Protein AF-0000000087148982 (afdb_homodimer)

Secondary structure (DSSP, 8-state):
--EEEEEEE-BSSS--SS-PBSEEEEEETTEEEEEEE-TTHHHHHHHHT--S-EEEEE-----HHHHTTHHHHHHHHHHTT--S-EEEEE-TT-HHHHHHHHTGGG---SS-EEEEE--TTSEEEE-SSEEEEEEE---SSS-EEEEEEEPPB---B-HHHHHHTTPPSSHHHHHHHTT--EE-TTS-EE-GGGTB---B---EEEE--S----HHHHHHTTT-SEEEEE--B-GGGHHHHHHHT--BHHHHHHHHHHHT-SEEEEESB-GGGTT-THHHHHHHHTT--SEEEE--TT-EEE-PPP-/--EEEEEEE-BSSS--SS-PBSEEEEEETTEEEEEEE-TTHHHHHHHHT--S-EEEEE--B--HHHHTTHHHHHHHHHHTT--S-EEEEE-TT-HHHHHHHHTGGG---SS-EEEEE--TTSEEEE-SSEEEEEEE---SSSBEEEEEEEPPB---B-HHHHHHTTPPSSHHHHHHHTT--EE-TTS-EE-GGGTB---B---EEEE--S----HHHHHHTTT-SEEEEE--B-GGGHHHHHHHT--BHHHHHHHHHHHT-SEEEEESB-GGGTT-THHHHHHHHTT--SEEEE--TT-EEE-PPP-

Solvent-accessible surface area (backbone atoms only — not comparable to full-atom values): 30198 Å² total; per-residue (Å²): 135,55,34,36,37,32,31,49,13,24,15,27,77,42,61,50,86,76,21,37,17,26,19,34,39,37,38,48,72,83,42,30,38,29,42,28,26,2,44,47,41,53,48,39,30,58,65,62,66,70,66,80,74,53,45,38,36,42,38,27,40,53,55,53,32,28,43,51,10,46,37,60,36,52,51,44,42,39,73,68,66,43,63,69,58,34,39,36,38,31,36,71,88,40,58,66,50,50,50,51,37,61,29,44,56,73,43,74,69,78,32,55,72,46,79,40,68,39,56,66,69,34,77,71,42,85,56,94,64,31,35,34,29,31,25,51,47,42,38,87,53,80,41,22,17,38,32,42,38,37,44,66,38,76,32,57,70,38,60,68,56,33,46,73,72,62,48,60,88,57,71,57,52,51,37,23,65,74,62,33,64,42,73,48,94,88,70,49,72,49,53,22,76,74,31,28,47,69,70,34,64,37,43,31,40,29,39,35,49,64,14,34,83,49,67,51,46,27,62,72,26,52,59,9,56,33,36,37,32,25,21,36,26,41,67,93,36,46,68,57,17,60,74,64,21,30,13,17,17,34,48,36,19,43,41,37,46,75,14,48,30,48,24,39,36,33,27,35,33,35,65,86,35,68,92,48,53,63,57,28,41,53,44,16,54,74,59,25,90,48,55,69,43,66,58,46,51,66,43,71,47,78,54,69,71,65,133,133,55,33,37,38,33,31,50,12,24,14,28,78,41,61,49,84,77,22,37,17,25,19,36,38,38,38,47,74,82,43,31,36,30,41,29,26,1,44,48,42,53,47,38,30,58,65,62,65,71,66,79,74,52,44,38,37,41,37,27,39,51,54,52,30,29,41,52,10,45,36,59,34,52,50,44,43,40,73,68,65,43,64,68,57,33,38,36,37,30,37,72,87,40,59,66,51,51,51,51,37,61,30,44,56,75,44,74,69,78,34,54,73,45,79,42,68,38,58,65,71,33,75,72,42,84,57,93,66,32,34,33,27,31,25,52,46,44,37,86,53,81,41,24,18,37,31,42,41,37,48,63,37,80,32,59,69,39,60,67,62,32,39,74,74,62,48,60,86,58,74,55,50,50,41,24,67,71,58,35,62,40,72,47,93,88,70,50,73,51,50,21,76,73,31,28,47,70,69,37,61,40,42,30,38,30,39,36,49,65,16,35,84,48,68,52,45,28,60,71,25,51,59,11,58,34,34,37,33,24,21,36,28,42,66,92,37,45,67,56,19,60,74,64,21,30,13,17,18,33,49,37,18,42,40,36,46,74,15,48,29,50,24,38,36,32,27,35,33,36,67,86,35,68,92,48,54,61,56,30,38,52,43,16,53,75,58,22,89,48,54,69,42,65,57,46,52,64,44,71,46,80,54,71,69,66,133

Foldseek 3Di:
DWKKKAFAFFAAQCDDPFGAFGKMWIADPNEIEIEFFAACSVVSCVVLVVDLRHAEYEFFADRRSRHVNPCVSLVVCQVVVDAHEHEYEYAPPCQVVNVCSVCPPNDDRPYHYHYHHDYAQAWRADDVQWTKHWFDFWFPDRGIKIKIAGAWAWADFAPVQCVVVVNDPDPQSVCLSVQHWDADPVGDIDTSPSGTPDIFGFAMEIGGPFHFDDVRLLQSCAQHQEYEAFAAAAPVCQVVCVVGGGYHLLRQLQSCVSNNYQEYEYGNYYCVCVVPCVNSQVSSVVRHPHHYDHDTRSDMDIRDGDD/DWKKKAFAFFAAQCDDPFGAFGKMWIADPRAIEIEFFAACSVVSCVVLVVDLRHAEYEFFADRRSRHVNPCVSQVVCQVVVDAHEHEYEYAPPCQVVNVCSVCPPNDDRPYHYHYHHDYAQAWRADDVQWTKHWFDFWFPDRGIKIKIAGAWAWADFADVQCVVVVNDPDPQSVCLSVFHWDADPVGDIHTNPRGTPDIFGFAMEIGGPFHEDDVRLLQSCQQHQEYEAFAAAAPVCQVVCVVRGGYHLLRQLQSCQSSNYQEYEYGNYYCVCVVPCVNSQVSSVVRHVHHYDYDTRSDMDIRDGDD

pLDDT: mean 96.07, std 4.16, range [74.12, 98.94]

Sequence (614 aa):
MSMRVTFLGTSGAVPTTQRAPSALLVNREGERFLFDCGEGTQRQMMRFGTGFDVSHIFVTHLHGDHILGIPGLIQSLDFNDRTDPLAIHVPPGARGEIESLVHAGGHRPGYPVRIHEVAPGSVAYDAEAFAVRTVETEHRTRSMGYALVEDDRPGRFDRERAEELGVPVGPKFGRLHEGESVELDDGRVIDPEQVVGEPRPGRRLVYTGDTRPVEAVVEAAADADLLIHDATFAADAAARARRTGHSTAREAAEVAARAGAKRLALTHISSRYAGEWERLERDAREVFDGECFVASDGQTVEVPYPEMSMRVTFLGTSGAVPTTQRAPSALLVNREGERFLFDCGEGTQRQMMRFGTGFDVSHIFVTHLHGDHILGIPGLIQSLDFNDRTDPLAIHVPPGARGEIESLVHAGGHRPGYPVRIHEVAPGSVAYDAEAFAVRTVETEHRTRSMGYALVEDDRPGRFDRERAEELGVPVGPKFGRLHEGESVELDDGRVIDPEQVVGEPRPGRRLVYTGDTRPVEAVVEAAADADLLIHDATFAADAAARARRTGHSTAREAAEVAARAGAKRLALTHISSRYAGEWERLERDAREVFDGECFVASDGQTVEVPYPE

Organism: NCBI:txid1816183

Radius of gyration: 31.46 Å; Cα contacts (8 Å, |Δi|>4): 1618; chains: 2; bounding box: 58×131×57 Å

Structure (mmCIF, N/CA/C/O backbone):
data_AF-0000000087148982-model_v1
#
loop_
_entity.id
_entity.type
_entity.pdbx_description
1 polymer 'Ribonuclease Z'
#
loop_
_atom_site.group_PDB
_atom_site.id
_atom_site.type_symbol
_atom_site.label_atom_id
_atom_site.label_alt_id
_atom_site.label_comp_id
_atom_site.label_asym_id
_atom_site.label_entity_id
_atom_site.label_seq_id
_atom_site.pdbx_PDB_ins_code
_atom_site.Cartn_x
_atom_site.Cartn_y
_atom_site.Cartn_z
_atom_site.occupancy
_atom_site.B_iso_or_equiv
_atom_site.auth_seq_id
_atom_site.auth_comp_id
_atom_site.auth_asym_id
_atom_site.auth_atom_id
_atom_site.pdbx_PDB_model_num
ATOM 1 N N . MET A 1 1 ? 9.562 32.625 0.422 1 74.56 1 MET A N 1
ATOM 2 C CA . MET A 1 1 ? 9.695 31.281 0.967 1 74.56 1 MET A CA 1
ATOM 3 C C . MET A 1 1 ? 8.523 30.391 0.543 1 74.56 1 MET A C 1
ATOM 5 O O . MET A 1 1 ? 7.387 30.859 0.484 1 74.56 1 MET A O 1
ATOM 9 N N . SER A 1 2 ? 8.812 29.25 0.042 1 90.19 2 SER A N 1
ATOM 10 C CA . SER A 1 2 ? 7.785 28.484 -0.65 1 90.19 2 SER A CA 1
ATOM 11 C C . SER A 1 2 ? 7.273 27.328 0.213 1 90.19 2 SER A C 1
ATOM 13 O O . SER A 1 2 ? 8 26.812 1.066 1 90.19 2 SER A O 1
ATOM 15 N N . MET A 1 3 ? 5.965 27.078 0.245 1 97.31 3 MET A N 1
ATOM 16 C CA . MET A 1 3 ? 5.336 25.891 0.812 1 97.31 3 MET A CA 1
ATOM 17 C C . MET A 1 3 ? 4.434 25.219 -0.214 1 97.31 3 MET A C 1
ATOM 19 O O . MET A 1 3 ? 3.586 25.875 -0.83 1 97.31 3 MET A O 1
ATOM 23 N N . ARG A 1 4 ? 4.715 23.953 -0.346 1 97.81 4 ARG A N 1
ATOM 24 C CA . ARG A 1 4 ? 3.975 23.188 -1.34 1 97.81 4 ARG A CA 1
ATOM 25 C C . ARG A 1 4 ? 3.539 21.828 -0.773 1 97.81 4 ARG A C 1
ATOM 27 O O . ARG A 1 4 ? 4.312 21.172 -0.084 1 97.81 4 ARG A O 1
ATOM 34 N N . VAL A 1 5 ? 2.291 21.484 -1.118 1 98.69 5 VAL A N 1
ATOM 35 C CA . VAL A 1 5 ? 1.728 20.203 -0.716 1 98.69 5 VAL A CA 1
ATOM 36 C C . VAL A 1 5 ? 1.621 19.281 -1.93 1 98.69 5 VAL A C 1
ATOM 38 O O . VAL A 1 5 ? 1.141 19.688 -2.988 1 98.69 5 VAL A O 1
ATOM 41 N N . THR A 1 6 ? 2.104 18.094 -1.791 1 98.81 6 THR A N 1
ATOM 42 C CA . THR A 1 6 ? 1.908 17.062 -2.799 1 98.81 6 THR A CA 1
ATOM 43 C C . THR A 1 6 ? 1.135 15.875 -2.221 1 98.81 6 THR A C 1
ATOM 45 O O . THR A 1 6 ? 1.56 15.281 -1.231 1 98.81 6 THR A O 1
ATOM 48 N N . PHE A 1 7 ? -0.049 15.586 -2.857 1 98.94 7 PHE A N 1
ATOM 49 C CA . PHE A 1 7 ? -0.834 14.43 -2.459 1 98.94 7 PHE A CA 1
ATOM 50 C C . PHE A 1 7 ? -0.268 13.156 -3.074 1 98.94 7 PHE A C 1
ATOM 52 O O . PHE A 1 7 ? -0.421 12.914 -4.277 1 98.94 7 PHE A O 1
ATOM 59 N N . LEU A 1 8 ? 0.346 12.305 -2.229 1 98.88 8 LEU A N 1
ATOM 60 C CA . LEU A 1 8 ? 0.998 11.102 -2.727 1 98.88 8 LEU A CA 1
ATOM 61 C C . LEU A 1 8 ? 0.018 9.93 -2.768 1 98.88 8 LEU A C 1
ATOM 63 O O . LEU A 1 8 ? 0.176 9.008 -3.574 1 98.88 8 LEU A O 1
ATOM 67 N N . GLY A 1 9 ? -0.913 9.906 -1.97 1 98.81 9 GLY A N 1
ATOM 68 C CA . GLY A 1 9 ? -2 8.945 -1.906 1 98.81 9 GLY A CA 1
ATOM 69 C C . GLY A 1 9 ? -3.264 9.516 -1.288 1 98.81 9 GLY A C 1
ATOM 70 O O . GLY A 1 9 ? -3.203 10.25 -0.301 1 98.81 9 GLY A O 1
ATOM 71 N N . THR A 1 10 ? -4.445 9.109 -1.861 1 98.81 10 THR A N 1
ATOM 72 C CA . THR A 1 10 ? -5.672 9.781 -1.456 1 98.81 10 THR A CA 1
ATOM 73 C C . THR A 1 10 ? -6.812 8.781 -1.296 1 98.81 10 THR A C 1
ATOM 75 O O . THR A 1 10 ? -7.969 9.164 -1.134 1 98.81 10 THR A O 1
ATOM 78 N N . SER A 1 11 ? -6.473 7.43 -1.335 1 98.5 11 SER A N 1
ATOM 79 C CA . SER A 1 11 ? -7.496 6.406 -1.154 1 98.5 11 SER A CA 1
ATOM 80 C C . SER A 1 11 ? -7.691 6.074 0.321 1 98.5 11 SER A C 1
ATOM 82 O O . SER A 1 11 ? -6.738 6.113 1.104 1 98.5 11 SER A O 1
ATOM 84 N N . GLY A 1 12 ? -8.945 5.777 0.641 1 97.88 12 GLY A N 1
ATOM 85 C CA . GLY A 1 12 ? -9.242 5.301 1.983 1 97.88 12 GLY A CA 1
ATOM 86 C C . GLY A 1 12 ? -9.273 3.789 2.088 1 97.88 12 GLY A C 1
ATOM 87 O O . GLY A 1 12 ? -9.742 3.107 1.172 1 97.88 12 GLY A O 1
ATOM 88 N N . ALA A 1 13 ? -8.734 3.285 3.088 1 96.44 13 ALA A N 1
ATOM 89 C CA . ALA A 1 13 ? -8.805 1.889 3.512 1 96.44 13 ALA A CA 1
ATOM 90 C C . ALA A 1 13 ? -7.949 0.998 2.619 1 96.44 13 ALA A C 1
ATOM 92 O O . ALA A 1 13 ? -6.992 0.379 3.086 1 96.44 13 ALA A O 1
ATOM 93 N N . VAL A 1 14 ? -8.242 0.904 1.356 1 96.44 14 VAL A N 1
ATOM 94 C CA . VAL A 1 14 ? -7.516 0.083 0.396 1 96.44 14 VAL A CA 1
ATOM 95 C C . VAL A 1 14 ? -7.195 0.906 -0.85 1 96.44 14 VAL A C 1
ATOM 97 O O . VAL A 1 14 ? -7.91 1.859 -1.172 1 96.44 14 VAL A O 1
ATOM 100 N N . PRO A 1 15 ? -6.098 0.568 -1.535 1 97.56 15 PRO A N 1
ATOM 101 C CA . PRO A 1 15 ? -5.801 1.284 -2.777 1 97.56 15 PRO A CA 1
ATOM 102 C C . PRO A 1 15 ? -6.789 0.967 -3.895 1 97.56 15 PRO A C 1
ATOM 104 O O . PRO A 1 15 ? -7.582 0.029 -3.775 1 97.56 15 PRO A O 1
ATOM 107 N N . THR A 1 16 ? -6.844 1.815 -4.871 1 96.69 16 THR A N 1
ATOM 108 C CA . THR A 1 16 ? -7.469 1.554 -6.164 1 96.69 16 THR A CA 1
ATOM 109 C C . THR A 1 16 ? -6.445 1.66 -7.289 1 96.69 16 THR A C 1
ATOM 111 O O . THR A 1 16 ? -5.262 1.912 -7.039 1 96.69 16 THR A O 1
ATOM 114 N N . THR A 1 17 ? -6.816 1.396 -8.547 1 95.5 17 THR A N 1
ATOM 115 C CA . THR A 1 17 ? -5.898 1.562 -9.672 1 95.5 17 THR A CA 1
ATOM 116 C C . THR A 1 17 ? -5.531 3.031 -9.852 1 95.5 17 THR A C 1
ATOM 118 O O . THR A 1 17 ? -4.504 3.35 -10.453 1 95.5 17 THR A O 1
ATOM 121 N N . GLN A 1 18 ? -6.328 3.99 -9.211 1 95.88 18 GLN A N 1
ATOM 122 C CA . GLN A 1 18 ? -6.117 5.418 -9.422 1 95.88 18 GLN A CA 1
ATOM 123 C C . GLN A 1 18 ? -5.527 6.078 -8.18 1 95.88 18 GLN A C 1
ATOM 125 O O . GLN A 1 18 ? -4.883 7.125 -8.273 1 95.88 18 GLN A O 1
ATOM 130 N N . ARG A 1 19 ? -5.801 5.52 -7.047 1 97.88 19 ARG A N 1
ATOM 131 C CA . ARG A 1 19 ? -5.422 6.176 -5.801 1 97.88 19 ARG A CA 1
ATOM 132 C C . ARG A 1 19 ? -4.625 5.23 -4.906 1 97.88 19 ARG A C 1
ATOM 134 O O . ARG A 1 19 ? -5.035 4.094 -4.68 1 97.88 19 ARG A O 1
ATOM 141 N N . ALA A 1 20 ? -3.506 5.672 -4.504 1 98.44 20 ALA A N 1
ATOM 142 C CA . ALA A 1 20 ? -2.699 4.977 -3.504 1 98.44 20 ALA A CA 1
ATOM 143 C C . ALA A 1 20 ? -3.199 5.27 -2.092 1 98.44 20 ALA A C 1
ATOM 145 O O . ALA A 1 20 ? -3.979 6.203 -1.885 1 98.44 20 ALA A O 1
ATOM 146 N N . PRO A 1 21 ? -2.779 4.465 -1.121 1 98.69 21 PRO A N 1
ATOM 147 C CA . PRO A 1 21 ? -3.164 4.746 0.264 1 98.69 21 PRO A CA 1
ATOM 148 C C . PRO A 1 21 ? -2.602 6.07 0.776 1 98.69 21 PRO A C 1
ATOM 150 O O . PRO A 1 21 ? -1.692 6.637 0.165 1 98.69 21 PRO A O 1
ATOM 153 N N . SER A 1 22 ? -3.039 6.484 1.869 1 98.88 22 SER A N 1
ATOM 154 C CA . SER A 1 22 ? -2.902 7.848 2.371 1 98.88 22 SER A CA 1
ATOM 155 C C . SER A 1 22 ? -1.44 8.211 2.607 1 98.88 22 SER A C 1
ATOM 157 O O . SER A 1 22 ? -0.73 7.504 3.328 1 98.88 22 SER A O 1
ATOM 159 N N . ALA A 1 23 ? -1.01 9.25 1.991 1 98.94 23 ALA A N 1
ATOM 160 C CA . ALA A 1 23 ? 0.292 9.883 2.195 1 98.94 23 ALA A CA 1
ATOM 161 C C . ALA A 1 23 ? 0.313 11.297 1.631 1 98.94 23 ALA A C 1
ATOM 163 O O . ALA A 1 23 ? -0.138 11.531 0.507 1 98.94 23 ALA A O 1
ATOM 164 N N . LEU A 1 24 ? 0.814 12.266 2.41 1 98.88 24 LEU A N 1
ATOM 165 C CA . LEU A 1 24 ? 0.877 13.688 2.064 1 98.88 24 LEU A CA 1
ATOM 166 C C . LEU A 1 24 ? 2.275 14.242 2.309 1 98.88 24 LEU A C 1
ATOM 168 O O . LEU A 1 24 ? 2.82 14.102 3.406 1 98.88 24 LEU A O 1
ATOM 172 N N . LEU A 1 25 ? 2.891 14.852 1.229 1 98.88 25 LEU A N 1
ATOM 173 C CA . LEU A 1 25 ? 4.211 15.453 1.375 1 98.88 25 LEU A CA 1
ATOM 174 C C . LEU A 1 25 ? 4.117 16.984 1.376 1 98.88 25 LEU A C 1
ATOM 176 O O . LEU A 1 25 ? 3.475 17.562 0.502 1 98.88 25 LEU A O 1
ATOM 180 N N . VAL A 1 26 ? 4.68 17.625 2.381 1 98.75 26 VAL A N 1
ATOM 181 C CA . VAL A 1 26 ? 4.766 19.078 2.461 1 98.75 26 VAL A CA 1
ATOM 182 C C . VAL A 1 26 ? 6.219 19.516 2.309 1 98.75 26 VAL A C 1
ATOM 184 O O . VAL A 1 26 ? 7.086 19.094 3.082 1 98.75 26 VAL A O 1
ATOM 187 N N . ASN A 1 27 ? 6.488 20.219 1.291 1 97.62 27 ASN A N 1
ATOM 188 C CA . ASN A 1 27 ? 7.773 20.875 1.088 1 97.62 27 ASN A CA 1
ATOM 189 C C . ASN A 1 27 ? 7.734 22.328 1.545 1 97.62 27 ASN A C 1
ATOM 191 O O . ASN A 1 27 ? 7.004 23.141 0.977 1 97.62 27 ASN A O 1
ATOM 195 N N . ARG A 1 28 ? 8.477 22.641 2.607 1 96.06 28 ARG A N 1
ATOM 196 C CA . ARG A 1 28 ? 8.578 24 3.148 1 96.06 28 ARG A CA 1
ATOM 197 C C . ARG A 1 28 ? 10.023 24.484 3.146 1 96.06 28 ARG A C 1
ATOM 199 O O . ARG A 1 28 ? 10.836 24.031 3.957 1 96.06 28 ARG A O 1
ATOM 206 N N . GLU A 1 29 ? 10.312 25.453 2.23 1 90.94 29 GLU A N 1
ATOM 207 C CA . GLU A 1 29 ? 11.625 26.094 2.135 1 90.94 29 GLU A CA 1
ATOM 208 C C . GLU A 1 29 ? 12.734 25.047 2.078 1 90.94 29 GLU A C 1
ATOM 210 O O . GLU A 1 29 ? 13.734 25.141 2.795 1 90.94 29 GLU A O 1
ATOM 215 N N . GLY A 1 30 ? 12.5 23.938 1.455 1 88.62 30 GLY A N 1
ATOM 216 C CA . GLY A 1 30 ? 13.5 22.906 1.231 1 88.62 30 GLY A CA 1
ATOM 217 C C . GLY A 1 30 ? 13.367 21.734 2.18 1 88.62 30 GLY A C 1
ATOM 218 O O . GLY A 1 30 ? 14 20.688 1.979 1 88.62 30 GLY A O 1
ATOM 219 N N . GLU A 1 31 ? 12.695 21.953 3.314 1 94.56 31 GLU A N 1
ATOM 220 C CA . GLU A 1 31 ? 12.414 20.844 4.215 1 94.56 31 GLU A CA 1
ATOM 221 C C . GLU A 1 31 ? 11.227 20.031 3.729 1 94.56 31 GLU A C 1
ATOM 223 O O . GLU A 1 31 ? 10.289 20.578 3.143 1 94.56 31 GLU A O 1
ATOM 228 N N . ARG A 1 32 ? 11.281 18.75 3.977 1 97.19 32 ARG A N 1
ATOM 229 C CA . ARG A 1 32 ? 10.211 17.844 3.551 1 97.19 32 ARG A CA 1
ATOM 230 C C . ARG A 1 32 ? 9.633 17.078 4.738 1 97.19 32 ARG A C 1
ATOM 232 O O . ARG A 1 32 ? 10.375 16.469 5.508 1 97.19 32 ARG A O 1
ATOM 239 N N . PHE A 1 33 ? 8.32 17.188 4.871 1 98.69 33 PHE A N 1
ATOM 240 C CA . PHE A 1 33 ? 7.543 16.516 5.906 1 98.69 33 PHE A CA 1
ATOM 241 C C . PHE A 1 33 ? 6.52 15.562 5.289 1 98.69 33 PHE A C 1
ATOM 243 O O . PHE A 1 33 ? 5.832 15.93 4.332 1 98.69 33 PHE A O 1
ATOM 250 N N . LEU A 1 34 ? 6.527 14.398 5.824 1 98.94 34 LEU A N 1
ATOM 251 C CA . LEU A 1 34 ? 5.523 13.438 5.383 1 98.94 34 LEU A CA 1
ATOM 252 C C . LEU A 1 34 ? 4.43 13.266 6.43 1 98.94 34 LEU A C 1
ATOM 254 O O . LEU A 1 34 ? 4.723 13.102 7.617 1 98.94 34 LEU A O 1
ATOM 258 N N . PHE A 1 35 ? 3.172 13.391 6.055 1 98.94 35 PHE A N 1
ATOM 259 C CA . PHE A 1 35 ? 2.016 13.078 6.887 1 98.94 35 PHE A CA 1
ATOM 260 C C . PHE A 1 35 ? 1.367 11.773 6.438 1 98.94 35 PHE A C 1
ATOM 262 O O . PHE A 1 35 ? 0.833 11.688 5.328 1 98.94 35 PHE A O 1
ATOM 269 N N . ASP A 1 36 ? 1.437 10.789 7.34 1 98.94 36 ASP A N 1
ATOM 270 C CA . ASP A 1 36 ? 1.093 9.398 7.059 1 98.94 36 ASP A CA 1
ATOM 271 C C . ASP A 1 36 ? 1.956 8.844 5.93 1 98.94 36 ASP A C 1
ATOM 273 O O . ASP A 1 36 ? 2.611 9.594 5.207 1 98.94 36 ASP A O 1
ATOM 277 N N . CYS A 1 37 ? 1.982 7.586 5.867 1 98.94 37 CYS A N 1
ATOM 278 C CA . CYS A 1 37 ? 2.822 6.855 4.922 1 98.94 37 CYS A CA 1
ATOM 279 C C . CYS A 1 37 ? 2.207 5.504 4.578 1 98.94 37 CYS A C 1
ATOM 281 O O . CYS A 1 37 ? 2.594 4.477 5.141 1 98.94 37 CYS A O 1
ATOM 283 N N . GLY A 1 38 ? 1.22 5.555 3.688 1 98.88 38 GLY A N 1
ATOM 284 C CA . GLY A 1 38 ? 0.596 4.32 3.24 1 98.88 38 GLY A CA 1
ATOM 285 C C . GLY A 1 38 ? 1.473 3.518 2.299 1 98.88 38 GLY A C 1
ATOM 286 O O . GLY A 1 38 ? 2.498 4.012 1.824 1 98.88 38 GLY A O 1
ATOM 287 N N . GLU A 1 39 ? 1.095 2.342 2.084 1 98.75 39 GLU A N 1
ATOM 288 C CA . GLU A 1 39 ? 1.846 1.413 1.245 1 98.75 39 GLU A CA 1
ATOM 289 C C . GLU A 1 39 ? 2.156 2.027 -0.117 1 98.75 39 GLU A C 1
ATOM 291 O O . GLU A 1 39 ? 1.282 2.619 -0.751 1 98.75 39 GLU A O 1
ATOM 296 N N . GLY A 1 40 ? 3.475 1.893 -0.58 1 98.38 40 GLY A N 1
ATOM 297 C CA . GLY A 1 40 ? 3.885 2.355 -1.896 1 98.38 40 GLY A CA 1
ATOM 298 C C . GLY A 1 40 ? 4.23 3.832 -1.931 1 98.38 40 GLY A C 1
ATOM 299 O O . GLY A 1 40 ? 4.438 4.402 -3.004 1 98.38 40 GLY A O 1
ATOM 300 N N . THR A 1 41 ? 4.324 4.512 -0.779 1 98.81 41 THR A N 1
ATOM 301 C CA . THR A 1 41 ? 4.586 5.945 -0.708 1 98.81 41 THR A CA 1
ATOM 302 C C . THR A 1 41 ? 5.898 6.293 -1.401 1 98.81 41 THR A C 1
ATOM 304 O O . THR A 1 41 ? 5.969 7.258 -2.162 1 98.81 41 THR A O 1
ATOM 307 N N . GLN A 1 42 ? 7.008 5.52 -1.184 1 98.5 42 GLN A N 1
ATOM 308 C CA . GLN A 1 42 ? 8.289 5.844 -1.792 1 98.5 42 GLN A CA 1
ATOM 309 C C . GLN A 1 42 ? 8.211 5.777 -3.314 1 98.5 42 GLN A C 1
ATOM 311 O O . GLN A 1 42 ? 8.875 6.551 -4.012 1 98.5 42 GLN A O 1
ATOM 316 N N . ARG A 1 43 ? 7.406 4.863 -3.809 1 97.94 43 ARG A N 1
ATOM 317 C CA . ARG A 1 43 ? 7.273 4.773 -5.258 1 97.94 43 ARG A CA 1
ATOM 318 C C . ARG A 1 43 ? 6.488 5.961 -5.809 1 97.94 43 ARG A C 1
ATOM 320 O O . ARG A 1 43 ? 6.777 6.445 -6.906 1 97.94 43 ARG A O 1
ATOM 327 N N . GLN A 1 44 ? 5.43 6.402 -5.086 1 98.5 44 GLN A N 1
ATOM 328 C CA . GLN A 1 44 ? 4.734 7.629 -5.461 1 98.5 44 GLN A CA 1
ATOM 329 C C . GLN A 1 44 ? 5.688 8.82 -5.473 1 98.5 44 GLN A C 1
ATOM 331 O O . GLN A 1 44 ? 5.617 9.672 -6.363 1 98.5 44 GLN A O 1
ATOM 336 N N . MET A 1 45 ? 6.609 8.867 -4.465 1 98.5 45 MET A N 1
ATOM 337 C CA . MET A 1 45 ? 7.605 9.93 -4.398 1 98.5 45 MET A CA 1
ATOM 338 C C . MET A 1 45 ? 8.508 9.914 -5.629 1 98.5 45 MET A C 1
ATOM 340 O O . MET A 1 45 ? 8.852 10.969 -6.164 1 98.5 45 MET A O 1
ATOM 344 N N . MET A 1 46 ? 8.883 8.727 -6.109 1 97.5 46 MET A N 1
ATOM 345 C CA . MET A 1 46 ? 9.672 8.594 -7.332 1 97.5 46 MET A CA 1
ATOM 346 C C . MET A 1 46 ? 8.883 9.062 -8.547 1 97.5 46 MET A C 1
ATOM 348 O O . MET A 1 46 ? 9.391 9.852 -9.352 1 97.5 46 MET A O 1
ATOM 352 N N . ARG A 1 47 ? 7.68 8.641 -8.633 1 97.25 47 ARG A N 1
ATOM 353 C CA . ARG A 1 47 ? 6.832 8.922 -9.781 1 97.25 47 ARG A CA 1
ATOM 354 C C . ARG A 1 47 ? 6.578 10.422 -9.922 1 97.25 47 ARG A C 1
ATOM 356 O O . ARG A 1 47 ? 6.555 10.953 -11.031 1 97.25 47 ARG A O 1
ATOM 363 N N . PHE A 1 48 ? 6.418 11.055 -8.805 1 98.19 48 PHE A N 1
ATOM 364 C CA . PHE A 1 48 ? 6.027 12.461 -8.867 1 98.19 48 PHE A CA 1
ATOM 365 C C . PHE A 1 48 ? 7.219 13.367 -8.594 1 98.19 48 PHE A C 1
ATOM 367 O O . PHE 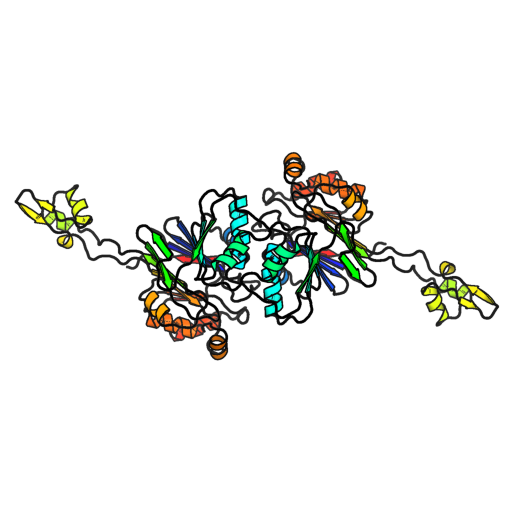A 1 48 ? 7.07 14.594 -8.523 1 98.19 48 PHE A O 1
ATOM 374 N N . GLY A 1 49 ? 8.375 12.844 -8.414 1 97.06 49 GLY A N 1
ATOM 375 C CA . GLY A 1 49 ? 9.625 13.586 -8.344 1 97.06 49 GLY A CA 1
ATOM 376 C C . GLY A 1 49 ? 9.695 14.516 -7.145 1 97.06 49 GLY A C 1
ATOM 377 O O . GLY A 1 49 ? 10.117 15.664 -7.27 1 97.06 49 GLY A O 1
ATOM 378 N N . THR A 1 50 ? 9.234 14.016 -5.945 1 96.81 50 THR A N 1
ATOM 379 C CA . THR A 1 50 ? 9.164 14.898 -4.785 1 96.81 50 THR A CA 1
ATOM 380 C C . THR A 1 50 ? 10.492 14.906 -4.035 1 96.81 50 THR A C 1
ATOM 382 O O . THR A 1 50 ? 10.719 15.758 -3.17 1 96.81 50 THR A O 1
ATOM 385 N N . GLY A 1 51 ? 11.438 13.992 -4.344 1 94.5 51 GLY A N 1
ATOM 386 C CA . GLY A 1 51 ? 12.648 13.812 -3.561 1 94.5 51 GLY A CA 1
ATOM 387 C C . GLY A 1 51 ? 12.438 12.969 -2.316 1 94.5 51 GLY A C 1
ATOM 388 O O . GLY A 1 51 ? 11.297 12.672 -1.949 1 94.5 51 GLY A O 1
ATOM 389 N N . PHE A 1 52 ? 13.586 12.633 -1.666 1 95.44 52 PHE A N 1
ATOM 390 C CA . PHE A 1 52 ? 13.516 11.648 -0.587 1 95.44 52 PHE A CA 1
ATOM 391 C C . PHE A 1 52 ? 14.055 12.242 0.711 1 95.44 52 PHE A C 1
ATOM 393 O O . PHE A 1 52 ? 14.172 11.539 1.718 1 95.44 52 PHE A O 1
ATOM 400 N N . ASP A 1 53 ? 14.406 13.484 0.718 1 95.62 53 ASP A N 1
ATOM 401 C CA . ASP A 1 53 ? 15.031 14.078 1.896 1 95.62 53 ASP A CA 1
ATOM 402 C C . ASP A 1 53 ? 13.984 14.461 2.939 1 95.62 53 ASP A C 1
ATOM 404 O O . ASP A 1 53 ? 13.867 15.633 3.309 1 95.62 53 ASP A O 1
ATOM 408 N N . VAL A 1 54 ? 13.25 13.5 3.424 1 98.25 54 VAL A N 1
ATOM 409 C CA . VAL A 1 54 ? 12.219 13.648 4.441 1 98.25 54 VAL A CA 1
ATOM 410 C C . VAL A 1 54 ? 12.852 13.602 5.832 1 98.25 54 VAL A C 1
ATOM 412 O O . VAL A 1 54 ? 13.586 12.656 6.152 1 98.25 54 VAL A O 1
ATOM 415 N N . SER A 1 55 ? 12.578 14.562 6.664 1 98.19 55 SER A N 1
ATOM 416 C CA . SER A 1 55 ? 13.172 14.602 7.996 1 98.19 55 SER A CA 1
ATOM 417 C C . SER A 1 55 ? 12.195 14.086 9.047 1 98.19 55 SER A C 1
ATOM 419 O O . SER A 1 55 ? 12.617 13.562 10.086 1 98.19 55 SER A O 1
ATOM 421 N N . HIS A 1 56 ? 10.883 14.305 8.805 1 98.81 56 HIS A N 1
ATOM 422 C CA . HIS A 1 56 ? 9.859 13.906 9.766 1 98.81 56 HIS A CA 1
ATOM 423 C C . HIS A 1 56 ? 8.695 13.203 9.07 1 98.81 56 HIS A C 1
ATOM 425 O O . HIS A 1 56 ? 8.273 13.609 7.984 1 98.81 56 HIS A O 1
ATOM 431 N N . ILE A 1 57 ? 8.289 12.133 9.664 1 98.94 57 ILE A N 1
ATOM 432 C CA . ILE A 1 57 ? 7.004 11.516 9.344 1 98.94 57 ILE A CA 1
ATOM 433 C C . ILE A 1 57 ? 6.023 11.727 10.5 1 98.94 57 ILE A C 1
ATOM 435 O O . ILE A 1 57 ? 6.336 11.406 11.648 1 98.94 57 ILE A O 1
ATOM 439 N N . PHE A 1 58 ? 4.871 12.281 10.219 1 98.94 58 PHE A N 1
ATOM 440 C CA . PHE A 1 58 ? 3.805 12.484 11.188 1 98.94 58 PHE A CA 1
ATOM 441 C C . PHE A 1 58 ? 2.658 11.516 10.945 1 98.94 58 PHE A C 1
ATOM 443 O O . PHE A 1 58 ? 1.9 11.664 9.984 1 98.94 58 PHE A O 1
ATOM 450 N N . VAL A 1 59 ? 2.51 10.539 11.828 1 98.94 59 VAL A N 1
ATOM 451 C CA . VAL A 1 59 ? 1.54 9.461 11.688 1 98.94 59 VAL A CA 1
ATOM 452 C C . VAL A 1 59 ? 0.252 9.812 12.422 1 98.94 59 VAL A C 1
ATOM 454 O O . VAL A 1 59 ? 0.277 10.117 13.617 1 98.94 59 VAL A O 1
ATOM 457 N N . THR A 1 60 ? -0.855 9.719 11.703 1 98.75 60 THR A N 1
ATOM 458 C CA . THR A 1 60 ? -2.127 10.086 12.32 1 98.75 60 THR A CA 1
ATOM 459 C C . THR A 1 60 ? -2.654 8.953 13.188 1 98.75 60 THR A C 1
ATOM 461 O O . THR A 1 60 ? -3.137 9.188 14.297 1 98.75 60 THR A O 1
ATOM 464 N N . HIS A 1 61 ? -2.623 7.773 12.703 1 98.62 61 HIS A N 1
ATOM 465 C CA . HIS A 1 61 ? -3.078 6.609 13.453 1 98.62 61 HIS A CA 1
ATOM 466 C C . HIS A 1 61 ? -2.578 5.316 12.82 1 98.62 61 HIS A C 1
ATOM 468 O O . HIS A 1 61 ? -1.896 5.344 11.797 1 98.62 61 HIS A O 1
ATOM 474 N N . LEU A 1 62 ? -2.973 4.156 13.367 1 98.56 62 LEU A N 1
ATOM 475 C CA . LEU A 1 62 ? -2.238 2.924 13.102 1 98.56 62 LEU A CA 1
ATOM 476 C C . LEU A 1 62 ? -2.955 2.082 12.047 1 98.56 62 LEU A C 1
ATOM 478 O O . LEU A 1 62 ? -2.525 0.969 11.742 1 98.56 62 LEU A O 1
ATOM 482 N N . HIS A 1 63 ? -4.105 2.568 11.453 1 98.69 63 HIS A N 1
ATOM 483 C CA . HIS A 1 63 ? -4.68 1.781 10.367 1 98.69 63 HIS A CA 1
ATOM 484 C C . HIS A 1 63 ? -3.676 1.593 9.234 1 98.69 63 HIS A C 1
ATOM 486 O O . HIS A 1 63 ? -2.855 2.475 8.969 1 98.69 63 HIS A O 1
ATOM 492 N N . GLY A 1 64 ? -3.777 0.466 8.602 1 98.69 64 GLY A N 1
ATOM 493 C CA . GLY A 1 64 ? -2.785 0.022 7.637 1 98.69 64 GLY A CA 1
ATOM 494 C C . GLY A 1 64 ? -2.592 0.997 6.492 1 98.69 64 GLY A C 1
ATOM 495 O O . GLY A 1 64 ? -1.463 1.231 6.055 1 98.69 64 GLY A O 1
ATOM 496 N N . ASP A 1 65 ? -3.688 1.549 5.945 1 98.69 65 ASP A N 1
ATOM 497 C CA . ASP A 1 65 ? -3.596 2.426 4.781 1 98.69 65 ASP A CA 1
ATOM 498 C C . ASP A 1 65 ? -2.91 3.742 5.141 1 98.69 65 ASP A C 1
ATOM 500 O O . ASP A 1 65 ? -2.686 4.586 4.27 1 98.69 65 ASP A O 1
ATOM 504 N N . HIS A 1 66 ? -2.43 3.939 6.398 1 98.94 66 HIS A N 1
ATOM 505 C CA . HIS A 1 66 ? -1.702 5.137 6.809 1 98.94 66 HIS A CA 1
ATOM 506 C C . HIS A 1 66 ? -0.267 4.801 7.199 1 98.94 66 HIS A C 1
ATOM 508 O O . HIS A 1 66 ? 0.561 5.703 7.363 1 98.94 66 HIS A O 1
ATOM 514 N N . ILE A 1 67 ? 0.094 3.508 7.336 1 98.94 67 ILE A N 1
ATOM 515 C CA . ILE A 1 67 ? 1.38 3.262 7.977 1 98.94 67 ILE A CA 1
ATOM 516 C C . ILE A 1 67 ? 2.141 2.18 7.215 1 98.94 67 ILE A C 1
ATOM 518 O O . ILE A 1 67 ? 3.344 1.998 7.414 1 98.94 67 ILE A O 1
ATOM 522 N N . LEU A 1 68 ? 1.534 1.436 6.367 1 98.94 68 LEU A N 1
ATOM 523 C CA . LEU A 1 68 ? 2.139 0.212 5.855 1 98.94 68 LEU A CA 1
ATOM 524 C C . LEU A 1 68 ? 3.201 0.53 4.805 1 98.94 68 LEU A C 1
ATOM 526 O O . LEU A 1 68 ? 3.881 -0.372 4.312 1 98.94 68 LEU A O 1
ATOM 530 N N . GLY A 1 69 ? 3.393 1.789 4.453 1 98.88 69 GLY A N 1
ATOM 531 C CA . GLY A 1 69 ? 4.484 2.197 3.582 1 98.88 69 GLY A CA 1
ATOM 532 C C . GLY A 1 69 ? 5.75 2.551 4.336 1 98.88 69 GLY A C 1
ATOM 533 O O . GLY A 1 69 ? 6.805 2.754 3.73 1 98.88 69 GLY A O 1
ATOM 534 N N . ILE A 1 70 ? 5.734 2.625 5.668 1 98.94 70 ILE A N 1
ATOM 535 C CA . ILE A 1 70 ? 6.848 3.092 6.484 1 98.94 70 ILE A CA 1
ATOM 536 C C . ILE A 1 70 ? 8.047 2.166 6.305 1 98.94 70 ILE A C 1
ATOM 538 O O . ILE A 1 70 ? 9.156 2.625 6.023 1 98.94 70 ILE A O 1
ATOM 542 N N . PRO A 1 71 ? 7.902 0.796 6.426 1 98.88 71 PRO A N 1
ATOM 543 C CA . PRO A 1 71 ? 9.086 -0.046 6.258 1 98.88 71 PRO A CA 1
ATOM 544 C C . PRO A 1 71 ? 9.734 0.114 4.887 1 98.88 71 PRO A C 1
ATOM 546 O O . PRO A 1 71 ? 10.961 0.197 4.785 1 98.88 71 PRO A O 1
ATOM 549 N N . GLY A 1 72 ? 8.867 0.137 3.818 1 98.69 72 GLY A N 1
ATOM 550 C CA . GLY A 1 72 ? 9.414 0.288 2.479 1 98.69 72 GLY A CA 1
ATOM 551 C C . GLY A 1 72 ? 10.18 1.585 2.285 1 98.69 72 GLY A C 1
ATOM 552 O O . GLY A 1 72 ? 11.25 1.596 1.682 1 98.69 72 GLY A O 1
ATOM 553 N N . LEU A 1 73 ? 9.664 2.66 2.764 1 98.81 73 LEU A N 1
ATOM 554 C CA . LEU A 1 73 ? 10.336 3.951 2.666 1 98.81 73 LEU A CA 1
ATOM 555 C C . LEU A 1 73 ? 11.664 3.93 3.42 1 98.81 73 LEU A C 1
ATOM 557 O O . LEU A 1 73 ? 12.695 4.344 2.885 1 98.81 73 LEU A O 1
ATOM 561 N N . ILE A 1 74 ? 11.656 3.473 4.668 1 98.75 74 ILE A N 1
ATOM 562 C CA . ILE A 1 74 ? 12.852 3.43 5.508 1 98.75 74 ILE A CA 1
ATOM 563 C C . ILE A 1 74 ? 13.938 2.613 4.816 1 98.75 74 ILE A C 1
ATOM 565 O O . ILE A 1 74 ? 15.102 3.02 4.785 1 98.75 74 ILE A O 1
ATOM 569 N N . GLN A 1 75 ? 13.57 1.479 4.289 1 98.44 75 GLN A N 1
ATOM 570 C CA . GLN A 1 75 ? 14.562 0.62 3.641 1 98.44 75 GLN A CA 1
ATOM 571 C C . GLN A 1 75 ? 15.07 1.25 2.348 1 98.44 75 GLN A C 1
ATOM 573 O O . GLN A 1 75 ? 16.25 1.108 2.006 1 98.44 75 GLN A O 1
ATOM 578 N N . SER A 1 76 ? 14.195 1.942 1.612 1 98.12 76 SER A N 1
ATOM 579 C CA . SER A 1 76 ? 14.633 2.662 0.421 1 98.12 76 SER A CA 1
ATOM 580 C C . SER A 1 76 ? 15.609 3.777 0.777 1 98.12 76 SER A C 1
ATOM 582 O O . SER A 1 76 ? 16.594 3.99 0.076 1 98.12 76 SER A O 1
ATOM 584 N N . LEU A 1 77 ? 15.344 4.492 1.849 1 98.25 77 LEU A N 1
ATOM 585 C CA . LEU A 1 77 ? 16.25 5.539 2.312 1 98.25 77 LEU A CA 1
ATOM 586 C C . LEU A 1 77 ? 17.594 4.949 2.717 1 98.25 77 LEU A C 1
ATOM 588 O O . LEU A 1 77 ? 18.641 5.527 2.418 1 98.25 77 LEU A O 1
ATOM 592 N N . ASP A 1 78 ? 17.516 3.873 3.395 1 97.75 78 ASP A N 1
ATOM 593 C CA . ASP A 1 78 ? 18.734 3.172 3.799 1 97.75 78 ASP A CA 1
ATOM 594 C C . ASP A 1 78 ? 19.547 2.723 2.582 1 97.75 78 ASP A C 1
ATOM 596 O O . ASP A 1 78 ? 20.766 2.895 2.543 1 97.75 78 ASP A O 1
ATOM 600 N N . PHE A 1 79 ? 18.875 2.168 1.591 1 96.25 79 PHE A N 1
ATOM 601 C CA . PHE A 1 79 ? 19.5 1.697 0.361 1 96.25 79 PHE A CA 1
ATOM 602 C C . PHE A 1 79 ? 20.203 2.84 -0.359 1 96.25 79 PHE A C 1
ATOM 604 O O . PHE A 1 79 ? 21.219 2.627 -1.021 1 96.25 79 PHE A O 1
ATOM 611 N N . ASN A 1 80 ? 19.703 4.008 -0.156 1 94.88 80 ASN A N 1
ATOM 612 C CA . ASN A 1 80 ? 20.297 5.18 -0.796 1 94.88 80 ASN A CA 1
ATOM 613 C C . ASN A 1 80 ? 21.281 5.887 0.124 1 94.88 80 ASN A C 1
ATOM 615 O O . ASN A 1 80 ? 21.531 7.086 -0.02 1 94.88 80 ASN A O 1
ATOM 619 N N . ASP A 1 81 ? 21.797 5.25 1.134 1 96.38 81 ASP A N 1
ATOM 620 C CA . ASP A 1 81 ? 22.922 5.621 1.997 1 96.38 81 ASP A CA 1
ATOM 621 C C . ASP A 1 81 ? 22.578 6.832 2.859 1 96.38 81 ASP A C 1
ATOM 623 O O . ASP A 1 81 ? 23.422 7.684 3.113 1 96.38 81 ASP A O 1
ATOM 627 N N . ARG A 1 82 ? 21.312 6.922 3.238 1 97.62 82 ARG A N 1
ATOM 628 C CA . ARG A 1 82 ? 20.938 7.98 4.168 1 97.62 82 ARG A CA 1
ATOM 629 C C . ARG A 1 82 ? 21.75 7.902 5.449 1 97.62 82 ARG A C 1
ATOM 631 O O . ARG A 1 82 ? 21.984 6.812 5.977 1 97.62 82 ARG A O 1
ATOM 638 N N . THR A 1 83 ? 22.188 9.047 5.926 1 98.06 83 THR A N 1
ATOM 639 C CA . THR A 1 83 ? 22.875 9.117 7.211 1 98.06 83 THR A CA 1
ATOM 640 C C . THR A 1 83 ? 22.094 9.992 8.188 1 98.06 83 THR A C 1
ATOM 642 O O . THR A 1 83 ? 22.172 9.797 9.398 1 98.06 83 THR A O 1
ATOM 645 N N . ASP A 1 84 ? 21.328 10.961 7.672 1 98 84 ASP A N 1
ATOM 646 C CA . ASP A 1 84 ? 20.578 11.883 8.516 1 98 84 ASP A CA 1
ATOM 647 C C . ASP A 1 84 ? 19.453 11.164 9.258 1 98 84 ASP A C 1
ATOM 649 O O . ASP A 1 84 ? 18.875 10.219 8.734 1 98 84 ASP A O 1
ATOM 653 N N . PRO A 1 85 ? 19.203 11.625 10.398 1 98.5 85 PRO A N 1
ATOM 654 C CA . PRO A 1 85 ? 18.141 11 11.188 1 98.5 85 PRO A CA 1
ATOM 655 C C . PRO A 1 85 ? 16.75 11.211 10.586 1 98.5 85 PRO A C 1
ATOM 657 O O . PRO A 1 85 ? 16.547 12.164 9.836 1 98.5 85 PRO A O 1
ATOM 660 N N . LEU A 1 86 ? 15.922 10.266 10.836 1 98.81 86 LEU A N 1
ATOM 661 C CA . LEU A 1 86 ? 14.492 10.344 10.547 1 98.81 86 LEU A CA 1
ATOM 662 C C . LEU A 1 86 ? 13.672 10.281 11.828 1 98.81 86 LEU A C 1
ATOM 664 O O . LEU A 1 86 ? 13.859 9.375 12.641 1 98.81 86 LEU A O 1
ATOM 668 N N . ALA A 1 87 ? 12.852 11.305 12.055 1 98.88 87 ALA A N 1
ATOM 669 C CA . ALA A 1 87 ? 11.938 11.297 13.195 1 98.88 87 ALA A CA 1
ATOM 670 C C . ALA A 1 87 ? 10.531 10.891 12.773 1 98.88 87 ALA A C 1
ATOM 672 O O . ALA A 1 87 ? 10.023 11.367 11.75 1 98.88 87 ALA A O 1
ATOM 673 N N . ILE A 1 88 ? 9.953 9.977 13.5 1 98.94 88 ILE A N 1
ATOM 674 C CA . ILE A 1 88 ? 8.57 9.555 13.297 1 98.94 88 ILE A CA 1
ATOM 675 C C . ILE A 1 88 ? 7.734 9.914 14.516 1 98.94 88 ILE A C 1
ATOM 677 O O . ILE A 1 88 ? 8.039 9.484 15.633 1 98.94 88 ILE A O 1
ATOM 681 N N . HIS A 1 89 ? 6.746 10.742 14.32 1 98.94 89 HIS A N 1
ATOM 682 C CA . HIS A 1 89 ? 5.824 11.156 15.375 1 98.94 89 HIS A CA 1
ATOM 683 C C . HIS A 1 89 ? 4.527 10.359 15.32 1 98.94 89 HIS A C 1
ATOM 685 O O . HIS A 1 89 ? 3.889 10.273 14.266 1 98.94 89 HIS A O 1
ATOM 691 N N . VAL A 1 90 ? 4.145 9.758 16.469 1 98.81 90 VAL A N 1
ATOM 692 C CA . VAL A 1 90 ? 3.02 8.828 16.484 1 98.81 90 VAL A CA 1
ATOM 693 C C . VAL A 1 90 ? 2.131 9.117 17.688 1 98.81 90 VAL A C 1
ATOM 695 O O . VAL A 1 90 ? 2.572 9.742 18.656 1 98.81 90 VAL A O 1
ATOM 698 N N . PRO A 1 91 ? 0.775 8.656 17.594 1 98.31 91 PRO A N 1
ATOM 699 C CA . PRO A 1 91 ? -0.083 8.789 18.766 1 98.31 91 PRO A CA 1
ATOM 700 C C . PRO A 1 91 ? 0.41 7.973 19.953 1 98.31 91 PRO A C 1
ATOM 702 O O . PRO A 1 91 ? 1.203 7.043 19.781 1 98.31 91 PRO A O 1
ATOM 705 N N . PRO A 1 92 ? -0.071 8.414 21.156 1 97.94 92 PRO A N 1
ATOM 706 C CA . PRO A 1 92 ? 0.303 7.645 22.344 1 97.94 92 PRO A CA 1
ATOM 707 C C . PRO A 1 92 ? -0.041 6.16 22.219 1 97.94 92 PRO A C 1
ATOM 709 O O . PRO A 1 92 ? -1.115 5.812 21.719 1 97.94 92 PRO A O 1
ATOM 712 N N . GLY A 1 93 ? 0.924 5.371 22.609 1 97.5 93 GLY A N 1
ATOM 713 C CA . GLY A 1 93 ? 0.684 3.938 22.625 1 97.5 93 GLY A CA 1
ATOM 714 C C . GLY A 1 93 ? 1.017 3.264 21.312 1 97.5 93 GLY A C 1
ATOM 715 O O . GLY A 1 93 ? 0.932 2.039 21.188 1 97.5 93 GLY A O 1
ATOM 716 N N . ALA A 1 94 ? 1.41 4.031 20.359 1 98.19 94 ALA A N 1
ATOM 717 C CA . ALA A 1 94 ? 1.601 3.48 19.016 1 98.19 94 ALA A CA 1
ATOM 718 C C . ALA A 1 94 ? 3.068 3.141 18.766 1 98.19 94 ALA A C 1
ATOM 720 O O . ALA A 1 94 ? 3.412 2.568 17.734 1 98.19 94 ALA A O 1
ATOM 721 N N . ARG A 1 95 ? 3.965 3.459 19.672 1 98.44 95 ARG A N 1
ATOM 722 C CA . ARG A 1 95 ? 5.402 3.328 19.469 1 98.44 95 ARG A CA 1
ATOM 723 C C . ARG A 1 95 ? 5.777 1.891 19.125 1 98.44 95 ARG A C 1
ATOM 725 O O . ARG A 1 95 ? 6.559 1.653 18.188 1 98.44 95 ARG A O 1
ATOM 732 N N . GLY A 1 96 ? 5.277 0.955 19.875 1 98.31 96 GLY A N 1
ATOM 733 C CA . GLY A 1 96 ? 5.629 -0.442 19.688 1 98.31 96 GLY A CA 1
ATOM 734 C C . GLY A 1 96 ? 5.309 -0.945 18.281 1 98.31 96 GLY A C 1
ATOM 735 O O . GLY A 1 96 ? 6.129 -1.615 17.656 1 98.31 96 GLY A O 1
ATOM 736 N N . GLU A 1 97 ? 4.062 -0.641 17.812 1 98.31 97 GLU A N 1
ATOM 737 C CA . GLU A 1 97 ? 3.652 -1.071 16.484 1 98.31 97 GLU A CA 1
ATOM 738 C C . GLU A 1 97 ? 4.531 -0.442 15.406 1 98.31 97 GLU A C 1
ATOM 740 O O . GLU A 1 97 ? 4.914 -1.108 14.438 1 98.31 97 GLU A O 1
ATOM 745 N N . ILE A 1 98 ? 4.867 0.803 15.57 1 98.81 98 ILE A N 1
ATOM 746 C CA . ILE A 1 98 ? 5.688 1.498 14.578 1 98.81 98 ILE A CA 1
ATOM 747 C C . ILE A 1 98 ? 7.117 0.968 14.633 1 98.81 98 ILE A C 1
ATOM 749 O O . ILE A 1 98 ? 7.762 0.807 13.594 1 98.81 98 ILE A O 1
ATOM 753 N N . GLU A 1 99 ? 7.625 0.735 15.797 1 98.62 99 GLU A N 1
ATOM 754 C CA . GLU A 1 99 ? 8.945 0.118 15.93 1 98.62 99 GLU A CA 1
ATOM 755 C C . GLU A 1 99 ? 9 -1.217 15.195 1 98.62 99 GLU A C 1
ATOM 757 O O . GLU A 1 99 ? 9.984 -1.514 14.516 1 98.62 99 GLU A O 1
ATOM 762 N N . SER A 1 100 ? 7.969 -2.008 15.367 1 98.44 100 SER A N 1
ATOM 763 C CA . SER A 1 100 ? 7.891 -3.279 14.656 1 98.44 100 SER A CA 1
ATOM 764 C C . SER A 1 100 ? 7.957 -3.072 13.148 1 98.44 100 SER A C 1
ATOM 766 O O . SER A 1 100 ? 8.602 -3.846 12.438 1 98.44 100 SER A O 1
ATOM 768 N N . LEU A 1 101 ? 7.316 -2.041 12.656 1 98.75 101 LEU A N 1
ATOM 769 C CA . LEU A 1 101 ? 7.348 -1.748 11.227 1 98.75 101 LEU A CA 1
ATOM 770 C C . LEU A 1 101 ? 8.734 -1.281 10.797 1 98.75 101 LEU A C 1
ATOM 772 O O . LEU A 1 101 ? 9.219 -1.661 9.727 1 98.75 101 LEU A O 1
ATOM 776 N N . VAL A 1 102 ? 9.375 -0.432 11.633 1 98.75 102 VAL A N 1
ATOM 777 C CA . VAL A 1 102 ? 10.711 0.069 11.344 1 98.75 102 VAL A CA 1
ATOM 778 C C . VAL A 1 102 ? 11.672 -1.103 11.156 1 98.75 102 VAL A C 1
ATOM 780 O O . VAL A 1 102 ? 12.562 -1.054 10.305 1 98.75 102 VAL A O 1
ATOM 783 N N . HIS A 1 103 ? 11.445 -2.16 11.844 1 98.44 103 HIS A N 1
ATOM 784 C CA . HIS A 1 103 ? 12.359 -3.295 11.836 1 98.44 103 HIS A CA 1
ATOM 785 C C . HIS A 1 103 ? 11.734 -4.508 11.156 1 98.44 103 HIS A C 1
ATOM 787 O O . HIS A 1 103 ? 12.125 -5.645 11.414 1 98.44 103 HIS A O 1
ATOM 793 N N . ALA A 1 104 ? 10.742 -4.27 10.344 1 98.12 104 ALA A N 1
ATOM 794 C CA . ALA A 1 104 ? 10.047 -5.344 9.641 1 98.12 104 ALA A CA 1
ATOM 795 C C . ALA A 1 104 ? 11.039 -6.254 8.914 1 98.12 104 ALA A C 1
ATOM 797 O O . ALA A 1 104 ? 11.984 -5.773 8.289 1 98.12 104 ALA A O 1
ATOM 798 N N . GLY A 1 105 ? 10.789 -7.613 8.977 1 96.44 105 GLY A N 1
ATOM 799 C CA . GLY A 1 105 ? 11.641 -8.602 8.344 1 96.44 105 GLY A CA 1
ATOM 800 C C . GLY A 1 105 ? 13.023 -8.695 8.977 1 96.44 105 GLY A C 1
ATOM 801 O O . GLY A 1 105 ? 13.945 -9.258 8.383 1 96.44 105 GLY A O 1
ATOM 802 N N . GLY A 1 106 ? 13.227 -8.023 10.164 1 96.94 106 GLY A N 1
ATOM 803 C CA . GLY A 1 106 ? 14.516 -8.039 10.828 1 96.94 106 GLY A CA 1
ATOM 804 C C . GLY A 1 106 ? 15.438 -6.922 10.375 1 96.94 106 GLY A C 1
ATOM 805 O O . GLY A 1 106 ? 16.609 -6.902 10.719 1 96.94 106 GLY A O 1
ATOM 806 N N . HIS A 1 107 ? 14.891 -5.988 9.641 1 97.38 107 HIS A N 1
ATOM 807 C CA . HIS A 1 107 ? 15.695 -4.891 9.117 1 97.38 107 HIS A CA 1
ATOM 808 C C . HIS A 1 107 ? 16.172 -3.973 10.242 1 97.38 107 HIS A C 1
ATOM 810 O O . HIS A 1 107 ? 15.422 -3.693 11.18 1 97.38 107 HIS A O 1
ATOM 816 N N . ARG A 1 108 ? 17.438 -3.568 10.133 1 97.75 108 ARG A N 1
ATOM 817 C CA . ARG A 1 108 ? 18.031 -2.557 11.008 1 97.75 108 ARG A CA 1
ATOM 818 C C . ARG A 1 108 ? 18.562 -1.382 10.195 1 97.75 108 ARG A C 1
ATOM 820 O O . ARG A 1 108 ? 19.609 -1.495 9.547 1 97.75 108 ARG A O 1
ATOM 827 N N . PRO A 1 109 ? 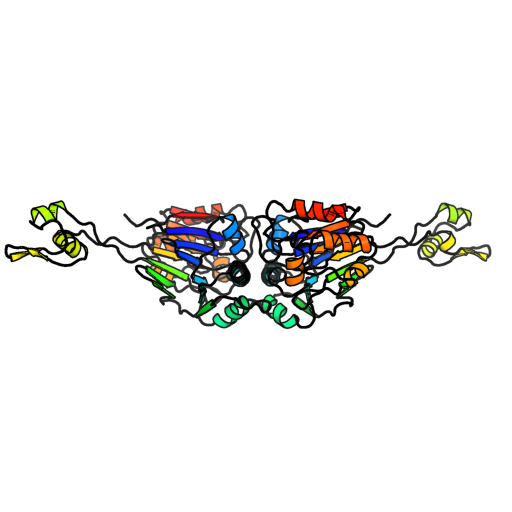17.812 -0.254 10.25 1 98.06 109 PRO A N 1
ATOM 828 C CA . PRO A 1 109 ? 18.25 0.889 9.445 1 98.06 109 PRO A CA 1
ATOM 829 C C . PRO A 1 109 ? 19.672 1.344 9.789 1 98.06 109 PRO A C 1
ATOM 831 O O . PRO A 1 109 ? 20.047 1.336 10.961 1 98.06 109 PRO A O 1
ATOM 834 N N . GLY A 1 110 ? 20.453 1.728 8.766 1 98.19 110 GLY A N 1
ATOM 835 C CA . GLY A 1 110 ? 21.812 2.213 8.945 1 98.19 110 GLY A CA 1
ATOM 836 C C . GLY A 1 110 ? 21.875 3.67 9.367 1 98.19 110 GLY A C 1
ATOM 837 O O . GLY A 1 110 ? 22.953 4.266 9.398 1 98.19 110 GLY A O 1
ATOM 838 N N . TYR A 1 111 ? 20.828 4.336 9.602 1 98.56 111 TYR A N 1
ATOM 839 C CA . TYR A 1 111 ? 20.703 5.707 10.086 1 98.56 111 TYR A CA 1
ATOM 840 C C . TYR A 1 111 ? 19.719 5.789 11.25 1 98.56 111 TYR A C 1
ATOM 842 O O . TYR A 1 111 ? 18.891 4.895 11.43 1 98.56 111 TYR A O 1
ATOM 850 N N . PRO A 1 112 ? 19.844 6.766 12.07 1 98.69 112 PRO A N 1
ATOM 851 C CA . PRO A 1 112 ? 18.984 6.832 13.25 1 98.69 112 PRO A CA 1
ATOM 852 C C . PRO A 1 112 ? 17.516 7.074 12.898 1 98.69 112 PRO A C 1
ATOM 854 O O . PRO A 1 112 ? 17.203 7.973 12.117 1 98.69 112 PRO A O 1
ATOM 857 N N . VAL A 1 113 ? 16.672 6.23 13.359 1 98.81 113 VAL A N 1
ATOM 858 C CA . VAL A 1 113 ? 15.219 6.414 13.305 1 98.81 113 VAL A CA 1
ATOM 859 C C . VAL A 1 113 ? 14.672 6.582 14.727 1 98.81 113 VAL A C 1
ATOM 861 O O . VAL A 1 113 ? 14.812 5.688 15.562 1 98.81 113 VAL A O 1
ATOM 864 N N . ARG A 1 114 ? 14.117 7.762 15 1 98.81 114 ARG A N 1
ATOM 865 C CA . ARG A 1 114 ? 13.594 8.078 16.328 1 98.81 114 ARG A CA 1
ATOM 866 C C . ARG A 1 114 ? 12.07 8.156 16.312 1 98.81 114 ARG A C 1
ATOM 868 O O . ARG A 1 114 ? 11.492 8.859 15.484 1 98.81 114 ARG A O 1
ATOM 875 N N . ILE A 1 115 ? 11.438 7.418 17.172 1 98.88 115 ILE A N 1
ATOM 876 C CA . ILE A 1 115 ? 9.977 7.395 17.266 1 98.88 115 ILE A CA 1
ATOM 877 C C . ILE A 1 115 ? 9.531 8.18 18.5 1 98.88 115 ILE A C 1
ATOM 879 O O . ILE A 1 115 ? 9.945 7.875 19.609 1 98.88 115 ILE A O 1
ATOM 883 N N . HIS A 1 116 ? 8.68 9.164 18.281 1 98.69 116 HIS A N 1
ATOM 884 C CA . HIS A 1 116 ? 8.18 10.039 19.328 1 98.69 116 HIS A CA 1
ATOM 885 C C . HIS A 1 116 ? 6.668 9.906 19.484 1 98.69 116 HIS A C 1
ATOM 887 O O . HIS A 1 116 ? 5.918 10.172 18.531 1 98.69 116 HIS A O 1
ATOM 893 N N . GLU A 1 117 ? 6.273 9.492 20.625 1 98.62 117 GLU A N 1
ATOM 894 C CA . GLU A 1 117 ? 4.848 9.586 20.922 1 98.62 117 GLU A CA 1
ATOM 895 C C . GLU A 1 117 ? 4.457 11.008 21.312 1 98.62 117 GLU A C 1
ATOM 897 O O . GLU A 1 117 ? 5.129 11.641 22.125 1 98.62 117 GLU A O 1
ATOM 902 N N . VAL A 1 118 ? 3.447 11.477 20.688 1 97.94 118 VAL A N 1
ATOM 903 C CA . VAL A 1 118 ? 3.006 12.844 20.922 1 97.94 118 VAL A CA 1
ATOM 904 C C . VAL A 1 118 ? 1.521 12.859 21.281 1 97.94 118 VAL A C 1
ATOM 906 O O . VAL A 1 118 ? 0.705 12.25 20.578 1 97.94 118 VAL A O 1
ATOM 909 N N . ALA A 1 119 ? 1.15 13.531 22.312 1 95 119 ALA A N 1
ATOM 910 C CA . ALA A 1 119 ? -0.246 13.609 22.734 1 95 119 ALA A CA 1
ATOM 911 C C . ALA A 1 119 ? -1.023 14.602 21.875 1 95 119 ALA A C 1
ATOM 913 O O . ALA A 1 119 ? -0.477 15.617 21.438 1 95 119 ALA A O 1
ATOM 914 N N . PRO A 1 120 ? -2.268 14.258 21.578 1 89.31 120 PRO A N 1
ATOM 915 C CA . PRO A 1 120 ? -3.082 15.266 20.891 1 89.31 120 PRO A CA 1
ATOM 916 C C . PRO A 1 120 ? -3.113 16.609 21.625 1 89.31 120 PRO A C 1
ATOM 918 O O . PRO A 1 120 ? -3.174 16.641 22.859 1 89.31 120 PRO A O 1
ATOM 921 N N . GLY A 1 121 ? -3.098 17.703 20.906 1 88.88 121 GLY A N 1
ATOM 922 C CA . GLY A 1 121 ? -3.109 19.031 21.469 1 88.88 121 GLY A CA 1
ATOM 923 C C . GLY A 1 121 ? -1.729 19.531 21.859 1 88.88 121 GLY A C 1
ATOM 924 O O . GLY A 1 121 ? -1.592 20.594 22.469 1 88.88 121 GLY A O 1
ATOM 925 N N . SER A 1 122 ? -0.742 18.781 21.469 1 95.12 122 SER A N 1
ATOM 926 C CA . SER A 1 122 ? 0.629 19.156 21.797 1 95.12 122 SER A CA 1
ATOM 927 C C . SER A 1 122 ? 1.419 19.516 20.547 1 95.12 122 SER A C 1
ATOM 929 O O . SER A 1 122 ? 0.89 19.453 19.438 1 95.12 122 SER A O 1
ATOM 931 N N . VAL A 1 123 ? 2.629 20 20.828 1 98.12 123 VAL A N 1
ATOM 932 C CA . VAL A 1 123 ? 3.529 20.328 19.719 1 98.12 123 VAL A CA 1
ATOM 933 C C . VAL A 1 123 ? 4.383 19.109 19.375 1 98.12 123 VAL A C 1
ATOM 935 O O . VAL A 1 123 ? 5.125 18.594 20.219 1 98.12 123 VAL A O 1
ATOM 938 N N . ALA A 1 124 ? 4.258 18.641 18.188 1 98.44 124 ALA A N 1
ATOM 939 C CA . ALA A 1 124 ? 5.012 17.484 17.75 1 98.44 124 ALA A CA 1
ATOM 940 C C . ALA A 1 124 ? 6.418 17.875 17.312 1 98.44 124 ALA A C 1
ATOM 942 O O . ALA A 1 124 ? 7.371 17.109 17.516 1 98.44 124 ALA A O 1
ATOM 943 N N . TYR A 1 125 ? 6.566 18.953 16.641 1 98.44 125 TYR A N 1
ATOM 944 C CA . TYR A 1 125 ? 7.832 19.453 16.109 1 98.44 125 TYR A CA 1
ATOM 945 C C . TYR A 1 125 ? 7.879 20.969 16.172 1 98.44 125 TYR A C 1
ATOM 947 O O . TYR A 1 125 ? 7.008 21.656 15.617 1 98.44 125 TYR A O 1
ATOM 955 N N . ASP A 1 126 ? 8.812 21.5 16.922 1 97.69 126 ASP A N 1
ATOM 956 C CA . ASP A 1 126 ? 9.031 22.938 17.078 1 97.69 126 ASP A CA 1
ATOM 957 C C . ASP A 1 126 ? 10.297 23.375 16.344 1 97.69 126 ASP A C 1
ATOM 959 O O . ASP A 1 126 ? 11.406 23.016 16.734 1 97.69 126 ASP A O 1
ATOM 963 N N . ALA A 1 127 ? 10.133 24.094 15.18 1 96 127 ALA A N 1
ATOM 964 C CA . ALA A 1 127 ? 11.234 24.594 14.375 1 96 127 ALA A CA 1
ATOM 965 C C . ALA A 1 127 ? 11.32 26.109 14.445 1 96 127 ALA A C 1
ATOM 967 O O . ALA A 1 127 ? 10.562 26.75 15.18 1 96 127 ALA A O 1
ATOM 968 N N . GLU A 1 128 ? 12.469 26.594 13.633 1 89.12 128 GLU A N 1
ATOM 969 C CA . GLU A 1 128 ? 12.57 28.047 13.547 1 89.12 128 GLU A CA 1
ATOM 970 C C . GLU A 1 128 ? 11.477 28.625 12.656 1 89.12 128 GLU A C 1
ATOM 972 O O . GLU A 1 128 ? 11.383 28.297 11.477 1 89.12 128 GLU A O 1
ATOM 977 N N . ALA A 1 129 ? 10.547 29.391 13.195 1 93.31 129 ALA A N 1
ATOM 978 C CA . ALA A 1 129 ? 9.562 30.203 12.477 1 93.31 129 ALA A CA 1
ATOM 979 C C . ALA A 1 129 ? 8.289 29.406 12.219 1 93.31 129 ALA A C 1
ATOM 981 O O . ALA A 1 129 ? 7.348 29.922 11.602 1 93.31 129 ALA A O 1
ATOM 982 N N . PHE A 1 130 ? 8.273 28.062 12.625 1 96.69 130 PHE A N 1
ATOM 983 C CA . PHE A 1 130 ? 7.027 27.312 12.5 1 96.69 130 PHE A CA 1
ATOM 984 C C . PHE A 1 130 ? 7.012 26.125 13.453 1 96.69 130 PHE A C 1
ATOM 986 O O . PHE A 1 130 ? 8.039 25.781 14.039 1 96.69 130 PHE A O 1
ATOM 993 N N . ALA A 1 131 ? 5.812 25.547 13.633 1 98.25 131 ALA A N 1
ATOM 994 C CA . ALA A 1 131 ? 5.633 24.328 14.422 1 98.25 131 ALA A CA 1
ATOM 995 C C . ALA A 1 131 ? 4.609 23.391 13.773 1 98.25 131 ALA A C 1
ATOM 997 O O . ALA A 1 131 ? 3.756 23.844 13.008 1 98.25 131 ALA A O 1
ATOM 998 N N . VAL A 1 132 ? 4.844 22.047 14.031 1 98.69 132 VAL A N 1
ATOM 999 C CA . VAL A 1 132 ? 3.805 21.078 13.734 1 98.69 132 VAL A CA 1
ATOM 1000 C C . VAL A 1 132 ? 3.115 20.641 15.031 1 98.69 132 VAL A C 1
ATOM 1002 O O . VAL A 1 132 ? 3.75 20.078 15.93 1 98.69 132 VAL A O 1
ATOM 1005 N N . ARG A 1 133 ? 1.756 20.984 15.102 1 98.75 133 ARG A N 1
ATOM 1006 C CA . ARG A 1 133 ? 0.952 20.703 16.281 1 98.75 133 ARG A CA 1
ATOM 1007 C C . ARG A 1 133 ? -0.026 19.562 16.016 1 98.75 133 ARG A C 1
ATOM 1009 O O . ARG A 1 133 ? -0.503 19.391 14.898 1 98.75 133 ARG A O 1
ATOM 1016 N N . THR A 1 134 ? -0.22 18.797 17.062 1 98.62 134 THR A N 1
ATOM 1017 C CA . THR A 1 134 ? -1.234 17.75 16.969 1 98.62 134 THR A CA 1
ATOM 1018 C C . THR A 1 134 ? -2.627 18.328 17.219 1 98.62 134 THR A C 1
ATOM 1020 O O . THR A 1 134 ? -2.779 19.297 17.953 1 98.62 134 THR A O 1
ATOM 1023 N N . VAL A 1 135 ? -3.586 17.703 16.562 1 98.25 135 VAL A N 1
ATOM 1024 C CA . VAL A 1 135 ? -4.988 18.078 16.672 1 98.25 135 VAL A CA 1
ATOM 1025 C C . VAL A 1 135 ? -5.828 16.875 17.062 1 98.25 135 VAL A C 1
ATOM 1027 O O . VAL A 1 135 ? -5.676 15.789 16.5 1 98.25 135 VAL A O 1
ATOM 1030 N N . GLU A 1 136 ? -6.648 17.094 18 1 97.69 136 GLU A N 1
ATOM 1031 C CA . GLU A 1 136 ? -7.555 16.016 18.406 1 97.69 136 GLU A CA 1
ATOM 1032 C C . GLU A 1 136 ? -8.516 15.664 17.281 1 97.69 136 GLU A C 1
ATOM 1034 O O . GLU A 1 136 ? -9.086 16.547 16.641 1 97.69 136 GLU A O 1
ATOM 1039 N N . THR A 1 137 ? -8.617 14.328 17.047 1 98.19 137 THR A N 1
ATOM 1040 C CA . THR A 1 137 ? -9.57 13.805 16.078 1 98.19 137 THR A CA 1
ATOM 1041 C C . THR A 1 137 ? -10.422 12.695 16.688 1 98.19 137 THR A C 1
ATOM 1043 O O . THR A 1 137 ? -10.258 12.352 17.859 1 98.19 137 THR A O 1
ATOM 1046 N N . GLU A 1 138 ? -11.484 12.305 15.93 1 98.19 138 GLU A N 1
ATOM 1047 C CA . GLU A 1 138 ? -12.391 11.25 16.359 1 98.19 138 GLU A CA 1
ATOM 1048 C C . GLU A 1 138 ? -12.484 10.133 15.32 1 98.19 138 GLU A C 1
ATOM 1050 O O . GLU A 1 138 ? -13.023 10.344 14.227 1 98.19 138 GLU A O 1
ATOM 1055 N N . HIS A 1 139 ? -11.922 9.016 15.625 1 97.81 139 HIS A N 1
ATOM 1056 C CA . HIS A 1 139 ? -11.906 7.832 14.781 1 97.81 139 HIS A CA 1
ATOM 1057 C C . HIS A 1 139 ? -12.039 6.559 15.617 1 97.81 139 HIS A C 1
ATOM 1059 O O . HIS A 1 139 ? -12.18 6.625 16.844 1 97.81 139 HIS A O 1
ATOM 1065 N N . ARG A 1 140 ? -12.195 5.398 14.969 1 94.06 140 ARG A N 1
ATOM 1066 C CA . ARG A 1 140 ? -12.484 4.141 15.648 1 94.06 140 ARG A CA 1
ATOM 1067 C C . ARG A 1 140 ? -11.281 3.676 16.469 1 94.06 140 ARG A C 1
ATOM 1069 O O . ARG A 1 140 ? -11.406 2.793 17.312 1 94.06 140 ARG A O 1
ATOM 1076 N N . THR A 1 141 ? -10.133 4.191 16.219 1 95.44 141 THR A N 1
ATOM 1077 C CA . THR A 1 141 ? -8.914 3.959 16.984 1 95.44 141 THR A CA 1
ATOM 1078 C C . THR A 1 141 ? -8.297 5.281 17.438 1 95.44 141 THR A C 1
ATOM 1080 O O . THR A 1 141 ? -8.758 6.352 17.047 1 95.44 141 THR A O 1
ATOM 1083 N N . ARG A 1 142 ? -7.328 5.188 18.406 1 96.12 142 ARG A N 1
ATOM 1084 C CA . ARG A 1 142 ? -6.598 6.398 18.781 1 96.12 142 ARG A CA 1
ATOM 1085 C C . ARG A 1 142 ? -6.02 7.086 17.547 1 96.12 142 ARG A C 1
ATOM 1087 O O . ARG A 1 142 ? -5.348 6.453 16.734 1 96.12 142 ARG A O 1
ATOM 1094 N N . SER A 1 143 ? -6.344 8.32 17.406 1 97.75 143 SER A N 1
ATOM 1095 C CA . SER A 1 143 ? -5.973 9.07 16.219 1 97.75 143 SER A CA 1
ATOM 1096 C C . SER A 1 143 ? -5.715 10.539 16.547 1 97.75 143 SER A C 1
ATOM 1098 O O . SER A 1 143 ? -6.129 11.023 17.594 1 97.75 143 SER A O 1
ATOM 1100 N N . MET A 1 144 ? -5.004 11.203 15.703 1 98.56 144 MET A N 1
ATOM 1101 C CA . MET A 1 144 ? -4.762 12.641 15.773 1 98.56 144 MET A CA 1
ATOM 1102 C C . MET A 1 144 ? -4.473 13.211 14.391 1 98.56 144 MET A C 1
ATOM 1104 O O . MET A 1 144 ? -4.09 12.477 13.477 1 98.56 144 MET A O 1
ATOM 1108 N N . GLY A 1 145 ? -4.789 14.469 14.211 1 98.75 145 GLY A N 1
ATOM 1109 C CA . GLY A 1 145 ? -4.375 15.234 13.047 1 98.75 145 GLY A CA 1
ATOM 1110 C C . GLY A 1 145 ? -3.178 16.125 13.312 1 98.75 145 GLY A C 1
ATOM 1111 O O . GLY A 1 145 ? -2.605 16.094 14.406 1 98.75 145 GLY A O 1
ATOM 1112 N N . TYR A 1 146 ? -2.816 16.938 12.289 1 98.94 146 TYR A N 1
ATOM 1113 C CA . TYR A 1 146 ? -1.649 17.797 12.414 1 98.94 146 TYR A CA 1
ATOM 1114 C C . TYR A 1 146 ? -1.916 19.172 11.797 1 98.94 146 TYR A C 1
ATOM 1116 O O . TYR A 1 146 ? -2.586 19.266 10.766 1 98.94 146 TYR A O 1
ATOM 1124 N N . ALA A 1 147 ? -1.384 20.172 12.422 1 98.88 147 ALA A N 1
ATOM 1125 C CA . ALA A 1 147 ? -1.387 21.547 11.914 1 98.88 147 ALA A CA 1
ATOM 1126 C C . ALA A 1 147 ? 0.033 22.094 11.805 1 98.88 147 ALA A C 1
ATOM 1128 O O . ALA A 1 147 ? 0.759 22.156 12.797 1 98.88 147 ALA A O 1
ATOM 1129 N N . LEU A 1 148 ? 0.469 22.328 10.602 1 98.75 148 LEU A N 1
ATOM 1130 C CA . LEU A 1 148 ? 1.685 23.109 10.391 1 98.75 148 LEU A CA 1
ATOM 1131 C C . LEU A 1 148 ? 1.385 24.594 10.422 1 98.75 148 LEU A C 1
ATOM 1133 O O . LEU A 1 148 ? 0.673 25.109 9.562 1 98.75 148 LEU A O 1
ATOM 1137 N N . VAL A 1 149 ? 1.923 25.266 11.445 1 98 149 VAL A N 1
ATOM 1138 C CA . VAL A 1 149 ? 1.609 26.672 11.703 1 98 149 VAL A CA 1
ATOM 1139 C C . VAL A 1 149 ? 2.891 27.5 11.664 1 98 149 VAL A C 1
ATOM 1141 O O . VAL A 1 149 ? 3.807 27.281 12.461 1 98 149 VAL A O 1
ATOM 1144 N N . GLU A 1 150 ? 2.91 28.484 10.781 1 97.75 150 GLU A N 1
ATOM 1145 C CA . GLU A 1 150 ? 4.039 29.406 10.703 1 97.75 150 GLU A CA 1
ATOM 1146 C C . GLU A 1 150 ? 3.816 30.625 11.594 1 97.75 150 GLU A C 1
ATOM 1148 O O . GLU A 1 150 ? 2.68 31.078 11.781 1 97.75 150 GLU A O 1
ATOM 1153 N N . ASP A 1 151 ? 4.938 31.188 12 1 95.19 151 ASP A N 1
ATOM 1154 C CA . ASP A 1 151 ? 4.887 32.438 12.75 1 95.19 151 ASP A CA 1
ATOM 1155 C C . ASP A 1 151 ? 4.469 33.594 11.859 1 95.19 151 ASP A C 1
ATOM 1157 O O . ASP A 1 151 ? 4.676 33.562 10.641 1 95.19 151 ASP A O 1
ATOM 1161 N N . ASP A 1 152 ? 3.961 34.531 12.586 1 93.62 152 ASP A N 1
ATOM 1162 C CA . ASP A 1 152 ? 3.756 35.812 11.867 1 93.62 152 ASP A CA 1
ATOM 1163 C C . ASP A 1 152 ? 5.082 36.375 11.383 1 93.62 152 ASP A C 1
ATOM 1165 O O . ASP A 1 152 ? 6.125 36.156 12 1 93.62 152 ASP A O 1
ATOM 1169 N N . ARG A 1 153 ? 4.934 37.125 10.344 1 90.62 153 ARG A N 1
ATOM 1170 C CA . ARG A 1 153 ? 6.09 37.812 9.797 1 90.62 153 ARG A CA 1
ATOM 1171 C C . ARG A 1 153 ? 6.027 39.312 10.117 1 90.62 153 ARG A C 1
ATOM 1173 O O . ARG A 1 153 ? 4.941 39.875 10.305 1 90.62 153 ARG A O 1
ATOM 1180 N N . PRO A 1 154 ? 7.238 39.969 10.133 1 86.88 154 PRO A N 1
ATOM 1181 C CA . PRO A 1 154 ? 7.219 41.406 10.375 1 86.88 154 PRO A CA 1
ATOM 1182 C C . PRO A 1 154 ? 6.465 42.156 9.297 1 86.88 154 PRO A C 1
ATOM 1184 O O . PRO A 1 154 ? 6.43 41.75 8.141 1 86.88 154 PRO A O 1
ATOM 1187 N N . GLY A 1 155 ? 6.059 43.25 9.742 1 89.12 155 GLY A N 1
ATOM 1188 C CA . GLY A 1 155 ? 5.383 44.156 8.805 1 89.12 155 GLY A CA 1
ATOM 1189 C C . GLY A 1 155 ? 6.32 44.781 7.801 1 89.12 155 GLY A C 1
ATOM 1190 O O . GLY A 1 155 ? 7.543 44.656 7.906 1 89.12 155 GLY A O 1
ATOM 1191 N N . ARG A 1 156 ? 5.707 45.531 6.93 1 89.31 156 ARG A N 1
ATOM 1192 C CA . ARG A 1 156 ? 6.496 46.219 5.918 1 89.31 156 ARG A CA 1
ATOM 1193 C C . ARG A 1 156 ? 7.18 47.438 6.508 1 89.31 156 ARG A C 1
ATOM 1195 O O . ARG A 1 156 ? 6.57 48.188 7.277 1 89.31 156 ARG A O 1
ATOM 1202 N N . PHE A 1 157 ? 8.422 47.688 6.055 1 89.06 157 PHE A N 1
ATOM 1203 C CA . PHE A 1 157 ? 9.188 48.844 6.496 1 89.06 157 PHE A CA 1
ATOM 1204 C C . PHE A 1 157 ? 8.938 50.062 5.582 1 89.06 157 PHE A C 1
ATOM 1206 O O . PHE A 1 157 ? 9.07 49.938 4.363 1 89.06 157 PHE A O 1
ATOM 1213 N N . ASP A 1 158 ? 8.609 51.156 6.18 1 90.75 158 ASP A N 1
ATOM 1214 C CA . ASP A 1 158 ? 8.383 52.406 5.445 1 90.75 158 ASP A CA 1
ATOM 1215 C C . ASP A 1 158 ? 9.656 53.25 5.398 1 90.75 158 ASP A C 1
ATOM 1217 O O . ASP A 1 158 ? 9.898 54.062 6.285 1 90.75 158 ASP A O 1
ATOM 1221 N N . ARG A 1 159 ? 10.281 53.094 4.379 1 90.25 159 ARG A N 1
ATOM 1222 C CA . ARG A 1 159 ? 11.547 53.812 4.238 1 90.25 159 ARG A CA 1
ATOM 1223 C C . ARG A 1 159 ? 11.328 55.312 4.16 1 90.25 159 ARG A C 1
ATOM 1225 O O . ARG A 1 159 ? 12.055 56.094 4.793 1 90.25 159 ARG A O 1
ATOM 1232 N N . GLU A 1 160 ? 10.531 55.781 3.322 1 88.31 160 GLU A N 1
ATOM 1233 C CA . GLU A 1 160 ? 10.258 57.219 3.148 1 88.31 160 GLU A CA 1
ATOM 1234 C C . GLU A 1 160 ? 9.93 57.875 4.48 1 88.31 160 GLU A C 1
ATOM 1236 O O . GLU A 1 160 ? 10.445 58.969 4.789 1 88.31 160 GLU A O 1
ATOM 1241 N N . ARG A 1 161 ? 9.062 57.156 5.113 1 87.81 161 ARG A N 1
ATOM 1242 C CA . ARG A 1 161 ? 8.688 57.688 6.414 1 87.81 161 ARG A CA 1
ATOM 1243 C C . ARG A 1 161 ? 9.891 57.781 7.344 1 87.81 161 ARG A C 1
ATOM 1245 O O . ARG A 1 161 ? 10.047 58.75 8.086 1 87.81 161 ARG A O 1
ATOM 1252 N N . ALA A 1 162 ? 10.695 56.906 7.316 1 91.25 162 ALA A N 1
ATOM 1253 C CA . ALA A 1 162 ? 11.906 56.938 8.141 1 91.25 162 ALA A CA 1
ATOM 1254 C C . ALA A 1 162 ? 12.812 58.094 7.781 1 91.25 162 ALA A C 1
ATOM 1256 O O . ALA A 1 162 ? 13.336 58.781 8.664 1 91.25 162 ALA A O 1
ATOM 1257 N N . GLU A 1 163 ? 12.938 58.25 6.562 1 90.88 163 GLU A N 1
ATOM 1258 C CA . GLU A 1 163 ? 13.766 59.344 6.117 1 90.88 163 GLU A CA 1
ATOM 1259 C C . GLU A 1 163 ? 13.148 60.688 6.52 1 90.88 163 GLU A C 1
ATOM 1261 O O . GLU A 1 163 ? 13.859 61.594 6.934 1 90.88 163 GLU A O 1
ATOM 1266 N N . GLU A 1 164 ? 11.906 60.75 6.344 1 89.38 164 GLU A N 1
ATOM 1267 C CA . GLU A 1 164 ? 11.203 61.969 6.727 1 89.38 164 GLU A CA 1
ATOM 1268 C C . GLU A 1 164 ? 11.406 62.281 8.211 1 89.38 164 GLU A C 1
ATOM 1270 O O . GLU A 1 164 ? 11.492 63.438 8.594 1 89.38 164 GLU A O 1
ATOM 1275 N N . LEU A 1 165 ? 11.531 61.219 8.914 1 87.81 165 LEU A N 1
ATOM 1276 C CA . LEU A 1 165 ? 11.688 61.375 10.352 1 87.81 165 LEU A CA 1
ATOM 1277 C C . LEU A 1 165 ? 13.141 61.625 10.719 1 87.81 165 LEU A C 1
ATOM 1279 O O . LEU A 1 165 ? 13.461 61.875 11.883 1 87.81 165 LEU A O 1
ATOM 1283 N N . GLY A 1 166 ? 13.852 61.594 9.688 1 88.69 166 GLY A N 1
ATOM 1284 C CA . GLY A 1 166 ? 15.242 61.969 9.906 1 88.69 166 GLY A CA 1
ATOM 1285 C C . GLY A 1 166 ? 16.125 60.781 10.281 1 88.69 166 GLY A C 1
ATOM 1286 O O . GLY A 1 166 ? 17.25 60.969 10.75 1 88.69 166 GLY A O 1
ATOM 1287 N N . VAL A 1 167 ? 15.617 59.688 10.109 1 89.5 167 VAL A N 1
ATOM 1288 C CA . VAL A 1 167 ? 16.438 58.531 10.422 1 89.5 167 VAL A CA 1
ATOM 1289 C C . VAL A 1 167 ? 17.484 58.344 9.328 1 89.5 167 VAL A C 1
ATOM 1291 O O . VAL A 1 167 ? 17.156 58.219 8.148 1 89.5 167 VAL A O 1
ATOM 1294 N N . PRO A 1 168 ? 18.719 58.281 9.812 1 89.06 168 PRO A N 1
ATOM 1295 C CA . PRO A 1 168 ? 19.75 58.062 8.805 1 89.06 168 PRO A CA 1
ATOM 1296 C C . PRO A 1 168 ? 19.719 56.656 8.211 1 89.06 168 PRO A C 1
ATOM 1298 O O . PRO A 1 168 ? 19.469 55.688 8.938 1 89.06 168 PRO A O 1
ATOM 1301 N N . VAL A 1 169 ? 19.938 56.75 6.973 1 89.25 169 VAL A N 1
ATOM 1302 C CA . VAL A 1 169 ? 20.031 55.438 6.293 1 89.25 169 VAL A CA 1
ATOM 1303 C C . VAL A 1 169 ? 21.203 54.656 6.863 1 89.25 169 VAL A C 1
ATOM 1305 O O . VAL A 1 169 ? 22.297 55.188 7.047 1 89.25 169 VAL A O 1
ATOM 1308 N N . GLY A 1 170 ? 20.969 53.25 7.117 1 88 170 GLY A N 1
ATOM 1309 C CA . GLY A 1 170 ? 21.984 52.406 7.719 1 88 170 GLY A CA 1
ATOM 1310 C C . GLY A 1 170 ? 21.453 51.531 8.844 1 88 170 GLY A C 1
ATOM 1311 O O . GLY A 1 170 ? 20.328 51.062 8.773 1 88 170 GLY A O 1
ATOM 1312 N N . PRO A 1 171 ? 22.25 51.188 9.812 1 88.44 171 PRO A N 1
ATOM 1313 C CA . PRO A 1 171 ? 21.953 50.25 10.891 1 88.44 171 PRO A CA 1
ATOM 1314 C C . PRO A 1 171 ? 20.672 50.594 11.648 1 88.44 171 PRO A C 1
ATOM 1316 O O . PRO A 1 171 ? 20 49.719 12.195 1 88.44 171 PRO A O 1
ATOM 1319 N N . LYS A 1 172 ? 20.422 51.781 11.648 1 89.19 172 LYS A N 1
ATOM 1320 C CA . LYS A 1 172 ? 19.25 52.219 12.406 1 89.19 172 LYS A CA 1
ATOM 1321 C C . LYS A 1 172 ? 17.969 51.781 11.711 1 89.19 172 LYS A C 1
ATOM 1323 O O . LYS A 1 172 ? 16.969 51.5 12.375 1 89.19 172 LYS A O 1
ATOM 1328 N N . PHE A 1 173 ? 18.016 51.812 10.43 1 86.06 173 PHE A N 1
ATOM 1329 C CA . PHE A 1 173 ? 16.891 51.281 9.672 1 86.06 173 PHE A CA 1
ATOM 1330 C C . PHE A 1 173 ? 16.625 49.812 10.047 1 86.06 173 PHE A C 1
ATOM 1332 O O . PHE A 1 173 ? 15.484 49.406 10.258 1 86.06 173 PHE A O 1
ATOM 1339 N N . GLY A 1 174 ? 17.656 49 10.164 1 88.44 174 GLY A N 1
ATOM 1340 C CA . GLY A 1 174 ? 17.562 47.594 10.531 1 88.44 174 GLY A CA 1
ATOM 1341 C C . GLY A 1 174 ? 16.984 47.375 11.914 1 88.44 174 GLY A C 1
ATOM 1342 O O . GLY A 1 174 ? 16.141 46.5 12.109 1 88.44 174 GLY A O 1
ATOM 1343 N N . ARG A 1 175 ? 17.516 48.062 12.742 1 87.88 175 ARG A N 1
ATOM 1344 C CA . ARG A 1 175 ? 17.047 47.969 14.125 1 87.88 175 ARG A CA 1
ATOM 1345 C C . ARG A 1 175 ? 15.547 48.219 14.219 1 87.88 175 ARG A C 1
ATOM 1347 O O . ARG A 1 175 ? 14.82 47.531 14.914 1 87.88 175 ARG A O 1
ATOM 1354 N N . LEU A 1 176 ? 15.203 49.219 13.477 1 89.31 176 LEU A N 1
ATOM 1355 C CA . LEU A 1 176 ? 13.781 49.562 13.469 1 89.31 176 LEU A CA 1
ATOM 1356 C C . LEU A 1 176 ? 12.961 48.438 12.844 1 89.31 176 LEU A C 1
ATOM 1358 O O . LEU A 1 176 ? 11.891 48.094 13.344 1 89.31 176 LEU A O 1
ATOM 1362 N N . HIS A 1 177 ? 13.508 48 11.938 1 87.81 177 HIS A N 1
ATOM 1363 C CA . HIS A 1 177 ? 12.828 46.906 11.25 1 87.81 177 HIS A CA 1
ATOM 1364 C C . HIS A 1 177 ? 12.688 45.688 12.148 1 87.81 177 HIS A C 1
ATOM 1366 O O . HIS A 1 177 ? 11.695 44.969 12.07 1 87.81 177 HIS A O 1
ATOM 1372 N N . GLU A 1 178 ? 13.609 45.5 12.977 1 84.56 178 GLU A N 1
ATOM 1373 C CA . GLU A 1 178 ? 13.633 44.375 13.898 1 84.56 178 GLU A CA 1
ATOM 1374 C C . GLU A 1 178 ? 12.812 44.688 15.148 1 84.56 178 GLU A C 1
ATOM 1376 O O . GLU A 1 178 ? 12.742 43.844 16.062 1 84.56 178 GLU A O 1
ATOM 1381 N N . GLY A 1 179 ? 12.289 45.875 15.164 1 85.62 179 GLY A N 1
ATOM 1382 C CA . GLY A 1 179 ? 11.383 46.188 16.266 1 85.62 179 GLY A CA 1
ATOM 1383 C C . GLY A 1 179 ? 12.047 46.938 17.391 1 85.62 179 GLY A C 1
ATOM 1384 O O . GLY A 1 179 ? 11.508 47.031 18.5 1 85.62 179 GLY A O 1
ATOM 1385 N N . GLU A 1 180 ? 13.234 47.406 16.953 1 89.19 180 GLU A N 1
ATOM 1386 C CA . GLU A 1 180 ? 13.945 48.156 17.984 1 89.19 180 GLU A CA 1
ATOM 1387 C C . GLU A 1 180 ? 13.82 49.656 17.766 1 89.19 180 GLU A C 1
ATOM 1389 O O . GLU A 1 180 ? 14.023 50.156 16.641 1 89.19 180 GLU A O 1
ATOM 1394 N N . SER A 1 181 ? 13.602 50.406 18.812 1 89.81 181 SER A N 1
ATOM 1395 C CA . SER A 1 181 ? 13.586 51.844 18.719 1 89.81 181 SER A CA 1
ATOM 1396 C C . SER A 1 181 ? 14.992 52.406 18.547 1 89.81 181 SER A C 1
ATOM 1398 O O . SER A 1 181 ? 15.969 51.812 18.984 1 89.81 181 SER A O 1
ATOM 1400 N N . VAL A 1 182 ? 15.031 53.531 17.969 1 89.44 182 VAL A N 1
ATOM 1401 C CA . VAL A 1 182 ? 16.344 54.125 17.75 1 89.44 182 VAL A CA 1
ATOM 1402 C C . VAL A 1 182 ? 16.312 55.625 18.141 1 89.44 182 VAL A C 1
ATOM 1404 O O . VAL A 1 182 ? 15.297 56.281 17.969 1 89.44 182 VAL A O 1
ATOM 1407 N N . GLU A 1 183 ? 17.422 56.031 18.625 1 87.75 183 GLU A N 1
ATOM 1408 C CA . GLU A 1 183 ? 17.594 57.406 18.984 1 87.75 183 GLU A CA 1
ATOM 1409 C C . GLU A 1 183 ? 18.391 58.156 17.922 1 87.75 183 GLU A C 1
ATOM 1411 O O . GLU A 1 183 ? 19.438 57.688 17.453 1 87.75 183 GLU A O 1
ATOM 1416 N N . LEU A 1 184 ? 17.953 59.406 17.641 1 93.12 184 LEU A N 1
ATOM 1417 C CA . LEU A 1 184 ? 18.625 60.25 16.641 1 93.12 184 LEU A CA 1
ATOM 1418 C C . LEU A 1 184 ? 19.641 61.156 17.312 1 93.12 184 LEU A C 1
ATOM 1420 O O . LEU A 1 184 ? 19.703 61.25 18.547 1 93.12 184 LEU A O 1
ATOM 1424 N N . ASP A 1 185 ? 20.359 61.906 16.375 1 90 185 ASP A N 1
ATOM 1425 C CA . ASP A 1 185 ? 21.422 62.812 16.875 1 90 185 ASP A CA 1
ATOM 1426 C C . ASP A 1 185 ? 20.812 64 17.594 1 90 185 ASP A C 1
ATOM 1428 O O . ASP A 1 185 ? 21.453 64.562 18.484 1 90 185 ASP A O 1
ATOM 1432 N N . ASP A 1 186 ? 19.672 64.312 17.297 1 86.12 186 ASP A N 1
ATOM 1433 C CA . ASP A 1 186 ? 19.031 65.5 17.875 1 86.12 186 ASP A CA 1
ATOM 1434 C C . ASP A 1 186 ? 18.281 65.125 19.156 1 86.12 186 ASP A C 1
ATOM 1436 O O . ASP A 1 186 ? 17.562 66 19.719 1 86.12 186 ASP A O 1
ATOM 1440 N N . GLY A 1 187 ? 18.328 63.812 19.547 1 88.81 187 GLY A N 1
ATOM 1441 C CA . GLY A 1 187 ? 17.75 63.406 20.812 1 88.81 187 GLY A CA 1
ATOM 1442 C C . GLY A 1 187 ? 16.359 62.812 20.656 1 88.81 187 GLY A C 1
ATOM 1443 O O . GLY A 1 187 ? 15.82 62.219 21.609 1 88.81 187 GLY A O 1
ATOM 1444 N N . ARG A 1 188 ? 15.82 62.781 19.5 1 92.31 188 ARG A N 1
ATOM 1445 C CA . ARG A 1 188 ? 14.508 62.219 19.266 1 92.31 188 ARG A CA 1
ATOM 1446 C C . ARG A 1 188 ? 14.586 60.688 19.203 1 92.31 188 ARG A C 1
ATOM 1448 O O . ARG A 1 188 ? 15.547 60.125 18.672 1 92.31 188 ARG A O 1
ATOM 1455 N N . VAL A 1 189 ? 13.594 59.969 19.734 1 90.31 189 VAL A N 1
ATOM 1456 C CA . VAL A 1 189 ? 13.492 58.531 19.656 1 90.31 189 VAL A CA 1
ATOM 1457 C C . VAL A 1 189 ? 12.391 58.125 18.672 1 90.31 189 VAL A C 1
ATOM 1459 O O . VAL A 1 189 ? 11.266 58.625 18.766 1 90.31 189 VAL A O 1
ATOM 1462 N N . ILE A 1 190 ? 12.836 57.344 17.672 1 90.19 190 ILE A N 1
ATOM 1463 C CA . ILE A 1 190 ? 11.906 56.844 16.672 1 90.19 190 ILE A CA 1
ATOM 1464 C C . ILE A 1 190 ? 11.523 55.406 16.984 1 90.19 190 ILE A C 1
ATOM 1466 O O . ILE A 1 190 ? 12.398 54.562 17.172 1 90.19 190 ILE A O 1
ATOM 1470 N N . ASP A 1 191 ? 10.242 55 17.047 1 91.88 191 ASP A N 1
ATOM 1471 C CA . ASP A 1 191 ? 9.742 53.656 17.328 1 91.88 191 ASP A CA 1
ATOM 1472 C C . ASP A 1 191 ? 9.422 52.906 16.047 1 91.88 191 ASP A C 1
ATOM 1474 O O . ASP A 1 191 ? 9.016 53.5 15.047 1 91.88 191 ASP A O 1
ATOM 1478 N N . PRO A 1 192 ? 9.578 51.562 16.203 1 90.56 192 PRO A N 1
ATOM 1479 C CA . PRO A 1 192 ? 9.305 50.75 15.016 1 90.56 192 PRO A CA 1
ATOM 1480 C C . PRO A 1 192 ? 7.891 50.969 14.469 1 90.56 192 PRO A C 1
ATOM 1482 O O . PRO A 1 192 ? 7.684 50.969 13.258 1 90.56 192 PRO A O 1
ATOM 1485 N N . GLU A 1 193 ? 6.973 51.188 15.289 1 89.56 193 GLU A N 1
ATOM 1486 C CA . GLU A 1 193 ? 5.578 51.312 14.875 1 89.56 193 GLU A CA 1
ATOM 1487 C C . GLU A 1 193 ? 5.383 52.531 13.953 1 89.56 193 GLU A C 1
ATOM 1489 O O . GLU A 1 193 ? 4.379 52.594 13.242 1 89.56 193 GLU A O 1
ATOM 1494 N N . GLN A 1 194 ? 6.309 53.25 14.078 1 90.12 194 GLN A N 1
ATOM 1495 C CA . GLN A 1 194 ? 6.207 54.469 13.273 1 90.12 194 GLN A CA 1
ATOM 1496 C C . GLN A 1 194 ? 6.621 54.219 11.828 1 90.12 194 GLN A C 1
ATOM 1498 O O . GLN A 1 194 ? 6.285 55 10.93 1 90.12 194 GLN A O 1
ATOM 1503 N N . VAL A 1 195 ? 7.328 53.094 11.75 1 87.38 195 VAL A N 1
ATOM 1504 C CA . VAL A 1 195 ? 7.898 52.938 10.414 1 87.38 195 VAL A CA 1
ATOM 1505 C C . VAL A 1 195 ? 7.703 51.5 9.938 1 87.38 195 VAL A C 1
ATOM 1507 O O . VAL A 1 195 ? 8.008 51.156 8.789 1 87.38 195 VAL A O 1
ATOM 1510 N N . VAL A 1 196 ? 7.285 50.656 10.75 1 89.5 196 VAL A N 1
ATOM 1511 C CA . VAL A 1 196 ? 7.008 49.281 10.383 1 89.5 196 VAL A CA 1
ATOM 1512 C C . VAL A 1 196 ? 5.504 49 10.438 1 89.5 196 VAL A C 1
ATOM 1514 O O . VAL A 1 196 ? 4.852 49.312 11.438 1 89.5 196 VAL A O 1
ATOM 1517 N N . GLY A 1 197 ? 5.043 48.469 9.438 1 89 197 GLY A N 1
ATOM 1518 C CA . GLY A 1 197 ? 3.615 48.188 9.359 1 89 197 GLY A CA 1
ATOM 1519 C C . GLY A 1 197 ? 3.178 47.031 10.25 1 89 197 GLY A C 1
ATOM 1520 O O . GLY A 1 197 ? 3.986 46.469 11 1 89 197 GLY A O 1
ATOM 1521 N N . GLU A 1 198 ? 1.931 46.688 10.258 1 88.5 198 GLU A N 1
ATOM 1522 C CA . GLU A 1 198 ? 1.367 45.594 11.055 1 88.5 198 GLU A CA 1
ATOM 1523 C C . GLU A 1 198 ? 1.996 44.281 10.68 1 88.5 198 GLU A C 1
ATOM 1525 O O . GLU A 1 198 ? 2.334 44.031 9.516 1 88.5 198 GLU A O 1
ATOM 1530 N N . PRO A 1 199 ? 2.076 43.406 11.695 1 89.75 199 PRO A N 1
ATOM 1531 C CA . PRO A 1 199 ? 2.586 42.062 11.383 1 89.75 199 PRO A CA 1
ATOM 1532 C C . PRO A 1 199 ? 1.764 41.344 10.305 1 89.75 199 PRO A C 1
ATOM 1534 O O . PRO A 1 199 ? 0.547 41.562 10.227 1 89.75 199 PRO A O 1
ATOM 1537 N N . ARG A 1 200 ? 2.51 40.469 9.555 1 91.69 200 ARG A N 1
ATOM 1538 C CA . ARG A 1 200 ? 1.882 39.688 8.5 1 91.69 200 ARG A CA 1
ATOM 1539 C C . ARG A 1 200 ? 1.731 38.219 8.914 1 91.69 200 ARG A C 1
ATOM 1541 O O . ARG A 1 200 ? 2.699 37.594 9.336 1 91.69 200 ARG A O 1
ATOM 1548 N N . PRO A 1 201 ? 0.541 37.75 8.766 1 92.75 201 PRO A N 1
ATOM 1549 C CA . PRO A 1 201 ? 0.298 36.406 9.258 1 92.75 201 PRO A CA 1
ATOM 1550 C C . PRO A 1 201 ? 1.124 35.344 8.523 1 92.75 201 PRO A C 1
ATOM 1552 O O . PRO A 1 201 ? 1.356 35.469 7.316 1 92.75 201 PRO A O 1
ATOM 1555 N N . GLY A 1 202 ? 1.562 34.281 9.375 1 96 202 GLY A N 1
ATOM 1556 C CA . GLY A 1 202 ? 2.158 33.094 8.758 1 96 202 GLY A CA 1
ATOM 1557 C C . GLY A 1 202 ? 1.137 32.188 8.125 1 96 202 GLY A C 1
ATOM 1558 O O . GLY A 1 202 ? -0.068 32.438 8.211 1 96 202 GLY A O 1
ATOM 1559 N N . ARG A 1 203 ? 1.645 31.125 7.492 1 97.56 203 ARG A N 1
ATOM 1560 C CA . ARG A 1 203 ? 0.758 30.172 6.84 1 97.56 203 ARG A CA 1
ATOM 1561 C C . ARG A 1 203 ? 0.304 29.094 7.816 1 97.56 203 ARG A C 1
ATOM 1563 O O . ARG A 1 203 ? 1.017 28.766 8.766 1 97.56 203 ARG A O 1
ATOM 1570 N N . ARG A 1 204 ? -0.907 28.594 7.562 1 98.44 204 ARG A N 1
ATOM 1571 C CA . ARG A 1 204 ? -1.511 27.531 8.367 1 98.44 204 ARG A CA 1
ATOM 1572 C C . ARG A 1 204 ? -2.055 26.422 7.484 1 98.44 204 ARG A C 1
ATOM 1574 O O . ARG A 1 204 ? -2.908 26.656 6.625 1 98.44 204 ARG A O 1
ATOM 1581 N N . LEU A 1 205 ? -1.483 25.219 7.645 1 98.75 205 LEU A N 1
ATOM 1582 C CA . LEU A 1 205 ? -1.867 23.984 6.949 1 98.75 205 LEU A CA 1
ATOM 1583 C C . LEU A 1 205 ? -2.32 22.922 7.938 1 98.75 205 LEU A C 1
ATOM 1585 O O . LEU A 1 205 ? -1.599 22.594 8.883 1 98.75 205 LEU A O 1
ATOM 1589 N N . VAL A 1 206 ? -3.568 22.375 7.75 1 98.94 206 VAL A N 1
ATOM 1590 C CA . VAL A 1 206 ? -4.102 21.375 8.68 1 98.94 206 VAL A CA 1
ATOM 1591 C C . VAL A 1 206 ? -4.438 20.094 7.93 1 98.94 206 VAL A C 1
ATOM 1593 O O . VAL A 1 206 ? -5.078 20.125 6.875 1 98.94 206 VAL A O 1
ATOM 1596 N N . TYR A 1 207 ? -3.965 19.016 8.406 1 98.94 207 TYR A N 1
ATOM 1597 C CA . TYR A 1 207 ? -4.23 17.672 7.922 1 98.94 207 TYR A CA 1
ATOM 1598 C C . TYR A 1 207 ? -4.898 16.828 9 1 98.94 207 TYR A C 1
ATOM 1600 O O . TYR A 1 207 ? -4.301 16.547 10.039 1 98.94 207 TYR A O 1
ATOM 1608 N N . THR A 1 208 ? -6.121 16.328 8.688 1 98.88 208 THR A N 1
ATOM 1609 C CA . THR A 1 208 ? -6.898 15.75 9.773 1 98.88 208 THR A CA 1
ATOM 1610 C C . THR A 1 208 ? -6.555 14.273 9.945 1 98.88 208 THR A C 1
ATOM 1612 O O . THR A 1 208 ? -6.73 13.711 11.031 1 98.88 208 THR A O 1
ATOM 1615 N N . GLY A 1 209 ? -6.027 13.594 8.922 1 98.62 209 GLY A N 1
ATOM 1616 C CA . GLY A 1 209 ? -6.176 12.148 8.93 1 98.62 209 GLY A CA 1
ATOM 1617 C C . GLY A 1 209 ? -7.625 11.695 8.906 1 98.62 209 GLY A C 1
ATOM 1618 O O . GLY A 1 209 ? -8.477 12.359 8.312 1 98.62 209 GLY A O 1
ATOM 1619 N N . ASP A 1 210 ? -7.91 10.5 9.453 1 98.88 210 ASP A N 1
ATOM 1620 C CA . ASP A 1 210 ? -9.273 10 9.523 1 98.88 210 ASP A CA 1
ATOM 1621 C C . ASP A 1 210 ? -10.016 10.578 10.727 1 98.88 210 ASP A C 1
ATOM 1623 O O . ASP A 1 210 ? -9.516 10.516 11.852 1 98.88 210 ASP A O 1
ATOM 1627 N N . THR A 1 211 ? -11.195 11.094 10.484 1 98.81 211 THR A N 1
ATOM 1628 C CA . THR A 1 211 ? -11.898 11.68 11.625 1 98.81 211 THR A CA 1
ATOM 1629 C C . THR A 1 211 ? -13.359 11.945 11.273 1 98.81 211 THR A C 1
ATOM 1631 O O . THR A 1 211 ? -13.703 12.141 10.109 1 98.81 211 THR A O 1
ATOM 1634 N N . ARG A 1 212 ? -14.125 11.961 12.25 1 98.81 212 ARG A N 1
ATOM 1635 C CA . ARG A 1 212 ? -15.398 12.68 12.242 1 98.81 212 ARG A CA 1
ATOM 1636 C C . ARG A 1 212 ? -15.18 14.188 12.32 1 98.81 212 ARG A C 1
ATOM 1638 O O . ARG A 1 212 ? -14.078 14.648 12.633 1 98.81 212 ARG A O 1
ATOM 1645 N N . PRO A 1 213 ? -16.281 14.922 11.906 1 98.5 213 PRO A N 1
ATOM 1646 C CA . PRO A 1 213 ? -16.156 16.344 12.219 1 98.5 213 PRO A CA 1
ATOM 1647 C C . PRO A 1 213 ? -16.062 16.625 13.719 1 98.5 213 PRO A C 1
ATOM 1649 O O . PRO A 1 213 ? -16.906 16.141 14.492 1 98.5 213 PRO A O 1
ATOM 1652 N N . VAL A 1 214 ? -15.055 17.328 14.125 1 98.25 214 VAL A N 1
ATOM 1653 C CA . VAL A 1 214 ? -14.906 17.656 15.539 1 98.25 214 VAL A CA 1
ATOM 1654 C C . VAL A 1 214 ? -14.5 19.125 15.688 1 98.25 214 VAL A C 1
ATOM 1656 O O . VAL A 1 214 ? -13.898 19.703 14.789 1 98.25 214 VAL A O 1
ATOM 1659 N N . GLU A 1 215 ? -14.852 19.609 16.828 1 98.44 215 GLU A N 1
ATOM 1660 C CA . GLU A 1 215 ? -14.609 21.016 17.109 1 98.44 215 GLU A CA 1
ATOM 1661 C C . GLU A 1 215 ? -13.117 21.312 17.172 1 98.44 215 GLU A C 1
ATOM 1663 O O . GLU A 1 215 ? -12.68 22.406 16.766 1 98.44 215 GLU A O 1
ATOM 1668 N N . ALA A 1 216 ? -12.383 20.453 17.641 1 98.31 216 ALA A N 1
ATOM 1669 C CA . ALA A 1 216 ? -10.938 20.656 17.75 1 98.31 216 ALA A CA 1
ATOM 1670 C C . ALA A 1 216 ? -10.328 20.938 16.375 1 98.31 216 ALA A C 1
ATOM 1672 O O . ALA A 1 216 ? -9.383 21.719 16.266 1 98.31 216 ALA A O 1
ATOM 1673 N N . VAL A 1 217 ? -10.805 20.297 15.391 1 98.75 217 VAL A N 1
ATOM 1674 C CA . VAL A 1 217 ? -10.312 20.547 14.039 1 98.75 217 VAL A CA 1
ATOM 1675 C C . VAL A 1 217 ? -10.734 21.938 13.586 1 98.75 217 VAL A C 1
ATOM 1677 O O . VAL A 1 217 ? -9.953 22.656 12.953 1 98.75 217 VAL A O 1
ATOM 1680 N N . VAL A 1 218 ? -11.969 22.344 13.891 1 98.81 218 VAL A N 1
ATOM 1681 C CA . VAL A 1 218 ? -12.414 23.703 13.562 1 98.81 218 VAL A CA 1
ATOM 1682 C C . VAL A 1 218 ? -11.461 24.719 14.18 1 98.81 218 VAL A C 1
ATOM 1684 O O . VAL A 1 218 ? -11.023 25.656 13.508 1 98.81 218 VAL A O 1
ATOM 1687 N N . GLU A 1 219 ? -11.195 24.484 15.375 1 98.56 219 GLU A N 1
ATOM 1688 C CA . GLU A 1 219 ? -10.32 25.406 16.094 1 98.56 219 GLU A CA 1
ATOM 1689 C C . GLU A 1 219 ? -8.914 25.406 15.492 1 98.56 219 GLU A C 1
ATOM 1691 O O . GLU A 1 219 ? -8.336 26.469 15.266 1 98.56 219 GLU A O 1
ATOM 1696 N N . ALA A 1 220 ? -8.383 24.328 15.273 1 98.44 220 ALA A N 1
ATOM 1697 C CA . ALA A 1 220 ? -7.035 24.203 14.719 1 98.44 220 ALA A CA 1
ATOM 1698 C C . ALA A 1 220 ? -6.965 24.812 13.32 1 98.44 220 ALA A C 1
ATOM 1700 O O . ALA A 1 220 ? -5.918 25.312 12.906 1 98.44 220 ALA A O 1
ATOM 1701 N N . ALA A 1 221 ? -8.047 24.766 12.617 1 98.75 221 ALA A N 1
ATOM 1702 C CA . ALA A 1 221 ? -8.07 25.188 11.219 1 98.75 221 ALA A CA 1
ATOM 1703 C C . ALA A 1 221 ? -8.578 26.625 11.086 1 98.75 221 ALA A C 1
ATOM 1705 O O . ALA A 1 221 ? -8.914 27.062 9.992 1 98.75 221 ALA A O 1
ATOM 1706 N N . ALA A 1 222 ? -8.656 27.328 12.164 1 98.38 222 ALA A N 1
ATOM 1707 C CA . ALA A 1 222 ? -9.125 28.719 12.094 1 98.38 222 ALA A CA 1
ATOM 1708 C C . ALA A 1 222 ? -8.289 29.516 11.102 1 98.38 222 ALA A C 1
ATOM 1710 O O . ALA A 1 222 ? -7.07 29.641 11.242 1 98.38 222 ALA A O 1
ATOM 1711 N N . ASP A 1 223 ? -8.992 30.016 10.086 1 97.62 223 ASP A N 1
ATOM 1712 C CA . ASP A 1 223 ? -8.438 30.844 9.023 1 97.62 223 ASP A CA 1
ATOM 1713 C C . ASP A 1 223 ? -7.293 30.125 8.312 1 97.62 223 ASP A C 1
ATOM 1715 O O . ASP A 1 223 ? -6.352 30.766 7.832 1 97.62 223 ASP A O 1
ATOM 1719 N N . ALA A 1 224 ? -7.336 28.875 8.328 1 98.44 224 ALA A N 1
ATOM 1720 C CA . ALA A 1 224 ? -6.285 28.078 7.699 1 98.44 224 ALA A CA 1
ATOM 1721 C C . ALA A 1 224 ? -6.184 28.391 6.207 1 98.44 224 ALA A C 1
ATOM 1723 O O . ALA A 1 224 ? -7.203 28.609 5.543 1 98.44 224 ALA A O 1
ATOM 1724 N N . ASP A 1 225 ? -4.902 28.453 5.719 1 98.44 225 ASP A N 1
ATOM 1725 C CA . ASP A 1 225 ? -4.668 28.625 4.289 1 98.44 225 ASP A CA 1
ATOM 1726 C C . ASP A 1 225 ? -5.094 27.391 3.502 1 98.44 225 ASP A C 1
ATOM 1728 O O . ASP A 1 225 ? -5.574 27.5 2.373 1 98.44 225 ASP A O 1
ATOM 1732 N N . LEU A 1 226 ? -4.895 26.219 4.062 1 98.81 226 LEU A N 1
ATOM 1733 C CA . LEU A 1 226 ? -5.324 24.953 3.473 1 98.81 226 LEU A CA 1
ATOM 1734 C C . LEU A 1 226 ? -5.715 23.953 4.555 1 98.81 226 LEU A C 1
ATOM 1736 O O . LEU A 1 226 ? -4.914 23.656 5.445 1 98.81 226 LEU A O 1
ATOM 1740 N N . LEU A 1 227 ? -6.973 23.547 4.531 1 98.94 227 LEU A N 1
ATOM 1741 C CA . LEU A 1 227 ? -7.461 22.422 5.328 1 98.94 227 LEU A CA 1
ATOM 1742 C C . LEU A 1 227 ? -7.594 21.172 4.48 1 98.94 227 LEU A C 1
ATOM 1744 O O . LEU A 1 227 ? -8.297 21.172 3.467 1 98.94 227 LEU A O 1
ATOM 1748 N N . ILE A 1 228 ? -6.863 20.141 4.793 1 98.94 228 ILE A N 1
ATOM 1749 C CA . ILE A 1 228 ? -6.965 18.812 4.176 1 98.94 228 ILE A CA 1
ATOM 1750 C C . ILE A 1 228 ? -7.734 17.875 5.098 1 98.94 228 ILE A C 1
ATOM 1752 O O . ILE A 1 228 ? -7.25 17.516 6.172 1 98.94 228 ILE A O 1
ATOM 1756 N N . HIS A 1 229 ? -8.938 17.469 4.723 1 98.94 229 HIS A N 1
ATOM 1757 C CA . HIS A 1 229 ? -9.875 16.844 5.641 1 98.94 229 HIS A CA 1
ATOM 1758 C C . HIS A 1 229 ? -10.352 15.492 5.105 1 98.94 229 HIS A C 1
ATOM 1760 O O . HIS A 1 229 ? -10.562 15.344 3.9 1 98.94 229 HIS A O 1
ATOM 1766 N N . ASP A 1 230 ? -10.484 14.539 5.945 1 98.81 230 ASP A N 1
ATOM 1767 C CA . ASP A 1 230 ? -11.188 13.281 5.691 1 98.81 230 ASP A CA 1
ATOM 1768 C C . ASP A 1 230 ? -12.539 13.539 5.023 1 98.81 230 ASP A C 1
ATOM 1770 O O . ASP A 1 230 ? -13.352 14.312 5.531 1 98.81 230 ASP A O 1
ATOM 1774 N N . ALA A 1 231 ? -12.695 12.93 3.914 1 98.81 231 ALA A N 1
ATOM 1775 C CA . ALA A 1 231 ? -13.953 12.977 3.172 1 98.81 231 ALA A CA 1
ATOM 1776 C C . ALA A 1 231 ? -14.258 11.633 2.514 1 98.81 231 ALA A C 1
ATOM 1778 O O . ALA A 1 231 ? -14.547 11.578 1.317 1 98.81 231 ALA A O 1
ATOM 1779 N N . THR A 1 232 ? -14.289 10.672 3.322 1 98.56 232 THR A N 1
ATOM 1780 C CA . THR A 1 232 ? -14.398 9.289 2.887 1 98.56 232 THR A CA 1
ATOM 1781 C C . THR A 1 232 ? -15.703 9.047 2.141 1 98.56 232 THR A C 1
ATOM 1783 O O . THR A 1 232 ? -15.75 8.281 1.176 1 98.56 232 THR A O 1
ATOM 1786 N N . PHE A 1 233 ? -16.797 9.758 2.568 1 98.44 233 PHE A N 1
ATOM 1787 C CA . PHE A 1 233 ? -18.109 9.375 2.061 1 98.44 233 PHE A CA 1
ATOM 1788 C C . PHE A 1 233 ? -18.844 10.594 1.497 1 98.44 233 PHE A C 1
ATOM 1790 O O . PHE A 1 233 ? -18.516 11.734 1.836 1 98.44 233 PHE A O 1
ATOM 1797 N N . ALA A 1 234 ? -19.812 10.273 0.66 1 97.81 234 ALA A N 1
ATOM 1798 C CA . ALA A 1 234 ? -20.766 11.273 0.204 1 97.81 234 ALA A CA 1
ATOM 1799 C C . ALA A 1 234 ? -21.859 11.5 1.248 1 97.81 234 ALA A C 1
ATOM 1801 O O . ALA A 1 234 ? -21.953 10.758 2.227 1 97.81 234 ALA A O 1
ATOM 1802 N N . ALA A 1 235 ? -22.609 12.492 0.941 1 97.12 235 ALA A N 1
ATOM 1803 C CA . ALA A 1 235 ? -23.609 12.93 1.913 1 97.12 235 ALA A CA 1
ATOM 1804 C C . ALA A 1 235 ? -24.625 11.836 2.193 1 97.12 235 ALA A C 1
ATOM 1806 O O . ALA A 1 235 ? -25.141 11.711 3.314 1 97.12 235 ALA A O 1
ATOM 1807 N N . ASP A 1 236 ? -24.906 10.984 1.244 1 95.69 236 ASP A N 1
ATOM 1808 C CA . ASP A 1 236 ? -25.938 9.969 1.392 1 95.69 236 ASP A CA 1
ATOM 1809 C C . ASP A 1 236 ? -25.422 8.773 2.195 1 95.69 236 ASP A C 1
ATOM 1811 O O . ASP A 1 236 ? -26.188 7.852 2.508 1 95.69 236 ASP A O 1
ATOM 1815 N N . ALA A 1 237 ? -24.203 8.844 2.584 1 97.69 237 ALA A N 1
ATOM 1816 C CA . ALA A 1 237 ? -23.625 7.781 3.408 1 97.69 237 ALA A CA 1
ATOM 1817 C C . ALA A 1 237 ? -23.234 8.312 4.781 1 97.69 237 ALA A C 1
ATOM 1819 O O . ALA A 1 237 ? -22.25 7.844 5.371 1 97.69 237 ALA A O 1
ATOM 1820 N N . ALA A 1 238 ? -23.953 9.227 5.246 1 97.81 238 ALA A N 1
ATOM 1821 C CA . ALA A 1 238 ? -23.672 9.867 6.527 1 97.81 238 ALA A CA 1
ATOM 1822 C C . ALA A 1 238 ? -23.719 8.852 7.672 1 97.81 238 ALA A C 1
ATOM 1824 O O . ALA A 1 238 ? -22.906 8.922 8.602 1 97.81 238 ALA A O 1
ATOM 1825 N N . ALA A 1 239 ? -24.656 7.996 7.637 1 97.81 239 ALA A N 1
ATOM 1826 C CA . ALA A 1 239 ? -24.766 6.992 8.688 1 97.81 239 ALA A CA 1
ATOM 1827 C C . ALA A 1 239 ? -23.531 6.082 8.719 1 97.81 239 ALA A C 1
ATOM 1829 O O . ALA A 1 239 ? -23.016 5.754 9.789 1 97.81 239 ALA A O 1
ATOM 1830 N N . ARG A 1 240 ? -23.125 5.641 7.594 1 97.75 240 ARG A N 1
ATOM 1831 C CA . ARG A 1 240 ? -21.922 4.824 7.496 1 97.75 240 ARG A CA 1
ATOM 1832 C C . ARG A 1 240 ? -20.703 5.602 7.969 1 97.75 240 ARG A C 1
ATOM 1834 O O . ARG A 1 240 ? -19.828 5.047 8.641 1 97.75 240 ARG A O 1
ATOM 1841 N N . ALA A 1 241 ? -20.609 6.871 7.531 1 98.38 241 ALA A N 1
ATOM 1842 C CA . ALA A 1 241 ? -19.516 7.727 7.992 1 98.38 241 ALA A CA 1
ATOM 1843 C C . ALA A 1 241 ? -19.438 7.746 9.516 1 98.38 241 ALA A C 1
ATOM 1845 O O . ALA A 1 241 ? -18.359 7.582 10.094 1 98.38 241 ALA A O 1
ATOM 1846 N N . ARG A 1 242 ? -20.531 7.883 10.133 1 98.12 242 ARG A N 1
ATOM 1847 C CA . ARG A 1 242 ? -20.594 7.902 11.586 1 98.12 242 ARG A CA 1
ATOM 1848 C C . ARG A 1 242 ? -20.172 6.555 12.172 1 98.12 242 ARG A C 1
ATOM 1850 O O . ARG A 1 242 ? -19.359 6.5 13.094 1 98.12 242 ARG A O 1
ATOM 1857 N N . ARG A 1 243 ? -20.688 5.531 11.625 1 97.56 243 ARG A N 1
ATOM 1858 C CA . ARG A 1 243 ? -20.422 4.188 12.133 1 97.56 243 ARG A CA 1
ATOM 1859 C C . ARG A 1 243 ? -18.953 3.83 11.992 1 97.56 243 ARG A C 1
ATOM 1861 O O . ARG A 1 243 ? -18.391 3.145 12.852 1 97.56 243 ARG A O 1
ATOM 1868 N N . THR A 1 244 ? -18.328 4.32 10.977 1 97.69 244 THR A N 1
ATOM 1869 C CA . THR A 1 244 ? -16.953 3.902 10.688 1 97.69 244 THR A CA 1
ATOM 1870 C C . THR A 1 244 ? -15.961 4.953 11.164 1 97.69 244 THR A C 1
ATOM 1872 O O . THR A 1 244 ? -14.75 4.781 11.016 1 97.69 244 THR A O 1
ATOM 1875 N N . GLY A 1 245 ? -16.391 6.066 11.742 1 98.56 245 GLY A N 1
ATOM 1876 C CA . GLY A 1 245 ? -15.508 7.082 12.297 1 98.56 245 GLY A CA 1
ATOM 1877 C C . GLY A 1 245 ? -14.867 7.953 11.234 1 98.56 245 GLY A C 1
ATOM 1878 O O . GLY A 1 245 ? -13.719 8.359 11.375 1 98.56 245 GLY A O 1
ATOM 1879 N N . HIS A 1 246 ? -15.617 8.18 10.141 1 98.75 246 HIS A N 1
ATOM 1880 C CA . HIS A 1 246 ? -15.148 9.023 9.047 1 98.75 246 HIS A CA 1
ATOM 1881 C C . HIS A 1 246 ? -16.094 10.188 8.797 1 98.75 246 HIS A C 1
ATOM 1883 O O . HIS A 1 246 ? -17.125 10.312 9.469 1 98.75 246 HIS A O 1
ATOM 1889 N N . SER A 1 247 ? -15.758 11.094 7.844 1 98.88 247 SER A N 1
ATOM 1890 C CA . SER A 1 247 ? -16.594 12.242 7.48 1 98.88 247 SER A CA 1
ATOM 1891 C C . SER A 1 247 ? -17.125 12.102 6.059 1 98.88 247 SER A C 1
ATOM 1893 O O . SER A 1 247 ? -16.531 11.414 5.227 1 98.88 247 SER A O 1
ATOM 1895 N N . THR A 1 248 ? -18.297 12.719 5.895 1 98.81 248 THR A N 1
ATOM 1896 C CA . THR A 1 248 ? -18.719 12.992 4.527 1 98.81 248 THR A CA 1
ATOM 1897 C C . THR A 1 248 ? -18.047 14.258 3.996 1 98.81 248 THR A C 1
ATOM 1899 O O . THR A 1 248 ? -17.562 15.086 4.773 1 98.81 248 THR A O 1
ATOM 1902 N N . ALA A 1 249 ? -18.047 14.344 2.672 1 98.81 249 ALA A N 1
ATOM 1903 C CA . ALA A 1 249 ? -17.531 15.555 2.055 1 98.81 249 ALA A CA 1
ATOM 1904 C C . ALA A 1 249 ? -18.266 16.797 2.553 1 98.81 249 ALA A C 1
ATOM 1906 O O . ALA A 1 249 ? -17.656 17.828 2.801 1 98.81 249 ALA A O 1
ATOM 1907 N N . ARG A 1 250 ? -19.531 16.703 2.684 1 98.69 250 ARG A N 1
ATOM 1908 C CA . ARG A 1 250 ? -20.328 17.812 3.191 1 98.69 250 ARG A CA 1
ATOM 1909 C C . ARG A 1 250 ? -19.906 18.188 4.605 1 98.69 250 ARG A C 1
ATOM 1911 O O . ARG A 1 250 ? -19.766 19.375 4.922 1 98.69 250 ARG A O 1
ATOM 1918 N N . GLU A 1 251 ? -19.734 17.234 5.406 1 98.88 251 GLU A N 1
ATOM 1919 C CA . GLU A 1 251 ? -19.312 17.484 6.777 1 98.88 251 GLU A CA 1
ATOM 1920 C C . GLU A 1 251 ? -17.938 18.141 6.82 1 98.88 251 GLU A C 1
ATOM 1922 O O . GLU A 1 251 ? -17.688 19.062 7.605 1 98.88 251 GLU A O 1
ATOM 1927 N N . ALA A 1 252 ? -17.047 17.641 6.039 1 98.94 252 ALA A N 1
ATOM 1928 C CA . ALA A 1 252 ? -15.734 18.281 5.93 1 98.94 252 ALA A CA 1
ATOM 1929 C C . ALA A 1 252 ? -15.859 19.734 5.52 1 98.94 252 ALA A C 1
ATOM 1931 O O . ALA A 1 252 ? -15.172 20.609 6.066 1 98.94 252 ALA A O 1
ATOM 1932 N N . ALA A 1 253 ? -16.703 20 4.609 1 98.88 253 ALA A N 1
ATOM 1933 C CA . ALA A 1 253 ? -16.938 21.359 4.129 1 98.88 253 ALA A CA 1
ATOM 1934 C C . ALA A 1 253 ? -17.516 22.234 5.23 1 98.88 253 ALA A C 1
ATOM 1936 O O . ALA A 1 253 ? -17.203 23.422 5.332 1 98.88 253 ALA A O 1
ATOM 1937 N N . GLU A 1 254 ? -18.391 21.672 5.945 1 98.81 254 GLU A N 1
ATOM 1938 C CA . GLU A 1 254 ? -18.938 22.422 7.074 1 98.81 254 GLU A CA 1
ATOM 1939 C C . GLU A 1 254 ? -17.844 22.797 8.062 1 98.81 254 GLU A C 1
ATOM 1941 O O . GLU A 1 254 ? -17.844 23.922 8.578 1 98.81 254 GLU A O 1
ATOM 1946 N N . VAL A 1 255 ? -16.984 21.891 8.367 1 98.88 255 VAL A N 1
ATOM 1947 C CA . VAL A 1 255 ? -15.852 22.188 9.242 1 98.88 255 VAL A CA 1
ATOM 1948 C C . VAL A 1 255 ? -15.016 23.328 8.641 1 98.88 255 VAL A C 1
ATOM 1950 O O . VAL A 1 255 ? -14.656 24.266 9.344 1 98.88 255 VAL A O 1
ATOM 1953 N N . ALA A 1 256 ? -14.758 23.234 7.391 1 98.94 256 ALA A N 1
ATOM 1954 C CA . ALA A 1 256 ? -13.969 24.266 6.715 1 98.94 256 ALA A CA 1
ATOM 1955 C C . ALA A 1 256 ? -14.656 25.625 6.801 1 98.94 256 ALA A C 1
ATOM 1957 O O . ALA A 1 256 ? -14.008 26.641 7.082 1 98.94 256 ALA A O 1
ATOM 1958 N N . ALA A 1 257 ? -15.891 25.609 6.566 1 98.75 257 ALA A N 1
ATOM 1959 C CA . ALA A 1 257 ? -16.656 26.859 6.621 1 98.75 257 ALA A CA 1
ATOM 1960 C C . ALA A 1 257 ? -16.625 27.453 8.023 1 98.75 257 ALA A C 1
ATOM 1962 O O . ALA A 1 257 ? -16.375 28.656 8.18 1 98.75 257 ALA A O 1
ATOM 1963 N N . ARG A 1 258 ? -16.906 26.672 8.961 1 98.75 258 ARG A N 1
ATOM 1964 C CA . ARG A 1 258 ? -16.906 27.141 10.344 1 98.75 258 ARG A CA 1
ATOM 1965 C C . ARG A 1 258 ? -15.531 27.656 10.742 1 98.75 258 ARG A C 1
ATOM 1967 O O . ARG A 1 258 ? -15.414 28.609 11.523 1 98.75 258 ARG A O 1
ATOM 1974 N N . ALA A 1 259 ? -14.516 27.078 10.25 1 98.81 259 ALA A N 1
ATOM 1975 C CA . ALA A 1 259 ? -13.148 27.453 10.602 1 98.81 259 ALA A CA 1
ATOM 1976 C C . ALA A 1 259 ? -12.703 28.703 9.844 1 98.81 259 ALA A C 1
ATOM 1978 O O . ALA A 1 259 ? -11.711 29.328 10.203 1 98.81 259 ALA A O 1
ATOM 1979 N N . GLY A 1 260 ? -13.414 29.062 8.828 1 98.31 260 GLY A N 1
ATOM 1980 C CA . GLY A 1 260 ? -12.977 30.141 7.957 1 98.31 260 GLY A CA 1
ATOM 1981 C C . GLY A 1 260 ? -11.75 29.781 7.133 1 98.31 260 GLY A C 1
ATOM 1982 O O . GLY A 1 260 ? -10.922 30.641 6.844 1 98.31 260 GLY A O 1
ATOM 1983 N N . ALA A 1 261 ? -11.594 28.578 6.848 1 98.5 261 ALA A N 1
ATOM 1984 C CA . ALA A 1 261 ? -10.477 28.141 6.012 1 98.5 261 ALA A CA 1
ATOM 1985 C C . ALA A 1 261 ? -10.57 28.75 4.613 1 98.5 261 ALA A C 1
ATOM 1987 O O . ALA A 1 261 ? -11.664 28.922 4.082 1 98.5 261 ALA A O 1
ATOM 1988 N N . LYS A 1 262 ? -9.398 29.016 3.992 1 98.06 262 LYS A N 1
ATOM 1989 C CA . LYS A 1 262 ? -9.375 29.609 2.656 1 98.06 262 LYS A CA 1
ATOM 1990 C C . LYS A 1 262 ? -9.578 28.547 1.582 1 98.06 262 LYS A C 1
ATOM 1992 O O . LYS A 1 262 ? -10.289 28.766 0.6 1 98.06 262 LYS A O 1
ATOM 1997 N N . ARG A 1 263 ? -8.961 27.422 1.752 1 98.69 263 ARG A N 1
ATOM 1998 C CA . ARG A 1 263 ? -9.055 26.297 0.817 1 98.69 263 ARG A CA 1
ATOM 1999 C C . ARG A 1 263 ? -9.289 24.984 1.556 1 98.69 263 ARG A C 1
ATOM 2001 O O . ARG A 1 263 ? -8.789 24.797 2.666 1 98.69 263 ARG A O 1
ATOM 2008 N N . LEU A 1 264 ? -10.07 24.078 0.865 1 98.88 264 LEU A N 1
ATOM 2009 C CA . LEU A 1 264 ? -10.391 22.766 1.402 1 98.88 264 LEU A CA 1
ATOM 2010 C C . LEU A 1 264 ? -10.031 21.672 0.406 1 98.88 264 LEU A C 1
ATOM 2012 O O . LEU A 1 264 ? -10.5 21.688 -0.733 1 98.88 264 LEU A O 1
ATOM 2016 N N . ALA A 1 265 ? -9.141 20.844 0.805 1 98.94 265 ALA A N 1
ATOM 2017 C CA . ALA A 1 265 ? -8.852 19.625 0.049 1 98.94 265 ALA A CA 1
ATOM 2018 C C . ALA A 1 265 ? -9.5 18.406 0.694 1 98.94 265 ALA A C 1
ATOM 2020 O O . ALA A 1 265 ? -9.328 18.156 1.891 1 98.94 265 ALA A O 1
ATOM 2021 N N . LEU A 1 266 ? -10.297 17.688 -0.121 1 98.88 266 LEU A N 1
ATOM 2022 C CA . LEU A 1 266 ? -10.953 16.453 0.307 1 98.88 266 LEU A CA 1
ATOM 2023 C C . LEU A 1 266 ? -10.102 15.234 -0.04 1 98.88 266 LEU A C 1
ATOM 2025 O O . LEU A 1 266 ? -9.664 15.086 -1.183 1 98.88 266 LEU A O 1
ATOM 2029 N N . THR A 1 267 ? -9.859 14.367 0.998 1 98.75 267 THR A N 1
ATOM 2030 C CA . THR A 1 267 ? -9 13.219 0.768 1 98.75 267 THR A CA 1
ATOM 2031 C C . THR A 1 267 ? -9.555 11.977 1.457 1 98.75 267 THR A C 1
ATOM 2033 O O . THR A 1 267 ? -10.656 12.008 2.014 1 98.75 267 THR A O 1
ATOM 2036 N N . HIS A 1 268 ? -8.758 10.781 1.375 1 98.75 268 HIS A N 1
ATOM 2037 C CA . HIS A 1 268 ? -9.164 9.508 1.952 1 98.75 268 HIS A CA 1
ATOM 2038 C C . HIS A 1 268 ? -10.484 9.023 1.354 1 98.75 268 HIS A C 1
ATOM 2040 O O . HIS A 1 268 ? -11.422 8.711 2.086 1 98.75 268 HIS A O 1
ATOM 2046 N N . ILE A 1 269 ? -10.562 8.984 0.055 1 98.62 269 ILE A N 1
ATOM 2047 C CA . ILE A 1 269 ? -11.781 8.758 -0.708 1 98.62 269 ILE A CA 1
ATOM 2048 C C . ILE A 1 269 ? -12.062 7.258 -0.791 1 98.62 269 ILE A C 1
ATOM 2050 O O . ILE A 1 269 ? -11.195 6.477 -1.196 1 98.62 269 ILE A O 1
ATOM 2054 N N . SER A 1 270 ? -13.305 6.938 -0.431 1 97.88 270 SER A N 1
ATOM 2055 C CA . SER A 1 270 ? -13.711 5.539 -0.512 1 97.88 270 SER A CA 1
ATOM 2056 C C . SER A 1 270 ? -13.633 5.02 -1.944 1 97.88 270 SER A C 1
ATOM 2058 O O . SER A 1 270 ? -14.008 5.727 -2.885 1 97.88 270 SER A O 1
ATOM 2060 N N . SER A 1 271 ? -13.195 3.781 -2.049 1 95.25 271 SER A N 1
ATOM 2061 C CA . SER A 1 271 ? -13.094 3.15 -3.359 1 95.25 271 SER A CA 1
ATOM 2062 C C . SER A 1 271 ? -14.453 3.061 -4.043 1 95.25 271 SER A C 1
ATOM 2064 O O . SER A 1 271 ? -14.531 2.902 -5.266 1 95.25 271 SER A O 1
ATOM 2066 N N . ARG A 1 272 ? -15.508 3.217 -3.309 1 94.56 272 ARG A N 1
ATOM 2067 C CA . ARG A 1 272 ? -16.859 3.148 -3.857 1 94.56 272 ARG A CA 1
ATOM 2068 C C . ARG A 1 272 ? -17.125 4.309 -4.809 1 94.56 272 ARG A C 1
ATOM 2070 O O . ARG A 1 272 ? -18.031 4.25 -5.633 1 94.56 272 ARG A O 1
ATOM 2077 N N . TYR A 1 273 ? -16.328 5.297 -4.66 1 95.5 273 TYR A N 1
ATOM 2078 C CA . TYR A 1 273 ? -16.562 6.48 -5.48 1 95.5 273 TYR A CA 1
ATOM 2079 C C . TYR A 1 273 ? -15.555 6.559 -6.617 1 95.5 273 TYR A C 1
ATOM 2081 O O . TYR A 1 273 ? -15.305 7.637 -7.168 1 95.5 273 TYR A O 1
ATOM 2089 N N . ALA A 1 274 ? -14.984 5.273 -6.824 1 85.69 274 ALA A N 1
ATOM 2090 C CA . ALA A 1 274 ? -14.062 5.199 -7.957 1 85.69 274 ALA A CA 1
ATOM 2091 C C . ALA A 1 274 ? -14.734 5.68 -9.242 1 85.69 274 ALA A C 1
ATOM 2093 O O . ALA A 1 274 ? -15.805 5.199 -9.609 1 85.69 274 ALA A O 1
ATOM 2094 N N . GLY A 1 275 ? -14.578 6.793 -9.852 1 85.31 275 GLY A N 1
ATOM 2095 C CA . GLY A 1 275 ? -15.133 7.367 -11.07 1 85.31 275 GLY A CA 1
ATOM 2096 C C . GLY A 1 275 ? -16.234 8.383 -10.805 1 85.31 275 GLY A C 1
ATOM 2097 O O . GLY A 1 275 ? -16.828 8.922 -11.742 1 85.31 275 GLY A O 1
ATOM 2098 N N . GLU A 1 276 ? -16.609 8.445 -9.555 1 92.81 276 GLU A N 1
ATOM 2099 C CA . GLU A 1 276 ? -17.672 9.398 -9.25 1 92.81 276 GLU A CA 1
ATOM 2100 C C . GLU A 1 276 ? -17.281 10.305 -8.086 1 92.81 276 GLU A C 1
ATOM 2102 O O . GLU A 1 276 ? -18.125 10.648 -7.25 1 92.81 276 GLU A O 1
ATOM 2107 N N . TRP A 1 277 ? -15.977 10.484 -8.055 1 93.75 277 TRP A N 1
ATOM 2108 C CA . TRP A 1 277 ? -15.508 11.266 -6.914 1 93.75 277 TRP A CA 1
ATOM 2109 C C . TRP A 1 277 ? -16 12.703 -6.996 1 93.75 277 TRP A C 1
ATOM 2111 O O . TRP A 1 277 ? -16.016 13.422 -5.992 1 93.75 277 TRP A O 1
ATOM 2121 N N . GLU A 1 278 ? -16.5 13.203 -8.117 1 95.19 278 GLU A N 1
ATOM 2122 C CA . GLU A 1 278 ? -16.984 14.57 -8.305 1 95.19 278 GLU A CA 1
ATOM 2123 C C . GLU A 1 278 ? -18.203 14.852 -7.422 1 95.19 278 GLU A C 1
ATOM 2125 O O . GLU A 1 278 ? -18.453 16 -7.066 1 95.19 278 GLU A O 1
ATOM 2130 N N . ARG A 1 279 ? -18.938 13.773 -7.172 1 96.25 279 ARG A N 1
ATOM 2131 C CA . ARG A 1 279 ? -20.109 13.953 -6.309 1 96.25 279 ARG A CA 1
ATOM 2132 C C . ARG A 1 279 ? -19.703 14.461 -4.934 1 96.25 279 ARG A C 1
ATOM 2134 O O . ARG A 1 279 ? -20.422 15.227 -4.305 1 96.25 279 ARG A O 1
ATOM 2141 N N . LEU A 1 280 ? -18.516 14.062 -4.457 1 98.38 280 LEU A N 1
ATOM 2142 C CA . LEU A 1 280 ? -18.016 14.547 -3.176 1 98.38 280 LEU A CA 1
ATOM 2143 C C . LEU A 1 280 ? -17.734 16.047 -3.232 1 98.38 280 LEU A C 1
ATOM 2145 O O . LEU A 1 280 ? -18.078 16.781 -2.297 1 98.38 280 LEU A O 1
ATOM 2149 N N . GLU A 1 281 ? -17.141 16.453 -4.281 1 97.44 281 GLU A N 1
ATOM 2150 C CA . GLU A 1 281 ? -16.875 17.875 -4.465 1 97.44 281 GLU A CA 1
ATOM 2151 C C . GLU A 1 281 ? -18.172 18.672 -4.508 1 97.44 281 GLU A C 1
ATOM 2153 O O . GLU A 1 281 ? -18.25 19.75 -3.92 1 97.44 281 GLU A O 1
ATOM 2158 N N . ARG A 1 282 ? -19.109 18.172 -5.203 1 96.81 282 ARG A N 1
ATOM 2159 C CA . ARG A 1 282 ? -20.391 18.844 -5.285 1 96.81 282 ARG A CA 1
ATOM 2160 C C . ARG A 1 282 ? -21.031 18.969 -3.906 1 96.81 282 ARG A C 1
ATOM 2162 O O . ARG A 1 282 ? -21.531 20.047 -3.545 1 96.81 282 ARG A O 1
ATOM 2169 N N . ASP A 1 283 ? -21 17.875 -3.174 1 98.06 283 ASP A N 1
ATOM 2170 C CA . ASP A 1 283 ? -21.531 17.906 -1.812 1 98.06 283 ASP A CA 1
ATOM 2171 C C . ASP A 1 283 ? -20.844 19 -0.986 1 98.06 283 ASP A C 1
ATOM 2173 O O . ASP A 1 283 ? -21.5 19.734 -0.248 1 98.06 283 ASP A O 1
ATOM 2177 N N . ALA A 1 284 ? -19.562 19.109 -1.101 1 98.56 284 ALA A N 1
ATOM 2178 C CA . ALA A 1 284 ? -18.781 20.047 -0.317 1 98.56 284 ALA A CA 1
ATOM 2179 C C . ALA A 1 284 ? -19.062 21.484 -0.746 1 98.56 284 ALA A C 1
ATOM 2181 O O . ALA A 1 284 ? -19.172 22.391 0.095 1 98.56 284 ALA A O 1
ATOM 2182 N N . ARG A 1 285 ? -19.234 21.719 -1.986 1 97.31 285 ARG A N 1
ATOM 2183 C CA . ARG A 1 285 ? -19.422 23.062 -2.529 1 97.31 285 ARG A CA 1
ATOM 2184 C C . ARG A 1 285 ? -20.781 23.641 -2.129 1 97.31 285 ARG A C 1
ATOM 2186 O O . ARG A 1 285 ? -20.984 24.844 -2.186 1 97.31 285 ARG A O 1
ATOM 2193 N N . GLU A 1 286 ? -21.625 22.828 -1.747 1 97.25 286 GLU A N 1
ATOM 2194 C CA . GLU A 1 286 ? -22.938 23.297 -1.276 1 97.25 286 GLU A CA 1
ATOM 2195 C C . GLU A 1 286 ? -22.797 24.078 0.027 1 97.25 286 GLU A C 1
ATOM 2197 O O . GLU A 1 286 ? -23.656 24.906 0.35 1 97.25 286 GLU A O 1
ATOM 2202 N N . VAL A 1 287 ? -21.766 23.812 0.695 1 97.38 287 VAL A N 1
ATOM 2203 C CA . VAL A 1 287 ? -21.734 24.375 2.039 1 97.38 287 VAL A CA 1
ATOM 2204 C C . VAL A 1 287 ? -20.453 25.188 2.24 1 97.38 287 VAL A C 1
ATOM 2206 O O . VAL A 1 287 ? -20.328 25.906 3.227 1 97.38 287 VAL A O 1
ATOM 2209 N N . PHE A 1 288 ? -19.562 25.09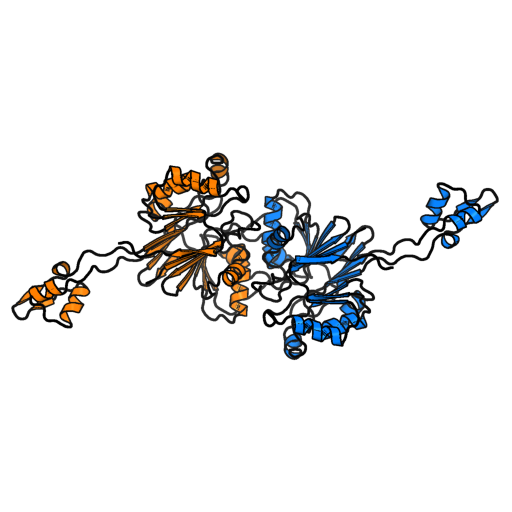4 1.426 1 98.12 288 PHE A N 1
ATOM 2210 C CA . PHE A 1 288 ? -18.297 25.812 1.527 1 98.12 288 PHE A CA 1
ATOM 2211 C C . PHE A 1 288 ? -18.062 26.672 0.299 1 98.12 288 PHE A C 1
ATOM 2213 O O . PHE A 1 288 ? -18.078 26.188 -0.831 1 98.12 288 PHE A O 1
ATOM 2220 N N . ASP A 1 289 ? -17.734 28 0.567 1 96.5 289 ASP A N 1
ATOM 2221 C CA . ASP A 1 289 ? -17.641 28.969 -0.519 1 96.5 289 ASP A CA 1
ATOM 2222 C C . ASP A 1 289 ? -16.203 29.141 -0.99 1 96.5 289 ASP A C 1
ATOM 2224 O O . ASP A 1 289 ? -15.953 29.703 -2.055 1 96.5 289 ASP A O 1
ATOM 2228 N N . GLY A 1 290 ? -15.234 28.703 -0.238 1 96.81 290 GLY A N 1
ATOM 2229 C CA . GLY A 1 290 ? -13.836 28.797 -0.636 1 96.81 290 GLY A CA 1
ATOM 2230 C C . GLY A 1 290 ? -13.445 27.781 -1.679 1 96.81 290 GLY A C 1
ATOM 2231 O O . GLY A 1 290 ? -14.289 27.031 -2.17 1 96.81 290 GLY A O 1
ATOM 2232 N N . GLU A 1 291 ? -12.242 27.812 -2.107 1 97.38 291 GLU A N 1
ATOM 2233 C CA . GLU A 1 291 ? -11.727 26.812 -3.039 1 97.38 291 GLU A CA 1
ATOM 2234 C C . GLU A 1 291 ? -11.781 25.406 -2.428 1 97.38 291 GLU A C 1
ATOM 2236 O O . GLU A 1 291 ? -11.273 25.188 -1.327 1 97.38 291 GLU A O 1
ATOM 2241 N N . CYS A 1 292 ? -12.445 24.5 -3.094 1 98 292 CYS A N 1
ATOM 2242 C CA . CYS A 1 292 ? -12.656 23.141 -2.615 1 98 292 CYS A CA 1
ATOM 2243 C C . CYS A 1 292 ? -12.406 22.125 -3.727 1 98 292 CYS A C 1
ATOM 2245 O O . CYS A 1 292 ? -12.891 22.297 -4.848 1 98 292 CYS A O 1
ATOM 2247 N N . PHE A 1 293 ? -11.656 21.094 -3.432 1 98.38 293 PHE A N 1
ATOM 2248 C CA . PHE A 1 293 ? -11.398 20.094 -4.457 1 98.38 293 PHE A CA 1
ATOM 2249 C C . PHE A 1 293 ? -11.141 18.719 -3.824 1 98.38 293 PHE A C 1
ATOM 2251 O O . PHE A 1 293 ? -10.695 18.641 -2.676 1 98.38 293 PHE A O 1
ATOM 2258 N N . VAL A 1 294 ? -11.492 17.641 -4.547 1 98.56 294 VAL A N 1
ATOM 2259 C CA . VAL A 1 294 ? -11.062 16.297 -4.199 1 98.56 294 VAL A CA 1
ATOM 2260 C C . VAL A 1 294 ? -9.625 16.078 -4.66 1 98.56 294 VAL A C 1
ATOM 2262 O O . VAL A 1 294 ? -9.32 16.203 -5.848 1 98.56 294 VAL A O 1
ATOM 2265 N N . ALA A 1 295 ? -8.758 15.82 -3.666 1 98.5 295 ALA A N 1
ATOM 2266 C CA . ALA A 1 295 ? -7.34 15.633 -3.967 1 98.5 295 ALA A CA 1
ATOM 2267 C C . ALA A 1 295 ? -7.117 14.398 -4.832 1 98.5 295 ALA A C 1
ATOM 2269 O O . ALA A 1 295 ? -7.816 13.391 -4.68 1 98.5 295 ALA A O 1
ATOM 2270 N N . SER A 1 296 ? -6.203 14.477 -5.75 1 98.12 296 SER A N 1
ATOM 2271 C CA . SER A 1 296 ? -5.793 13.359 -6.594 1 98.12 296 SER A CA 1
ATOM 2272 C C . SER A 1 296 ? -4.316 13.031 -6.395 1 98.12 296 SER A C 1
ATOM 2274 O O . SER A 1 296 ? -3.518 13.914 -6.066 1 98.12 296 SER A O 1
ATOM 2276 N N . ASP A 1 297 ? -3.986 11.758 -6.613 1 98.5 297 ASP A N 1
ATOM 2277 C CA . ASP A 1 297 ? -2.584 11.375 -6.5 1 98.5 297 ASP A CA 1
ATOM 2278 C C . ASP A 1 297 ? -1.713 12.203 -7.449 1 98.5 297 ASP A C 1
ATOM 2280 O O . ASP A 1 297 ? -2.029 12.328 -8.633 1 98.5 297 ASP A O 1
ATOM 2284 N N . GLY A 1 298 ? -0.613 12.781 -6.902 1 98.69 298 GLY A N 1
ATOM 2285 C CA . GLY A 1 298 ? 0.338 13.555 -7.691 1 98.69 298 GLY A CA 1
ATOM 2286 C C . GLY A 1 298 ? 0.001 15.031 -7.758 1 98.69 298 GLY A C 1
ATOM 2287 O O . GLY A 1 298 ? 0.82 15.844 -8.195 1 98.69 298 GLY A O 1
ATOM 2288 N N . GLN A 1 299 ? -1.22 15.391 -7.371 1 98.69 299 GLN A N 1
ATOM 2289 C CA . GLN A 1 299 ? -1.625 16.797 -7.379 1 98.69 299 GLN A CA 1
ATOM 2290 C C . GLN A 1 299 ? -0.768 17.625 -6.426 1 98.69 299 GLN A C 1
ATOM 2292 O O . GLN A 1 299 ? -0.502 17.203 -5.297 1 98.69 299 GLN A O 1
ATOM 2297 N N . THR A 1 300 ? -0.29 18.734 -6.898 1 98.56 300 THR A N 1
ATOM 2298 C CA . THR A 1 300 ? 0.487 19.672 -6.098 1 98.56 300 THR A CA 1
ATOM 2299 C C . THR A 1 300 ? -0.302 20.953 -5.852 1 98.56 300 THR A C 1
ATOM 2301 O O . THR A 1 300 ? -0.983 21.453 -6.754 1 98.56 300 THR A O 1
ATOM 2304 N N . VAL A 1 301 ? -0.234 21.469 -4.652 1 98.44 301 VAL A N 1
ATOM 2305 C CA . VAL A 1 301 ? -0.919 22.703 -4.25 1 98.44 301 VAL A CA 1
ATOM 2306 C C . VAL A 1 301 ? 0.071 23.641 -3.574 1 98.44 301 VAL A C 1
ATOM 2308 O O . VAL A 1 301 ? 0.675 23.297 -2.557 1 98.44 301 VAL A O 1
ATOM 2311 N N . GLU A 1 302 ? 0.225 24.812 -4.133 1 98 302 GLU A N 1
ATOM 2312 C CA . GLU A 1 302 ? 1.019 25.844 -3.486 1 98 302 GLU A CA 1
ATOM 2313 C C . GLU A 1 302 ? 0.244 26.516 -2.348 1 98 302 GLU A C 1
ATOM 2315 O O . GLU A 1 302 ? -0.956 26.766 -2.473 1 98 302 GLU A O 1
ATOM 2320 N N . VAL A 1 303 ? 0.938 26.75 -1.28 1 98 303 VAL A N 1
ATOM 2321 C CA . VAL A 1 303 ? 0.368 27.469 -0.147 1 98 303 VAL A CA 1
ATOM 2322 C C . VAL A 1 303 ? 1.107 28.797 0.049 1 98 303 VAL A C 1
ATOM 2324 O O . VAL A 1 303 ? 2.078 28.859 0.806 1 98 303 VAL A O 1
ATOM 2327 N N . PRO A 1 304 ? 0.678 29.844 -0.596 1 95.62 304 PRO A N 1
ATOM 2328 C CA . PRO A 1 304 ? 1.335 31.141 -0.469 1 95.62 304 PRO A CA 1
ATOM 2329 C C . PRO A 1 304 ? 1.059 31.812 0.874 1 95.62 304 PRO A C 1
ATOM 2331 O O . PRO A 1 304 ? 0.132 31.422 1.586 1 95.62 304 PRO A O 1
ATOM 2334 N N . TYR A 1 305 ? 1.871 32.812 1.16 1 94.06 305 TYR A N 1
ATOM 2335 C CA . TYR A 1 305 ? 1.57 33.625 2.32 1 94.06 305 TYR A CA 1
ATOM 2336 C C . TYR A 1 305 ? 0.251 34.375 2.133 1 94.06 305 TYR A C 1
ATOM 2338 O O . TYR A 1 305 ? -0.082 34.781 1.022 1 94.06 305 TYR A O 1
ATOM 2346 N N . PRO A 1 306 ? -0.372 34.5 3.223 1 88.75 306 PRO A N 1
ATOM 2347 C CA . PRO A 1 306 ? -1.598 35.312 3.133 1 88.75 306 PRO A CA 1
ATOM 2348 C C . PRO A 1 306 ? -1.33 36.75 2.76 1 88.75 306 PRO A C 1
ATOM 2350 O O . PRO A 1 306 ? -0.257 37.281 3.059 1 88.75 306 PRO A O 1
ATOM 2353 N N . GLU A 1 307 ? -2.162 37.469 1.951 1 75.88 307 GLU A N 1
ATOM 2354 C CA . GLU A 1 307 ? -2.057 38.875 1.572 1 75.88 307 GLU A CA 1
ATOM 2355 C C . GLU A 1 307 ? -2.254 39.781 2.779 1 75.88 307 GLU A C 1
ATOM 2357 O O . GLU A 1 307 ? -2.938 39.406 3.736 1 75.88 307 GLU A O 1
ATOM 2362 N N . MET B 1 1 ? -5.773 -27.969 -19.75 1 74.12 1 MET B N 1
ATOM 2363 C CA . MET B 1 1 ? -5.594 -27.328 -18.453 1 74.12 1 MET B CA 1
ATOM 2364 C C . MET B 1 1 ? -4.527 -26.234 -18.531 1 74.12 1 MET B C 1
ATOM 2366 O O . MET B 1 1 ? -3.502 -26.406 -19.188 1 74.12 1 MET B O 1
ATOM 2370 N N . SER B 1 2 ? -4.906 -25.031 -18.047 1 88.56 2 SER B N 1
ATOM 2371 C CA . SER B 1 2 ? -4.07 -23.875 -18.359 1 88.56 2 SER B CA 1
ATOM 2372 C C . SER B 1 2 ? -3.193 -23.5 -17.172 1 88.56 2 SER B C 1
ATOM 2374 O O . SER B 1 2 ? -3.553 -23.75 -16.016 1 88.56 2 SER B O 1
ATOM 2376 N N . MET B 1 3 ? -1.962 -23.109 -17.391 1 96.94 3 MET B N 1
ATOM 2377 C CA . MET B 1 3 ? -1.054 -22.5 -16.438 1 96.94 3 MET B CA 1
ATOM 2378 C C . MET B 1 3 ? -0.455 -21.203 -16.984 1 96.94 3 MET B C 1
ATOM 2380 O O . MET B 1 3 ? 0.067 -21.203 -18.109 1 96.94 3 MET B O 1
ATOM 2384 N N . ARG B 1 4 ? -0.61 -20.219 -16.172 1 97.69 4 ARG B N 1
ATOM 2385 C CA . ARG B 1 4 ? -0.134 -18.906 -16.609 1 97.69 4 ARG B CA 1
ATOM 2386 C C . ARG B 1 4 ? 0.598 -18.188 -15.477 1 97.69 4 ARG B C 1
ATOM 2388 O O . ARG B 1 4 ? 0.154 -18.219 -14.328 1 97.69 4 ARG B O 1
ATOM 2395 N N . VAL B 1 5 ? 1.714 -17.531 -15.859 1 98.69 5 VAL B N 1
ATOM 2396 C CA . VAL B 1 5 ? 2.514 -16.75 -14.922 1 98.69 5 VAL B CA 1
ATOM 2397 C C . VAL B 1 5 ? 2.34 -15.258 -15.203 1 98.69 5 VAL B C 1
ATOM 2399 O O . VAL B 1 5 ? 2.418 -14.828 -16.359 1 98.69 5 VAL B O 1
ATOM 2402 N N . THR B 1 6 ? 2.064 -14.508 -14.188 1 98.88 6 THR B N 1
ATOM 2403 C CA . THR B 1 6 ? 2.047 -13.055 -14.281 1 98.88 6 THR B CA 1
ATOM 2404 C C . THR B 1 6 ? 3.084 -12.438 -13.352 1 98.88 6 THR B C 1
ATOM 2406 O O . THR B 1 6 ? 3.055 -12.672 -12.141 1 98.88 6 THR B O 1
ATOM 2409 N N . PHE B 1 7 ? 4.02 -11.656 -13.984 1 98.94 7 PHE B N 1
ATOM 2410 C CA . PHE B 1 7 ? 5.016 -10.953 -13.188 1 98.94 7 PHE B CA 1
ATOM 2411 C C . PHE B 1 7 ? 4.438 -9.656 -12.625 1 98.94 7 PHE B C 1
ATOM 2413 O O . PHE B 1 7 ? 4.242 -8.688 -13.359 1 98.94 7 PHE B O 1
ATOM 2420 N N . LEU B 1 8 ? 4.219 -9.625 -11.289 1 98.88 8 LEU B N 1
ATOM 2421 C CA . LEU B 1 8 ? 3.588 -8.477 -10.648 1 98.88 8 LEU B CA 1
ATOM 2422 C C . LEU B 1 8 ? 4.633 -7.445 -10.227 1 98.88 8 LEU B C 1
ATOM 2424 O O . LEU B 1 8 ? 4.332 -6.254 -10.125 1 98.88 8 LEU B O 1
ATOM 2428 N N . GLY B 1 9 ? 5.781 -7.848 -9.938 1 98.88 9 GLY B N 1
ATOM 2429 C CA . GLY B 1 9 ? 6.934 -7.027 -9.609 1 98.88 9 GLY B CA 1
ATOM 2430 C C . GLY B 1 9 ? 8.258 -7.695 -9.93 1 98.88 9 GLY B C 1
ATOM 2431 O O . GLY B 1 9 ? 8.422 -8.898 -9.703 1 98.88 9 GLY B O 1
ATOM 2432 N N . THR B 1 10 ? 9.227 -6.875 -10.484 1 98.81 10 THR B N 1
ATOM 2433 C CA . THR B 1 10 ? 10.43 -7.492 -11.016 1 98.81 10 THR B CA 1
ATOM 2434 C C . THR B 1 10 ? 11.672 -6.695 -10.609 1 98.81 10 THR B C 1
ATOM 2436 O O . THR B 1 10 ? 12.766 -6.945 -11.109 1 98.81 10 THR B O 1
ATOM 2439 N N . SER B 1 11 ? 11.484 -5.699 -9.633 1 98.56 11 SER B N 1
ATOM 2440 C CA . SER B 1 11 ? 12.617 -4.914 -9.164 1 98.56 11 SER B CA 1
ATOM 2441 C C . SER B 1 11 ? 13.305 -5.582 -7.977 1 98.56 11 SER B C 1
ATOM 2443 O O . SER B 1 11 ? 12.648 -6.227 -7.156 1 98.56 11 SER B O 1
ATOM 2445 N N . GLY B 1 12 ? 14.648 -5.465 -7.977 1 97.81 12 GLY B N 1
ATOM 2446 C CA . GLY B 1 12 ? 15.406 -5.934 -6.828 1 97.81 12 GLY B CA 1
ATOM 2447 C C . GLY B 1 12 ? 15.648 -4.855 -5.793 1 97.81 12 GLY B C 1
ATOM 2448 O O . GLY B 1 12 ? 15.883 -3.695 -6.137 1 97.81 12 GLY B O 1
ATOM 2449 N N . ALA B 1 13 ? 15.492 -5.141 -4.562 1 96.62 13 ALA B N 1
ATOM 2450 C CA . ALA B 1 13 ? 15.859 -4.359 -3.387 1 96.62 13 ALA B CA 1
ATOM 2451 C C . ALA B 1 13 ? 14.875 -3.215 -3.16 1 96.62 13 ALA B C 1
ATOM 2453 O O . ALA B 1 13 ? 14.195 -3.166 -2.133 1 96.62 13 ALA B O 1
ATOM 2454 N N . VAL B 1 14 ? 14.789 -2.311 -4.105 1 96.5 14 VAL B N 1
ATOM 2455 C CA . VAL B 1 14 ? 13.898 -1.157 -4.016 1 96.5 14 VAL B CA 1
ATOM 2456 C C . VAL B 1 14 ? 13.102 -1.013 -5.312 1 96.5 14 VAL B C 1
ATOM 2458 O O . VAL B 1 14 ? 13.555 -1.445 -6.375 1 96.5 14 VAL B O 1
ATOM 2461 N N . PRO B 1 15 ? 11.883 -0.44 -5.207 1 97.62 15 PRO B N 1
ATOM 2462 C CA . PRO B 1 15 ? 11.133 -0.219 -6.441 1 97.62 15 PRO B CA 1
ATOM 2463 C C . PRO B 1 15 ? 11.742 0.874 -7.316 1 97.62 15 PRO B C 1
ATOM 2465 O O . PRO B 1 15 ? 12.625 1.611 -6.867 1 97.62 15 PRO B O 1
ATOM 2468 N N . THR B 1 16 ? 11.391 0.857 -8.594 1 96.81 16 THR B N 1
ATOM 2469 C CA . THR B 1 16 ? 11.602 1.966 -9.516 1 96.81 16 THR B CA 1
ATOM 2470 C C . THR B 1 16 ? 10.273 2.494 -10.047 1 96.81 16 THR B C 1
ATOM 2472 O O . THR B 1 16 ? 9.211 2.004 -9.664 1 96.81 16 THR B O 1
ATOM 2475 N N . THR B 1 17 ? 10.281 3.527 -10.859 1 95.12 17 THR B N 1
ATOM 2476 C CA . THR B 1 17 ? 9.047 4.016 -11.461 1 95.12 17 THR B CA 1
ATOM 2477 C C . THR B 1 17 ? 8.469 2.975 -12.422 1 95.12 17 THR B C 1
ATOM 2479 O O . THR B 1 17 ? 7.273 2.994 -12.719 1 95.12 17 THR B O 1
ATOM 2482 N N . GLN B 1 18 ? 9.258 1.969 -12.828 1 95.88 18 GLN B N 1
ATOM 2483 C CA . GLN B 1 18 ? 8.82 1.008 -13.836 1 95.88 18 GLN B CA 1
ATOM 2484 C C . GLN B 1 18 ? 8.578 -0.366 -13.211 1 95.88 18 GLN B C 1
ATOM 2486 O O . GLN B 1 18 ? 7.82 -1.173 -13.75 1 95.88 18 GLN B O 1
ATOM 2491 N N . ARG B 1 19 ? 9.336 -0.656 -12.164 1 97.62 19 ARG B N 1
ATOM 2492 C CA . ARG B 1 19 ? 9.289 -2.002 -11.602 1 97.62 19 ARG B CA 1
ATOM 2493 C C . ARG B 1 19 ? 8.93 -1.961 -10.125 1 97.62 19 ARG B C 1
ATOM 2495 O O . ARG B 1 19 ? 9.523 -1.197 -9.359 1 97.62 19 ARG B O 1
ATOM 2502 N N . ALA B 1 20 ? 7.898 -2.693 -9.773 1 98.44 20 ALA B N 1
ATOM 2503 C CA . ALA B 1 20 ? 7.535 -2.906 -8.375 1 98.44 20 ALA B CA 1
ATOM 2504 C C . ALA B 1 20 ? 8.406 -3.982 -7.734 1 98.44 20 ALA B C 1
ATOM 2506 O O . ALA B 1 20 ? 9.094 -4.727 -8.438 1 98.44 20 ALA B O 1
ATOM 2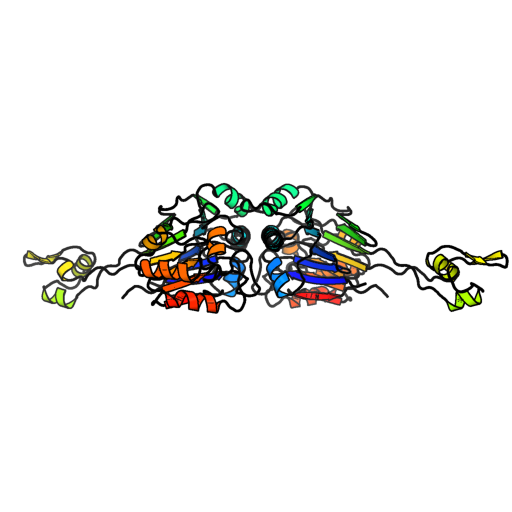507 N N . PRO B 1 21 ? 8.43 -4.062 -6.387 1 98.69 21 PRO B N 1
ATOM 2508 C CA . PRO B 1 21 ? 9.188 -5.125 -5.723 1 98.69 21 PRO B CA 1
ATOM 2509 C C . PRO B 1 21 ? 8.656 -6.52 -6.051 1 98.69 21 PRO B C 1
ATOM 2511 O O . PRO B 1 21 ? 7.547 -6.656 -6.566 1 98.69 21 PRO B O 1
ATOM 2514 N N . SER B 1 22 ? 9.383 -7.504 -5.73 1 98.88 22 SER B N 1
ATOM 2515 C CA . SER B 1 22 ? 9.25 -8.875 -6.215 1 98.88 22 SER B CA 1
ATOM 2516 C C . SER B 1 22 ? 7.902 -9.469 -5.828 1 98.88 22 SER B C 1
ATOM 2518 O O . SER B 1 22 ? 7.535 -9.484 -4.652 1 98.88 22 SER B O 1
ATOM 2520 N N . ALA B 1 23 ? 7.16 -9.875 -6.812 1 98.94 23 ALA B N 1
ATOM 2521 C CA . ALA B 1 23 ? 5.922 -10.633 -6.668 1 98.94 23 ALA B CA 1
ATOM 2522 C C . ALA B 1 23 ? 5.559 -11.336 -7.973 1 98.94 23 ALA B C 1
ATOM 2524 O O . ALA B 1 23 ? 5.598 -10.734 -9.047 1 98.94 23 ALA B O 1
ATOM 2525 N N . LEU B 1 24 ? 5.254 -12.68 -7.922 1 98.88 24 LEU B N 1
ATOM 2526 C CA . LEU B 1 24 ? 4.918 -13.523 -9.062 1 98.88 24 LEU B CA 1
ATOM 2527 C C . LEU B 1 24 ? 3.615 -14.281 -8.812 1 98.88 24 LEU B C 1
ATOM 2529 O O . LEU B 1 24 ? 3.467 -14.953 -7.793 1 98.88 24 LEU B O 1
ATOM 2533 N N . LEU B 1 25 ? 2.605 -14.094 -9.758 1 98.88 25 LEU B N 1
ATOM 2534 C CA . LEU B 1 25 ? 1.339 -14.812 -9.641 1 98.88 25 LEU B CA 1
ATOM 2535 C C . LEU B 1 25 ? 1.257 -15.945 -10.656 1 98.88 25 LEU B C 1
ATOM 2537 O O . LEU B 1 25 ? 1.519 -15.734 -11.844 1 98.88 25 LEU B O 1
ATOM 2541 N N . VAL B 1 26 ? 0.978 -17.188 -10.195 1 98.75 26 VAL B N 1
ATOM 2542 C CA . VAL B 1 26 ? 0.753 -18.344 -11.055 1 98.75 26 VAL B CA 1
ATOM 2543 C C . VAL B 1 26 ? -0.716 -18.766 -10.984 1 98.75 26 VAL B C 1
ATOM 2545 O O . VAL B 1 26 ? -1.239 -19.047 -9.906 1 98.75 26 VAL B O 1
ATOM 2548 N N . ASN B 1 27 ? -1.354 -18.641 -12.055 1 97.56 27 ASN B N 1
ATOM 2549 C CA . ASN B 1 27 ? -2.701 -19.188 -12.227 1 97.56 27 ASN B CA 1
ATOM 2550 C C . ASN B 1 27 ? -2.676 -20.562 -12.859 1 97.56 27 ASN B C 1
ATOM 2552 O O . ASN B 1 27 ? -2.254 -20.719 -14.008 1 97.56 27 ASN B O 1
ATOM 2556 N N . ARG B 1 28 ? -3.055 -21.641 -12.141 1 96.06 28 ARG B N 1
ATOM 2557 C CA . ARG B 1 28 ? -3.135 -23.016 -12.602 1 96.06 28 ARG B CA 1
ATOM 2558 C C . ARG B 1 28 ? -4.555 -23.562 -12.469 1 96.06 28 ARG B C 1
ATOM 2560 O O . ARG B 1 28 ? -5.012 -23.844 -11.352 1 96.06 28 ARG B O 1
ATOM 2567 N N . GLU B 1 29 ? -5.285 -23.703 -13.641 1 88.81 29 GLU B N 1
ATOM 2568 C CA . GLU B 1 29 ? -6.625 -24.281 -13.703 1 88.81 29 GLU B CA 1
ATOM 2569 C C . GLU B 1 29 ? -7.57 -23.594 -12.719 1 88.81 29 GLU B C 1
ATOM 2571 O O . GLU B 1 29 ? -8.297 -24.266 -11.984 1 88.81 29 GLU B O 1
ATOM 2576 N N . GLY B 1 30 ? -7.363 -22.375 -12.516 1 88.44 30 GLY B N 1
ATOM 2577 C CA . GLY B 1 30 ? -8.266 -21.578 -11.695 1 88.44 30 GLY B CA 1
ATOM 2578 C C . GLY B 1 30 ? -7.719 -21.297 -10.312 1 88.44 30 GLY B C 1
ATOM 2579 O O . GLY B 1 30 ? -8.266 -20.453 -9.586 1 88.44 30 GLY B O 1
ATOM 2580 N N . GLU B 1 31 ? -6.77 -22.031 -9.844 1 94.06 31 GLU B N 1
ATOM 2581 C CA . GLU B 1 31 ? -6.094 -21.734 -8.578 1 94.06 31 GLU B CA 1
ATOM 2582 C C . GLU B 1 31 ? -5.027 -20.656 -8.766 1 94.06 31 GLU B C 1
ATOM 2584 O O . GLU B 1 31 ? -4.406 -20.578 -9.828 1 94.06 31 GLU B O 1
ATOM 2589 N N . ARG B 1 32 ? -4.867 -19.859 -7.773 1 97.19 32 ARG B N 1
ATOM 2590 C CA . ARG B 1 32 ? -3.893 -18.781 -7.824 1 97.19 32 ARG B CA 1
ATOM 2591 C C . ARG B 1 32 ? -2.893 -18.891 -6.676 1 97.19 32 ARG B C 1
ATOM 2593 O O . ARG B 1 32 ? -3.285 -19.016 -5.516 1 97.19 32 ARG B O 1
ATOM 2600 N N . PHE B 1 33 ? -1.604 -18.875 -7.02 1 98.69 33 PHE B N 1
ATOM 2601 C CA . PHE B 1 33 ? -0.473 -18.938 -6.098 1 98.69 33 PHE B CA 1
ATOM 2602 C C . PHE B 1 33 ? 0.409 -17.703 -6.246 1 98.69 33 PHE B C 1
ATOM 2604 O O . PHE B 1 33 ? 0.717 -17.281 -7.359 1 98.69 33 PHE B O 1
ATOM 2611 N N . LEU B 1 34 ? 0.67 -17.156 -5.148 1 98.94 34 LEU B N 1
ATOM 2612 C CA . LEU B 1 34 ? 1.586 -16.031 -5.145 1 98.94 34 LEU B CA 1
ATOM 2613 C C . LEU B 1 34 ? 2.961 -16.438 -4.633 1 98.94 34 LEU B C 1
ATOM 2615 O O . LEU B 1 34 ? 3.068 -17.109 -3.605 1 98.94 34 LEU B O 1
ATOM 2619 N N . PHE B 1 35 ? 4.062 -16.141 -5.348 1 98.94 35 PHE B N 1
ATOM 2620 C CA . PHE B 1 35 ? 5.449 -16.297 -4.926 1 98.94 35 PHE B CA 1
ATOM 2621 C C . PHE B 1 35 ? 6.066 -14.953 -4.594 1 98.94 35 PHE B C 1
ATOM 2623 O O . PHE B 1 35 ? 6.242 -14.109 -5.48 1 98.94 35 PHE B O 1
ATOM 2630 N N . ASP B 1 36 ? 6.344 -14.789 -3.334 1 98.94 36 ASP B N 1
ATOM 2631 C CA . ASP B 1 36 ? 6.742 -13.516 -2.734 1 98.94 36 ASP B CA 1
ATOM 2632 C C . ASP B 1 36 ? 5.641 -12.469 -2.885 1 98.94 36 ASP B C 1
ATOM 2634 O O . ASP B 1 36 ? 4.707 -12.648 -3.67 1 98.94 36 ASP B O 1
ATOM 2638 N N . CYS B 1 37 ? 5.785 -11.477 -2.102 1 98.94 37 CYS B N 1
ATOM 2639 C CA . CYS B 1 37 ? 4.781 -10.422 -2.025 1 98.94 37 CYS B CA 1
ATOM 2640 C C . CYS B 1 37 ? 5.41 -9.102 -1.576 1 98.94 37 CYS B C 1
ATOM 2642 O O . CYS B 1 37 ? 5.332 -8.75 -0.399 1 98.94 37 CYS B O 1
ATOM 2644 N N . GLY B 1 38 ? 6.035 -8.461 -2.533 1 98.88 38 GLY B N 1
ATOM 2645 C CA . GLY B 1 38 ? 6.629 -7.168 -2.238 1 98.88 38 GLY B CA 1
ATOM 2646 C C . GLY B 1 38 ? 5.605 -6.059 -2.098 1 98.88 38 GLY B C 1
ATOM 2647 O O . GLY B 1 38 ? 4.434 -6.246 -2.426 1 98.88 38 GLY B O 1
ATOM 2648 N N . GLU B 1 39 ? 6.047 -4.98 -1.596 1 98.75 39 GLU B N 1
ATOM 2649 C CA . GLU B 1 39 ? 5.188 -3.826 -1.343 1 98.75 39 GLU B CA 1
ATOM 2650 C C . GLU B 1 39 ? 4.395 -3.443 -2.59 1 98.75 39 GLU B C 1
ATOM 2652 O O . GLU B 1 39 ? 4.953 -3.379 -3.689 1 98.75 39 GLU B O 1
ATOM 2657 N N . GLY B 1 40 ? 2.998 -3.201 -2.424 1 98.38 40 GLY B N 1
ATOM 2658 C CA . GLY B 1 40 ? 2.15 -2.748 -3.514 1 98.38 40 GLY B CA 1
ATOM 2659 C C . GLY B 1 40 ? 1.636 -3.883 -4.379 1 98.38 40 GLY B C 1
ATOM 2660 O O . GLY B 1 40 ? 1.031 -3.645 -5.43 1 98.38 40 GLY B O 1
ATOM 2661 N N . THR B 1 41 ? 1.838 -5.152 -3.996 1 98.81 41 THR B N 1
ATOM 2662 C CA . THR B 1 41 ? 1.444 -6.309 -4.797 1 98.81 41 THR B CA 1
ATOM 2663 C C . THR B 1 41 ? -0.054 -6.281 -5.082 1 98.81 41 THR B C 1
ATOM 2665 O O . THR B 1 41 ? -0.478 -6.523 -6.215 1 98.81 41 THR B O 1
ATOM 2668 N N . GLN B 1 42 ? -0.904 -5.973 -4.078 1 98.56 42 GLN B N 1
ATOM 2669 C CA . GLN B 1 42 ? -2.346 -5.973 -4.301 1 98.56 42 GLN B CA 1
ATOM 2670 C C . GLN B 1 42 ? -2.74 -4.938 -5.352 1 98.56 42 GLN B C 1
ATOM 2672 O O . GLN B 1 42 ? -3.682 -5.152 -6.117 1 98.56 42 GLN B O 1
ATOM 2677 N N . ARG B 1 43 ? -2.072 -3.84 -5.336 1 97.94 43 ARG B N 1
ATOM 2678 C CA . ARG B 1 43 ? -2.389 -2.82 -6.328 1 97.94 43 ARG B CA 1
ATOM 2679 C C . ARG B 1 43 ? -1.97 -3.27 -7.727 1 97.94 43 ARG B C 1
ATOM 2681 O O . ARG B 1 43 ? -2.645 -2.963 -8.711 1 97.94 43 ARG B O 1
ATOM 2688 N N . GLN B 1 44 ? -0.774 -3.953 -7.875 1 98.56 44 GLN B N 1
ATOM 2689 C CA . GLN B 1 44 ? -0.386 -4.547 -9.148 1 98.56 44 GLN B CA 1
ATOM 2690 C C . GLN B 1 44 ? -1.432 -5.551 -9.633 1 98.56 44 GLN B C 1
ATOM 2692 O O . GLN B 1 44 ? -1.749 -5.605 -10.82 1 98.56 44 GLN B O 1
ATOM 2697 N N . MET B 1 45 ? -1.993 -6.328 -8.633 1 98.5 45 MET B N 1
ATOM 2698 C CA . MET B 1 45 ? -3.033 -7.293 -8.969 1 98.5 45 MET B CA 1
ATOM 2699 C C . MET B 1 45 ? -4.266 -6.594 -9.531 1 98.5 45 MET B C 1
ATOM 2701 O O . MET B 1 45 ? -4.891 -7.086 -10.477 1 98.5 45 MET B O 1
ATOM 2705 N N . MET B 1 46 ? -4.617 -5.48 -8.992 1 97.56 46 MET B N 1
ATOM 2706 C CA . MET B 1 46 ? -5.734 -4.688 -9.5 1 97.56 46 MET B CA 1
ATOM 2707 C C . MET B 1 46 ? -5.43 -4.156 -10.898 1 97.56 46 MET B C 1
ATOM 2709 O O . MET B 1 46 ? -6.25 -4.285 -11.805 1 97.56 46 MET B O 1
ATOM 2713 N N . ARG B 1 47 ? -4.293 -3.611 -11.047 1 97.25 47 ARG B N 1
ATOM 2714 C CA . ARG B 1 47 ? -3.885 -2.982 -12.297 1 97.25 47 ARG B CA 1
ATOM 2715 C C . ARG B 1 47 ? -3.873 -3.994 -13.445 1 97.25 47 ARG B C 1
ATOM 2717 O O . ARG B 1 47 ? -4.262 -3.672 -14.57 1 97.25 47 ARG B O 1
ATOM 2724 N N . PHE B 1 48 ? -3.408 -5.203 -13.164 1 98.25 48 PHE B N 1
ATOM 2725 C CA . PHE B 1 48 ? -3.223 -6.172 -14.242 1 98.25 48 PHE B CA 1
ATOM 2726 C C . PHE B 1 48 ? -4.367 -7.18 -14.266 1 98.25 48 PHE B C 1
ATOM 2728 O O . PHE B 1 48 ? -4.348 -8.125 -15.047 1 98.25 48 PHE B O 1
ATOM 2735 N N . GLY B 1 49 ? -5.344 -6.996 -13.398 1 97.12 49 GLY B N 1
ATOM 2736 C CA . GLY B 1 49 ? -6.582 -7.754 -13.438 1 97.12 49 GLY B CA 1
ATOM 2737 C C . GLY B 1 49 ? -6.379 -9.234 -13.188 1 97.12 49 GLY B C 1
ATOM 2738 O O . GLY B 1 49 ? -6.957 -10.078 -13.883 1 97.12 49 GLY B O 1
ATOM 2739 N N . THR B 1 50 ? -5.539 -9.617 -12.188 1 96.81 50 THR B N 1
ATOM 2740 C CA . THR B 1 50 ? -5.215 -11.023 -11.969 1 96.81 50 THR B CA 1
ATOM 2741 C C . THR B 1 50 ? -6.23 -11.672 -11.039 1 96.81 50 THR B C 1
ATOM 2743 O O . THR B 1 50 ? -6.273 -12.898 -10.906 1 96.81 50 THR B O 1
ATOM 2746 N N . GLY B 1 51 ? -7.098 -10.883 -10.375 1 94.62 51 GLY B N 1
ATOM 2747 C CA . GLY B 1 51 ? -7.973 -11.398 -9.336 1 94.62 51 GLY B CA 1
ATOM 2748 C C . GLY B 1 51 ? -7.285 -11.547 -7.996 1 94.62 51 GLY B C 1
ATOM 2749 O O . GLY B 1 51 ? -6.062 -11.43 -7.906 1 94.62 51 GLY B O 1
ATOM 2750 N N . PHE B 1 52 ? -8.125 -11.844 -6.969 1 95.25 52 PHE B N 1
ATOM 2751 C CA . PHE B 1 52 ? -7.609 -11.797 -5.605 1 95.25 52 PHE B CA 1
ATOM 2752 C C . PHE B 1 52 ? -7.781 -13.148 -4.918 1 95.25 52 PHE B C 1
ATOM 2754 O O . PHE B 1 52 ? -7.492 -13.281 -3.727 1 95.25 52 PHE B O 1
ATOM 2761 N N . ASP B 1 53 ? -8.242 -14.133 -5.625 1 95.56 53 ASP B N 1
ATOM 2762 C CA . ASP B 1 53 ? -8.531 -15.422 -4.996 1 95.56 53 ASP B CA 1
ATOM 2763 C C . ASP B 1 53 ? -7.262 -16.25 -4.84 1 95.56 53 ASP B C 1
ATOM 2765 O O . ASP B 1 53 ? -7.168 -17.359 -5.379 1 95.56 53 ASP B O 1
ATOM 2769 N N . VAL B 1 54 ? -6.301 -15.773 -4.117 1 98.19 54 VAL B N 1
ATOM 2770 C CA . VAL B 1 54 ? -5.023 -16.422 -3.826 1 98.19 54 VAL B CA 1
ATOM 2771 C C . VAL B 1 54 ? -5.18 -17.359 -2.625 1 98.19 54 VAL B C 1
ATOM 2773 O O . VAL B 1 54 ? -5.668 -16.938 -1.57 1 98.19 54 VAL B O 1
ATOM 2776 N N . SER B 1 55 ? -4.801 -18.562 -2.781 1 98.25 55 SER B N 1
ATOM 2777 C CA . SER B 1 55 ? -4.945 -19.516 -1.694 1 98.25 55 SER B CA 1
ATOM 2778 C C . SER B 1 55 ? -3.639 -19.688 -0.929 1 98.25 55 SER B C 1
ATOM 2780 O O . SER B 1 55 ? -3.646 -20.016 0.26 1 98.25 55 SER B O 1
ATOM 2782 N N . HIS B 1 56 ? -2.451 -19.547 -1.638 1 98.81 56 HIS B N 1
ATOM 2783 C CA . HIS B 1 56 ? -1.139 -19.734 -1.029 1 98.81 56 HIS B CA 1
ATOM 2784 C C . HIS B 1 56 ? -0.182 -18.625 -1.423 1 98.81 56 HIS B C 1
ATOM 2786 O O . HIS B 1 56 ? -0.172 -18.188 -2.576 1 98.81 56 HIS B O 1
ATOM 2792 N N . ILE B 1 57 ? 0.477 -18.156 -0.477 1 98.94 57 ILE B N 1
ATOM 2793 C CA . ILE B 1 57 ? 1.653 -17.328 -0.697 1 98.94 57 ILE B CA 1
ATOM 2794 C C . ILE B 1 57 ? 2.914 -18.094 -0.326 1 98.94 57 ILE B C 1
ATOM 2796 O O . ILE B 1 57 ? 3.018 -18.641 0.779 1 98.94 57 ILE B O 1
ATOM 2800 N N . PHE B 1 58 ? 3.881 -18.188 -1.194 1 98.94 58 PHE B N 1
ATOM 2801 C CA . PHE B 1 58 ? 5.172 -18.844 -0.981 1 98.94 58 PHE B CA 1
ATOM 2802 C C . PHE B 1 58 ? 6.285 -17.797 -0.88 1 98.94 58 PHE B C 1
ATOM 2804 O O . PHE B 1 58 ? 6.68 -17.203 -1.886 1 98.94 58 PHE B O 1
ATOM 2811 N N . VAL B 1 59 ? 6.785 -17.625 0.267 1 98.94 59 VAL B N 1
ATOM 2812 C CA . VAL B 1 59 ? 7.781 -16.594 0.57 1 98.94 59 VAL B CA 1
ATOM 2813 C C . VAL B 1 59 ? 9.18 -17.188 0.454 1 98.94 59 VAL B C 1
ATOM 2815 O O . VAL B 1 59 ? 9.5 -18.188 1.097 1 98.94 59 VAL B O 1
ATOM 2818 N N . THR B 1 60 ? 10.031 -16.531 -0.321 1 98.75 60 THR B N 1
ATOM 2819 C CA . THR B 1 60 ? 11.383 -17.047 -0.526 1 98.75 60 THR B CA 1
ATOM 2820 C C . THR B 1 60 ? 12.281 -16.688 0.653 1 98.75 60 THR B C 1
ATOM 2822 O O . THR B 1 60 ? 13.055 -17.516 1.124 1 98.75 60 THR B O 1
ATOM 2825 N N . HIS B 1 61 ? 12.227 -15.461 1.102 1 98.62 61 HIS B N 1
ATOM 2826 C CA . HIS B 1 61 ? 13.031 -15.023 2.24 1 98.62 61 HIS B CA 1
ATOM 2827 C C . HIS B 1 61 ? 12.516 -13.695 2.797 1 98.62 61 HIS B C 1
ATOM 2829 O O . HIS B 1 61 ? 11.555 -13.133 2.271 1 98.62 61 HIS B O 1
ATOM 2835 N N . LEU B 1 62 ? 13.188 -13.133 3.795 1 98.56 62 LEU B N 1
ATOM 2836 C CA . LEU B 1 62 ? 12.555 -12.117 4.637 1 98.56 62 LEU B CA 1
ATOM 2837 C C . LEU B 1 62 ? 13 -10.719 4.23 1 98.56 62 LEU B C 1
ATOM 2839 O O . LEU B 1 62 ? 12.633 -9.734 4.871 1 98.56 62 LEU B O 1
ATOM 2843 N N . HIS B 1 63 ? 13.852 -10.586 3.152 1 98.69 63 HIS B N 1
ATOM 2844 C CA . HIS B 1 63 ? 14.148 -9.219 2.729 1 98.69 63 HIS B CA 1
ATOM 2845 C C . HIS B 1 63 ? 12.875 -8.461 2.379 1 98.69 63 HIS B C 1
ATOM 2847 O O . HIS B 1 63 ? 11.914 -9.055 1.881 1 98.69 63 HIS B O 1
ATOM 2853 N N . GLY B 1 64 ? 12.898 -7.184 2.625 1 98.69 64 GLY B N 1
ATOM 2854 C CA . GLY B 1 64 ? 11.711 -6.344 2.549 1 98.69 64 GLY B CA 1
ATOM 2855 C C . GLY B 1 64 ? 11.055 -6.355 1.182 1 98.69 64 GLY B C 1
ATOM 2856 O O . GLY B 1 64 ? 9.828 -6.387 1.076 1 98.69 64 GLY B O 1
ATOM 2857 N N . ASP B 1 65 ? 11.836 -6.309 0.092 1 98.69 65 ASP B N 1
ATOM 2858 C CA . ASP B 1 65 ? 11.281 -6.23 -1.256 1 98.69 65 ASP B CA 1
ATOM 2859 C C . ASP B 1 65 ? 10.594 -7.539 -1.642 1 98.69 65 ASP B C 1
ATOM 2861 O O . ASP B 1 65 ? 10 -7.641 -2.719 1 98.69 65 ASP B O 1
ATOM 2865 N N . HIS B 1 66 ? 10.539 -8.562 -0.753 1 98.94 66 HIS B N 1
ATOM 2866 C CA . HIS B 1 66 ? 9.836 -9.812 -1.016 1 98.94 66 HIS B CA 1
ATOM 2867 C C . HIS B 1 66 ? 8.641 -9.977 -0.08 1 98.94 66 HIS B C 1
ATOM 2869 O O . HIS B 1 66 ? 7.805 -10.859 -0.286 1 98.94 66 HIS B O 1
ATOM 2875 N N . ILE B 1 67 ? 8.492 -9.117 0.956 1 98.94 67 ILE B N 1
ATOM 2876 C CA . ILE B 1 67 ? 7.512 -9.508 1.963 1 98.94 67 ILE B CA 1
ATOM 2877 C C . ILE B 1 67 ? 6.68 -8.289 2.369 1 98.94 67 ILE B C 1
ATOM 2879 O O . ILE B 1 67 ? 5.633 -8.43 3.002 1 98.94 67 ILE B O 1
ATOM 2883 N N . LEU B 1 68 ? 7.07 -7.129 2.082 1 98.94 68 LEU B N 1
ATOM 2884 C CA . LEU B 1 68 ? 6.484 -5.949 2.705 1 98.94 68 LEU B CA 1
ATOM 2885 C C . LEU B 1 68 ? 5.117 -5.637 2.104 1 98.94 68 LEU B C 1
ATOM 2887 O O . LEU B 1 68 ? 4.43 -4.719 2.557 1 98.94 68 LEU B O 1
ATOM 2891 N N . GLY B 1 69 ? 4.664 -6.375 1.108 1 98.88 69 GLY B N 1
ATOM 2892 C CA . GLY B 1 69 ? 3.314 -6.246 0.58 1 98.88 69 GLY B CA 1
ATOM 2893 C C . GLY B 1 69 ? 2.312 -7.148 1.276 1 98.88 69 GLY B C 1
ATOM 2894 O O . GLY B 1 69 ? 1.106 -7.031 1.057 1 98.88 69 GLY B O 1
ATOM 2895 N N . ILE B 1 70 ? 2.766 -8.07 2.145 1 98.94 70 ILE B N 1
ATOM 2896 C CA . ILE B 1 70 ? 1.917 -9.086 2.762 1 98.94 70 ILE B CA 1
ATOM 2897 C C . ILE B 1 70 ? 0.84 -8.406 3.609 1 98.94 70 ILE B C 1
ATOM 2899 O O . ILE B 1 70 ? -0.348 -8.703 3.465 1 98.94 70 ILE B O 1
ATOM 2903 N N . PRO B 1 71 ? 1.172 -7.438 4.527 1 98.88 71 PRO B N 1
ATOM 2904 C CA . PRO B 1 71 ? 0.101 -6.844 5.332 1 98.88 71 PRO B CA 1
ATOM 2905 C C . PRO B 1 71 ? -0.959 -6.148 4.48 1 98.88 71 PRO B C 1
ATOM 2907 O O . PRO B 1 71 ? -2.156 -6.297 4.734 1 98.88 71 PRO B O 1
ATOM 2910 N N . GLY B 1 72 ? -0.503 -5.379 3.461 1 98.69 72 GLY B N 1
ATOM 2911 C CA . GLY B 1 72 ? -1.451 -4.695 2.598 1 98.69 72 GLY B CA 1
ATOM 2912 C C . GLY B 1 72 ? -2.387 -5.641 1.871 1 98.69 72 GLY B C 1
ATOM 2913 O O . GLY B 1 72 ? -3.592 -5.391 1.788 1 98.69 72 GLY B O 1
ATOM 2914 N N . LEU B 1 73 ? -1.873 -6.695 1.308 1 98.81 73 LEU B N 1
ATOM 2915 C CA . LEU B 1 73 ? -2.693 -7.688 0.62 1 98.81 73 LEU B CA 1
ATOM 2916 C C . LEU B 1 73 ? -3.707 -8.312 1.573 1 98.81 73 LEU B C 1
ATOM 2918 O O . LEU B 1 73 ? -4.895 -8.398 1.253 1 98.81 73 LEU B O 1
ATOM 2922 N N . ILE B 1 74 ? -3.242 -8.766 2.738 1 98.75 74 ILE B N 1
ATOM 2923 C CA . ILE B 1 74 ? -4.102 -9.422 3.721 1 98.75 74 ILE B CA 1
ATOM 2924 C C . ILE B 1 74 ? -5.246 -8.492 4.109 1 98.75 74 ILE B C 1
ATOM 2926 O O . ILE B 1 74 ? -6.402 -8.922 4.191 1 98.75 74 ILE B O 1
ATOM 2930 N N . GLN B 1 75 ? -4.938 -7.27 4.359 1 98.44 75 GLN B N 1
ATOM 2931 C CA . GLN B 1 75 ? -5.965 -6.324 4.773 1 98.44 75 GLN B CA 1
ATOM 2932 C C . GLN B 1 75 ? -6.93 -6.023 3.629 1 98.44 75 GLN B C 1
ATOM 2934 O O . GLN B 1 75 ? -8.125 -5.844 3.854 1 98.44 75 GLN B O 1
ATOM 2939 N N . SER B 1 76 ? -6.441 -5.953 2.414 1 98.06 76 SER B N 1
ATOM 2940 C CA . SER B 1 76 ? -7.312 -5.781 1.255 1 98.06 76 SER B CA 1
ATOM 2941 C C . SER B 1 76 ? -8.25 -6.969 1.091 1 98.06 76 SER B C 1
ATOM 2943 O O . SER B 1 76 ? -9.43 -6.797 0.774 1 98.06 76 SER B O 1
ATOM 2945 N N . LEU B 1 77 ? -7.711 -8.195 1.259 1 98.25 77 LEU B N 1
ATOM 2946 C CA . LEU B 1 77 ? -8.539 -9.391 1.191 1 98.25 77 LEU B CA 1
ATOM 2947 C C . LEU B 1 77 ? -9.617 -9.367 2.271 1 98.25 77 LEU B C 1
ATOM 2949 O O . LEU B 1 77 ? -10.766 -9.734 2.018 1 98.25 77 LEU B O 1
ATOM 2953 N N . ASP B 1 78 ? -9.227 -8.969 3.43 1 97.88 78 ASP B N 1
ATOM 2954 C CA . ASP B 1 78 ? -10.156 -8.852 4.543 1 97.88 78 ASP B CA 1
ATOM 2955 C C . ASP B 1 78 ? -11.25 -7.82 4.242 1 97.88 78 ASP B C 1
ATOM 2957 O O . ASP B 1 78 ? -12.43 -8.07 4.477 1 97.88 78 ASP B O 1
ATOM 2961 N N . PHE B 1 79 ? -10.875 -6.707 3.709 1 96.25 79 PHE B N 1
ATOM 2962 C CA . PHE B 1 79 ? -11.789 -5.629 3.352 1 96.25 79 PHE B CA 1
ATOM 2963 C C . PHE B 1 79 ? -12.82 -6.109 2.334 1 96.25 79 PHE B C 1
ATOM 2965 O O . PHE B 1 79 ? -13.961 -5.641 2.326 1 96.25 79 PHE B O 1
ATOM 2972 N N . ASN B 1 80 ? -12.422 -7.051 1.561 1 94.94 80 ASN B N 1
ATOM 2973 C CA . ASN B 1 80 ? -13.305 -7.598 0.539 1 94.94 80 ASN B CA 1
ATOM 2974 C C . ASN B 1 80 ? -14.047 -8.836 1.04 1 94.94 80 ASN B C 1
ATOM 2976 O O . ASN B 1 80 ? -14.453 -9.688 0.246 1 94.94 80 ASN B O 1
ATOM 2980 N N . ASP B 1 81 ? -14.109 -9.094 2.316 1 96.56 81 ASP B N 1
ATOM 2981 C CA . ASP B 1 81 ? -14.93 -10.07 3.027 1 96.56 81 ASP B CA 1
ATOM 2982 C C . ASP B 1 81 ? -14.477 -11.492 2.734 1 96.56 81 ASP B C 1
ATOM 2984 O O . ASP B 1 81 ? -15.305 -12.406 2.621 1 96.56 81 ASP B O 1
ATOM 2988 N N . ARG B 1 82 ? -13.211 -11.633 2.508 1 97.69 82 ARG B N 1
ATOM 2989 C CA . ARG B 1 82 ? -12.695 -12.992 2.355 1 97.69 82 ARG B CA 1
ATOM 2990 C C . ARG B 1 82 ? -13.062 -13.852 3.559 1 97.69 82 ARG B C 1
ATOM 2992 O O . ARG B 1 82 ? -12.992 -13.398 4.703 1 97.69 82 ARG B O 1
ATOM 2999 N N . THR B 1 83 ? -13.461 -15.117 3.295 1 98.19 83 THR B N 1
ATOM 3000 C CA . THR B 1 83 ? -13.711 -16.094 4.352 1 98.19 83 THR B CA 1
ATOM 3001 C C . THR B 1 83 ? -12.766 -17.281 4.223 1 98.19 83 THR B C 1
ATOM 3003 O O . THR B 1 83 ? -12.422 -17.922 5.223 1 98.19 83 THR B O 1
ATOM 3006 N N . ASP B 1 84 ? -12.297 -17.562 3.025 1 98.06 84 ASP B N 1
ATOM 3007 C CA . ASP B 1 84 ? -11.43 -18.719 2.779 1 98.06 84 ASP B CA 1
ATOM 3008 C C . ASP B 1 84 ? -10.055 -18.516 3.408 1 98.06 84 ASP B C 1
ATOM 3010 O O . ASP B 1 84 ? -9.555 -17.391 3.477 1 98.06 84 ASP B O 1
ATOM 3014 N N . PRO B 1 85 ? -9.5 -19.578 3.812 1 98.5 85 PRO B N 1
ATOM 3015 C CA . PRO B 1 85 ? -8.18 -19.484 4.434 1 98.5 85 PRO B CA 1
ATOM 3016 C C . PRO B 1 85 ? -7.086 -19.078 3.445 1 98.5 85 PRO B C 1
ATOM 3018 O O . PRO B 1 85 ? -7.234 -19.281 2.238 1 98.5 85 PRO B O 1
ATOM 3021 N N . LEU B 1 86 ? -6.137 -18.422 3.959 1 98.75 86 LEU B N 1
ATOM 3022 C CA . LEU B 1 86 ? -4.891 -18.125 3.266 1 98.75 86 LEU B CA 1
ATOM 3023 C C . LEU B 1 86 ? -3.709 -18.797 3.949 1 98.75 86 LEU B C 1
ATOM 3025 O O . LEU B 1 86 ? -3.525 -18.656 5.16 1 98.75 86 LEU B O 1
ATOM 3029 N N . ALA B 1 87 ? -2.953 -19.625 3.18 1 98.88 87 ALA B N 1
ATOM 3030 C CA . ALA B 1 87 ? -1.733 -20.234 3.697 1 98.88 87 ALA B CA 1
ATOM 3031 C C . ALA B 1 87 ? -0.495 -19.484 3.223 1 98.88 87 ALA B C 1
ATOM 3033 O O . ALA B 1 87 ? -0.397 -19.109 2.049 1 98.88 87 ALA B O 1
ATOM 3034 N N . ILE B 1 88 ? 0.351 -19.188 4.129 1 98.94 88 ILE B N 1
ATOM 3035 C CA . ILE B 1 88 ? 1.636 -18.578 3.824 1 98.94 88 ILE B CA 1
ATOM 3036 C C . ILE B 1 88 ? 2.77 -19.531 4.191 1 98.94 88 ILE B C 1
ATOM 3038 O O . ILE B 1 88 ? 2.883 -19.953 5.34 1 98.94 88 ILE B O 1
ATOM 3042 N N . HIS B 1 89 ? 3.572 -19.906 3.234 1 98.94 89 HIS B N 1
ATOM 3043 C CA . HIS B 1 89 ? 4.723 -20.781 3.412 1 98.94 89 HIS B CA 1
ATOM 3044 C C . HIS B 1 89 ? 6.02 -19.984 3.482 1 98.94 89 HIS B C 1
ATOM 3046 O O . HIS B 1 89 ? 6.297 -19.156 2.604 1 98.94 89 HIS B O 1
ATOM 3052 N N . VAL B 1 90 ? 6.773 -20.219 4.531 1 98.81 90 VAL B N 1
ATOM 3053 C CA . VAL B 1 90 ? 7.945 -19.391 4.793 1 98.81 90 VAL B CA 1
ATOM 3054 C C . VAL B 1 90 ? 9.133 -20.266 5.176 1 98.81 90 VAL B C 1
ATOM 3056 O O . VAL B 1 90 ? 8.945 -21.422 5.582 1 98.81 90 VAL B O 1
ATOM 3059 N N . PRO B 1 91 ? 10.477 -19.734 4.949 1 98.25 91 PRO B N 1
ATOM 3060 C CA . PRO B 1 91 ? 11.641 -20.484 5.418 1 98.25 91 PRO B CA 1
ATOM 3061 C C . PRO B 1 91 ? 11.641 -20.688 6.93 1 98.25 91 PRO B C 1
ATOM 3063 O O . PRO B 1 91 ? 10.945 -19.969 7.656 1 98.25 91 PRO B O 1
ATOM 3066 N N . PRO B 1 92 ? 12.383 -21.703 7.375 1 97.69 92 PRO B N 1
ATOM 3067 C CA . PRO B 1 92 ? 12.492 -21.938 8.812 1 97.69 92 PRO B CA 1
ATOM 3068 C C . PRO B 1 92 ? 12.953 -20.703 9.578 1 97.69 92 PRO B C 1
ATOM 3070 O O . PRO B 1 92 ? 13.852 -19.984 9.125 1 97.69 92 PRO B O 1
ATOM 3073 N N . GLY B 1 93 ? 12.273 -20.5 10.648 1 97.31 93 GLY B N 1
ATOM 3074 C CA . GLY B 1 93 ? 12.672 -19.406 11.516 1 97.31 93 GLY B CA 1
ATOM 3075 C C . GLY B 1 93 ? 12.023 -18.094 11.148 1 97.31 93 GLY B C 1
ATOM 3076 O O . GLY B 1 93 ? 12.203 -17.078 11.836 1 97.31 93 GLY B O 1
ATOM 3077 N N . ALA B 1 94 ? 11.227 -18.078 10.102 1 98.06 94 ALA B N 1
ATOM 3078 C CA . ALA B 1 94 ? 10.688 -16.828 9.586 1 98.06 94 ALA B CA 1
ATOM 3079 C C . ALA B 1 94 ? 9.273 -16.594 10.094 1 98.06 94 ALA B C 1
ATOM 3081 O O . ALA B 1 94 ? 8.688 -15.531 9.852 1 98.06 94 ALA B O 1
ATOM 3082 N N . ARG B 1 95 ? 8.664 -17.516 10.789 1 98.38 95 ARG B N 1
ATOM 3083 C CA . ARG B 1 95 ? 7.258 -17.469 11.172 1 98.38 95 ARG B CA 1
ATOM 3084 C C . ARG B 1 95 ? 6.961 -16.203 11.977 1 98.38 95 ARG B C 1
ATOM 3086 O O . ARG B 1 95 ? 5.965 -15.523 11.727 1 98.38 95 ARG B O 1
ATOM 3093 N N . GLY B 1 96 ? 7.816 -15.938 12.961 1 98.31 96 GLY B N 1
ATOM 3094 C CA . GLY B 1 96 ? 7.586 -14.797 13.836 1 98.31 96 GLY B CA 1
ATOM 3095 C C . GLY B 1 96 ? 7.504 -13.477 13.094 1 98.31 96 GLY B C 1
ATOM 3096 O O . GLY B 1 96 ? 6.609 -12.672 13.352 1 98.31 96 GLY B O 1
ATOM 3097 N N . GLU B 1 97 ? 8.492 -13.219 12.211 1 98.31 97 GLU B N 1
ATOM 3098 C CA . GLU B 1 97 ? 8.508 -11.984 11.43 1 98.31 97 GLU B CA 1
ATOM 3099 C C . GLU B 1 97 ? 7.27 -11.867 10.547 1 98.31 97 GLU B C 1
ATOM 3101 O O . GLU B 1 97 ? 6.684 -10.797 10.422 1 98.31 97 GLU B O 1
ATOM 3106 N N . ILE B 1 98 ? 6.859 -12.992 9.922 1 98.81 98 ILE B N 1
ATOM 3107 C CA . ILE B 1 98 ? 5.699 -12.977 9.039 1 98.81 98 ILE B CA 1
ATOM 3108 C C . ILE B 1 98 ? 4.426 -12.781 9.859 1 98.81 98 ILE B C 1
ATOM 3110 O O . ILE B 1 98 ? 3.512 -12.062 9.438 1 98.81 98 ILE B O 1
ATOM 3114 N N . GLU B 1 99 ? 4.34 -13.391 11.008 1 98.62 99 GLU B N 1
ATOM 3115 C CA . GLU B 1 99 ? 3.213 -13.164 11.906 1 98.62 99 GLU B CA 1
ATOM 3116 C C . GLU B 1 99 ? 3.082 -11.688 12.273 1 98.62 99 GLU B C 1
ATOM 3118 O O . GLU B 1 99 ? 1.977 -11.148 12.297 1 98.62 99 GLU B O 1
ATOM 3123 N N . SER B 1 100 ? 4.199 -11.102 12.586 1 98.44 100 SER B N 1
ATOM 3124 C CA . SER B 1 100 ? 4.203 -9.672 12.883 1 98.44 100 SER B CA 1
ATOM 3125 C C . SER B 1 100 ? 3.646 -8.859 11.719 1 98.44 100 SER B C 1
ATOM 3127 O O . SER B 1 100 ? 2.904 -7.898 11.93 1 98.44 100 SER B O 1
ATOM 3129 N N . LEU B 1 101 ? 3.979 -9.227 10.516 1 98.75 101 LEU B N 1
ATOM 3130 C CA . LEU B 1 101 ? 3.471 -8.539 9.336 1 98.75 101 LEU B CA 1
ATOM 3131 C C . LEU B 1 101 ? 1.973 -8.773 9.172 1 98.75 101 LEU B C 1
ATOM 3133 O O . LEU B 1 101 ? 1.231 -7.848 8.828 1 98.75 101 LEU B O 1
ATOM 3137 N N . VAL B 1 102 ? 1.521 -10.047 9.391 1 98.75 102 VAL B N 1
ATOM 3138 C CA . VAL B 1 102 ? 0.11 -10.398 9.281 1 98.75 102 VAL B CA 1
ATOM 3139 C C . VAL B 1 102 ? -0.716 -9.516 10.211 1 98.75 102 VAL B C 1
ATOM 3141 O O . VAL B 1 102 ? -1.828 -9.109 9.867 1 98.75 102 VAL B O 1
ATOM 3144 N N . HIS B 1 103 ? -0.149 -9.125 11.305 1 98.44 103 HIS B N 1
ATOM 3145 C CA . HIS B 1 103 ? -0.884 -8.383 12.32 1 98.44 103 HIS B CA 1
ATOM 3146 C C . HIS B 1 103 ? -0.371 -6.953 12.438 1 98.44 103 HIS B C 1
ATOM 3148 O O . HIS B 1 103 ? -0.53 -6.312 13.484 1 98.44 103 HIS B O 1
ATOM 3154 N N . ALA B 1 104 ? 0.273 -6.488 11.422 1 98.12 104 ALA B N 1
ATOM 3155 C CA . ALA B 1 104 ? 0.838 -5.141 11.414 1 98.12 104 ALA B CA 1
ATOM 3156 C C . ALA B 1 104 ? -0.212 -4.102 11.805 1 98.12 104 ALA B C 1
ATOM 3158 O O . ALA B 1 104 ? -1.36 -4.176 11.359 1 98.12 104 ALA B O 1
ATOM 3159 N N . GLY B 1 105 ? 0.191 -3.102 12.648 1 96.44 105 GLY B N 1
ATOM 3160 C CA . GLY B 1 105 ? -0.697 -2.047 13.117 1 96.44 105 GLY B CA 1
ATOM 3161 C C . GLY B 1 105 ? -1.784 -2.549 14.047 1 96.44 105 GLY B C 1
ATOM 3162 O O . GLY B 1 105 ? -2.773 -1.854 14.289 1 96.44 105 GLY B O 1
ATOM 3163 N N . GLY B 1 106 ? -1.673 -3.836 14.492 1 96.88 106 GLY B N 1
ATOM 3164 C CA . GLY B 1 106 ? -2.678 -4.414 15.367 1 96.88 106 GLY B CA 1
ATOM 3165 C C . GLY B 1 106 ? -3.82 -5.07 14.617 1 96.88 106 GLY B C 1
ATOM 3166 O O . GLY B 1 106 ? -4.828 -5.449 15.219 1 96.88 106 GLY B O 1
ATOM 3167 N N . HIS B 1 107 ? -3.654 -5.234 13.344 1 97.44 107 HIS B N 1
ATOM 3168 C CA . HIS B 1 107 ? -4.703 -5.824 12.523 1 97.44 107 HIS B CA 1
ATOM 3169 C C . HIS B 1 107 ? -4.914 -7.297 12.867 1 97.44 107 HIS B C 1
ATOM 3171 O O . HIS B 1 107 ? -3.949 -8.023 13.125 1 97.44 107 HIS B O 1
ATOM 3177 N N . ARG B 1 108 ? -6.148 -7.715 12.883 1 97.81 108 ARG B N 1
ATOM 3178 C CA . ARG B 1 108 ? -6.555 -9.109 13.023 1 97.81 108 ARG B CA 1
ATOM 3179 C C . ARG B 1 108 ? -7.457 -9.531 11.875 1 97.81 108 ARG B C 1
ATOM 3181 O O . ARG B 1 108 ? -8.625 -9.156 11.82 1 97.81 108 ARG B O 1
ATOM 3188 N N . PRO B 1 109 ? -6.871 -10.336 10.961 1 98.06 109 PRO B N 1
ATOM 3189 C CA . PRO B 1 109 ? -7.676 -10.734 9.805 1 98.06 109 PRO B CA 1
ATOM 3190 C C . PRO B 1 109 ? -8.953 -11.469 10.195 1 98.06 109 PRO B C 1
ATOM 3192 O O . PRO B 1 109 ? -8.953 -12.258 11.141 1 98.06 109 PRO B O 1
ATOM 3195 N N . GLY B 1 110 ? -10.055 -11.211 9.469 1 98.31 110 GLY B N 1
ATOM 3196 C CA . GLY B 1 110 ? -11.336 -11.859 9.703 1 98.31 110 GLY B CA 1
ATOM 3197 C C . GLY B 1 110 ? -11.43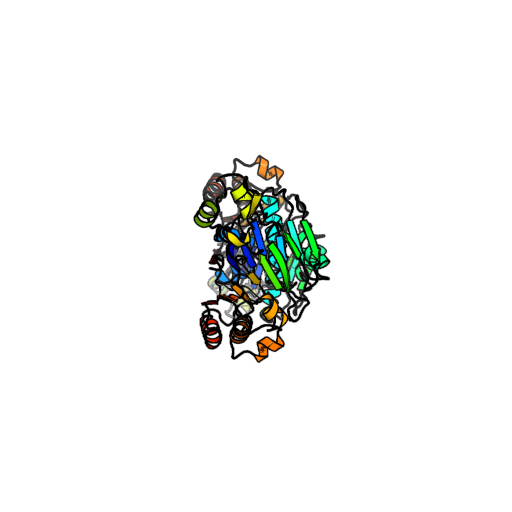8 -13.234 9.07 1 98.31 110 GLY B C 1
ATOM 3198 O O . GLY B 1 110 ? -12.508 -13.836 9.047 1 98.31 110 GLY B O 1
ATOM 3199 N N . TYR B 1 111 ? -10.477 -13.742 8.469 1 98.62 111 TYR B N 1
ATOM 3200 C CA . TYR B 1 111 ? -10.367 -15.07 7.879 1 98.62 111 TYR B CA 1
ATOM 3201 C C . TYR B 1 111 ? -9.086 -15.766 8.328 1 98.62 111 TYR B C 1
ATOM 3203 O O . TYR B 1 111 ? -8.141 -15.102 8.781 1 98.62 111 TYR B O 1
ATOM 3211 N N . PRO B 1 112 ? -9.023 -17.047 8.297 1 98.69 112 PRO B N 1
ATOM 3212 C CA . PRO B 1 112 ? -7.848 -17.75 8.812 1 98.69 112 PRO B CA 1
ATOM 3213 C C . PRO B 1 112 ? -6.605 -17.531 7.957 1 98.69 112 PRO B C 1
ATOM 3215 O O . PRO B 1 112 ? -6.66 -17.672 6.73 1 98.69 112 PRO B O 1
ATOM 3218 N N . VAL B 1 113 ? -5.578 -17.094 8.562 1 98.88 113 VAL B N 1
ATOM 3219 C CA . VAL B 1 113 ? -4.25 -17.016 7.965 1 98.88 113 VAL B CA 1
ATOM 3220 C C . VAL B 1 113 ? -3.307 -17.984 8.672 1 98.88 113 VAL B C 1
ATOM 3222 O O . VAL B 1 113 ? -3.074 -17.859 9.883 1 98.88 113 VAL B O 1
ATOM 3225 N N . ARG B 1 114 ? -2.809 -18.969 7.918 1 98.81 114 ARG B N 1
ATOM 3226 C CA . ARG B 1 114 ? -1.938 -20 8.477 1 98.81 114 ARG B CA 1
ATOM 3227 C C . ARG B 1 114 ? -0.517 -19.875 7.941 1 98.81 114 ARG B C 1
ATOM 3229 O O . ARG B 1 114 ? -0.309 -19.797 6.727 1 98.81 114 ARG B O 1
ATOM 3236 N N . ILE B 1 115 ? 0.406 -19.781 8.82 1 98.88 115 ILE B N 1
ATOM 3237 C CA . ILE B 1 115 ? 1.811 -19.656 8.453 1 98.88 115 ILE B CA 1
ATOM 3238 C C . ILE B 1 115 ? 2.531 -20.984 8.664 1 98.88 115 ILE B C 1
ATOM 3240 O O . ILE B 1 115 ? 2.529 -21.516 9.773 1 98.88 115 ILE B O 1
ATOM 3244 N N . HIS B 1 116 ? 3.168 -21.547 7.566 1 98.69 116 HIS B N 1
ATOM 3245 C CA . HIS B 1 116 ? 3.875 -22.812 7.578 1 98.69 116 HIS B CA 1
ATOM 3246 C C . HIS B 1 116 ? 5.363 -22.625 7.301 1 98.69 116 HIS B C 1
ATOM 3248 O O . HIS B 1 116 ? 5.738 -22.109 6.246 1 98.69 116 HIS B O 1
ATOM 3254 N N . GLU B 1 117 ? 6.141 -22.953 8.242 1 98.56 117 GLU B N 1
ATOM 3255 C CA . GLU B 1 117 ? 7.57 -23.047 7.957 1 98.56 117 GLU B CA 1
ATOM 3256 C C . GLU B 1 117 ? 7.898 -24.312 7.188 1 98.56 117 GLU B C 1
ATOM 3258 O O . GLU B 1 117 ? 7.445 -25.406 7.555 1 98.56 117 GLU B O 1
ATOM 3263 N N . VAL B 1 118 ? 8.594 -24.141 6.152 1 97.69 118 VAL B N 1
ATOM 3264 C CA . VAL B 1 118 ? 8.93 -25.266 5.289 1 97.69 118 VAL B CA 1
ATOM 3265 C C . VAL B 1 118 ? 10.445 -25.312 5.074 1 97.69 118 VAL B C 1
ATOM 3267 O O . VAL B 1 118 ? 11.062 -24.312 4.727 1 97.69 118 VAL B O 1
ATOM 3270 N N . ALA B 1 119 ? 11.07 -26.5 5.211 1 94.12 119 ALA B N 1
ATOM 3271 C CA . ALA B 1 119 ? 12.516 -26.672 5.027 1 94.12 119 ALA B CA 1
ATOM 3272 C C . ALA B 1 119 ? 12.867 -26.766 3.547 1 94.12 119 ALA B C 1
ATOM 3274 O O . ALA B 1 119 ? 12.102 -27.312 2.752 1 94.12 119 ALA B O 1
ATOM 3275 N N . PRO B 1 120 ? 13.984 -26.172 3.199 1 87.94 120 PRO B N 1
ATOM 3276 C CA . PRO B 1 120 ? 14.422 -26.375 1.815 1 87.94 120 PRO B CA 1
ATOM 3277 C C . PRO B 1 120 ? 14.547 -27.844 1.445 1 87.94 120 PRO B C 1
ATOM 3279 O O . PRO B 1 120 ? 15 -28.656 2.258 1 87.94 120 PRO B O 1
ATOM 3282 N N . GLY B 1 121 ? 14.156 -28.25 0.224 1 86.88 121 GLY B N 1
ATOM 3283 C CA . GLY B 1 121 ? 14.188 -29.625 -0.247 1 86.88 121 GLY B CA 1
ATOM 3284 C C . GLY B 1 121 ? 12.953 -30.406 0.125 1 86.88 121 GLY B C 1
ATOM 3285 O O . GLY B 1 121 ? 12.891 -31.625 -0.101 1 86.88 121 GLY B O 1
ATOM 3286 N N . SER B 1 122 ? 12 -29.656 0.679 1 92.75 122 SER B N 1
ATOM 3287 C CA . SER B 1 122 ? 10.758 -30.312 1.086 1 92.75 122 SER B CA 1
ATOM 3288 C C . SER B 1 122 ? 9.586 -29.875 0.214 1 92.75 122 SER B C 1
ATOM 3290 O O . SER B 1 122 ? 9.75 -29.047 -0.683 1 92.75 122 SER B O 1
ATOM 3292 N N . VAL B 1 123 ? 8.445 -30.578 0.382 1 97.81 123 VAL B N 1
ATOM 3293 C CA . VAL B 1 123 ? 7.219 -30.219 -0.32 1 97.81 123 VAL B CA 1
ATOM 3294 C C . VAL B 1 123 ? 6.43 -29.203 0.495 1 97.81 123 VAL B C 1
ATOM 3296 O O . VAL B 1 123 ? 6.039 -29.469 1.633 1 97.81 123 VAL B O 1
ATOM 3299 N N . ALA B 1 124 ? 6.223 -28.094 0.008 1 98.06 124 ALA B N 1
ATOM 3300 C CA . ALA B 1 124 ? 5.5 -27.016 0.689 1 98.06 124 ALA B CA 1
ATOM 3301 C C . ALA B 1 124 ? 3.99 -27.203 0.564 1 98.06 124 ALA B C 1
ATOM 3303 O O . ALA B 1 124 ? 3.238 -26.891 1.488 1 98.06 124 ALA B O 1
ATOM 3304 N N . TYR B 1 125 ? 3.514 -27.578 -0.603 1 98.31 125 TYR B N 1
ATOM 3305 C CA . TYR B 1 125 ? 2.102 -27.781 -0.905 1 98.31 125 TYR B CA 1
ATOM 3306 C C . TYR B 1 125 ? 1.908 -28.969 -1.837 1 98.31 125 TYR B C 1
ATOM 3308 O O . TYR B 1 125 ? 2.477 -29.016 -2.93 1 98.31 125 TYR B O 1
ATOM 3316 N N . ASP B 1 126 ? 1.275 -30.031 -1.362 1 97.56 126 ASP B N 1
ATOM 3317 C CA . ASP B 1 126 ? 0.961 -31.25 -2.115 1 97.56 126 ASP B CA 1
ATOM 3318 C C . ASP B 1 126 ? -0.51 -31.266 -2.525 1 97.56 126 ASP B C 1
ATOM 3320 O O . ASP B 1 126 ? -1.394 -31.406 -1.676 1 97.56 126 ASP B O 1
ATOM 3324 N N . ALA B 1 127 ? -0.837 -31.031 -3.855 1 95.75 127 ALA B N 1
ATOM 3325 C CA . ALA B 1 127 ? -2.189 -31.031 -4.406 1 95.75 127 ALA B CA 1
ATOM 3326 C C . ALA B 1 127 ? -2.408 -32.25 -5.32 1 95.75 127 ALA B C 1
ATOM 3328 O O . ALA B 1 127 ? -1.529 -33.094 -5.453 1 95.75 127 ALA B O 1
ATOM 3329 N N . GLU B 1 128 ? -3.756 -32.281 -5.793 1 89.81 128 GLU B N 1
ATOM 3330 C CA . GLU B 1 128 ? -4.047 -33.312 -6.762 1 89.81 128 GLU B CA 1
ATOM 3331 C C . GLU B 1 128 ? -3.369 -33.031 -8.102 1 89.81 128 GLU B C 1
ATOM 3333 O O . GLU B 1 128 ? -3.629 -32 -8.727 1 89.81 128 GLU B O 1
ATOM 3338 N N . ALA B 1 129 ? -2.402 -33.844 -8.539 1 91.56 129 ALA B N 1
ATOM 3339 C CA . ALA B 1 129 ? -1.801 -33.875 -9.867 1 91.56 129 ALA B CA 1
ATOM 3340 C C . ALA B 1 129 ? -0.599 -32.938 -9.945 1 91.56 129 ALA B C 1
ATOM 3342 O O . ALA B 1 129 ? 0.023 -32.781 -11 1 91.56 129 ALA B O 1
ATOM 3343 N N . PHE B 1 130 ? -0.341 -32.125 -8.742 1 94.69 130 PHE B N 1
ATOM 3344 C CA . PHE B 1 130 ? 0.87 -31.328 -8.727 1 94.69 130 PHE B CA 1
ATOM 3345 C C . PHE B 1 130 ? 1.312 -31.031 -7.297 1 94.69 130 PHE B C 1
ATOM 3347 O O . PHE B 1 130 ? 0.566 -31.281 -6.348 1 94.69 130 PHE B O 1
ATOM 3354 N N . ALA B 1 131 ? 2.568 -30.531 -7.164 1 98.06 131 ALA B N 1
ATOM 3355 C CA . ALA B 1 131 ? 3.121 -30.109 -5.883 1 98.06 131 ALA B CA 1
ATOM 3356 C C . ALA B 1 131 ? 3.986 -28.859 -6.051 1 98.06 131 ALA B C 1
ATOM 3358 O O . ALA B 1 131 ? 4.504 -28.594 -7.141 1 98.06 131 ALA B O 1
ATOM 3359 N N . VAL B 1 132 ? 4.023 -28.078 -4.922 1 98.69 132 VAL B N 1
ATOM 3360 C CA . VAL B 1 132 ? 5.016 -27.016 -4.812 1 98.69 132 VAL B CA 1
ATOM 3361 C C . VAL B 1 132 ? 6.113 -27.422 -3.838 1 98.69 132 VAL B C 1
ATOM 3363 O O . VAL B 1 132 ? 5.852 -27.656 -2.656 1 98.69 132 VAL B O 1
ATOM 3366 N N . ARG B 1 133 ? 7.34 -27.516 -4.43 1 98.69 133 ARG B N 1
ATOM 3367 C CA . ARG B 1 133 ? 8.5 -27.969 -3.66 1 98.69 133 ARG B CA 1
ATOM 3368 C C . ARG B 1 133 ? 9.469 -26.812 -3.408 1 98.69 133 ARG B C 1
ATOM 3370 O O . ARG B 1 133 ? 9.578 -25.906 -4.23 1 98.69 133 ARG B O 1
ATOM 3377 N N . THR B 1 134 ? 10.109 -26.875 -2.314 1 98.5 134 THR B N 1
ATOM 3378 C CA . THR B 1 134 ? 11.156 -25.906 -2.016 1 98.5 134 THR B CA 1
ATOM 3379 C C . THR B 1 134 ? 12.477 -26.312 -2.656 1 98.5 134 THR B C 1
ATOM 3381 O O . THR B 1 134 ? 12.734 -27.5 -2.848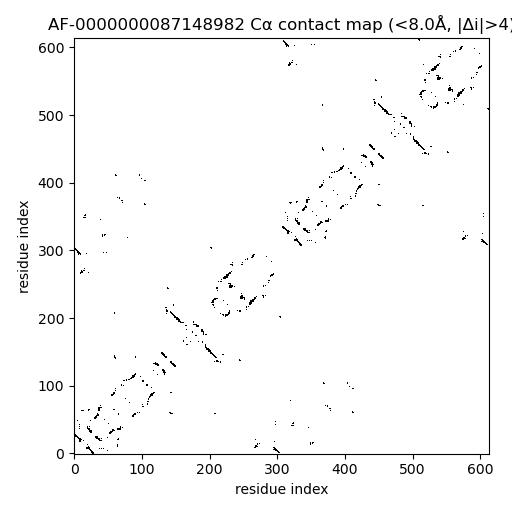 1 98.5 134 THR B O 1
ATOM 3384 N N . VAL B 1 135 ? 13.203 -25.328 -2.941 1 97.88 135 VAL B N 1
ATOM 3385 C CA . VAL B 1 135 ? 14.508 -25.5 -3.562 1 97.88 135 VAL B CA 1
ATOM 3386 C C . VAL B 1 135 ? 15.562 -24.75 -2.764 1 97.88 135 VAL B C 1
ATOM 3388 O O . VAL B 1 135 ? 15.367 -23.578 -2.406 1 97.88 135 VAL B O 1
ATOM 3391 N N . GLU B 1 136 ? 16.672 -25.391 -2.52 1 97.44 136 GLU B N 1
ATOM 3392 C CA . GLU B 1 136 ? 17.766 -24.734 -1.826 1 97.44 136 GLU B CA 1
ATOM 3393 C C . GLU B 1 136 ? 18.359 -23.625 -2.674 1 97.44 136 GLU B C 1
ATOM 3395 O O . GLU B 1 136 ? 18.594 -23.797 -3.875 1 97.44 136 GLU B O 1
ATOM 3400 N N . THR B 1 137 ? 18.516 -22.516 -1.996 1 97.88 137 THR B N 1
ATOM 3401 C CA . THR B 1 137 ? 19.156 -21.375 -2.633 1 97.88 137 THR B CA 1
ATOM 3402 C C . THR B 1 137 ? 20.266 -20.812 -1.751 1 97.88 137 THR B C 1
ATOM 3404 O O . THR B 1 137 ? 20.516 -21.328 -0.659 1 97.88 137 THR B O 1
ATOM 3407 N N . GLU B 1 138 ? 21.109 -19.891 -2.375 1 98.19 138 GLU B N 1
ATOM 3408 C CA . GLU B 1 138 ? 22.234 -19.266 -1.668 1 98.19 138 GLU B CA 1
ATOM 3409 C C . GLU B 1 138 ? 22.109 -17.75 -1.697 1 98.19 138 GLU B C 1
ATOM 3411 O O . GLU B 1 138 ? 22.266 -17.125 -2.754 1 98.19 138 GLU B O 1
ATOM 3416 N N . HIS B 1 139 ? 21.75 -17.172 -0.542 1 97.62 139 HIS B N 1
ATOM 3417 C CA . HIS B 1 139 ? 21.609 -15.742 -0.352 1 97.62 139 HIS B CA 1
ATOM 3418 C C . HIS B 1 139 ? 22.141 -15.305 1.011 1 97.62 139 HIS B C 1
ATOM 3420 O O . HIS B 1 139 ? 22.656 -16.125 1.771 1 97.62 139 HIS B O 1
ATOM 3426 N N . ARG B 1 140 ? 22.266 -14.039 1.225 1 94.31 140 ARG B N 1
ATOM 3427 C CA . ARG B 1 140 ? 22.906 -13.5 2.424 1 94.31 140 ARG B CA 1
ATOM 3428 C C . ARG B 1 140 ? 22.062 -13.812 3.666 1 94.31 140 ARG B C 1
ATOM 3430 O O . ARG B 1 140 ? 22.547 -13.672 4.793 1 94.31 140 ARG B O 1
ATOM 3437 N N . THR B 1 141 ? 20.844 -14.148 3.52 1 95.38 141 THR B N 1
ATOM 3438 C CA . THR B 1 141 ? 19.953 -14.617 4.582 1 95.38 141 THR B CA 1
ATOM 3439 C C . THR B 1 141 ? 19.359 -15.977 4.23 1 95.38 141 THR B C 1
ATOM 3441 O O . THR B 1 141 ? 19.531 -16.469 3.111 1 95.38 141 THR B O 1
ATOM 3444 N N . ARG B 1 142 ? 18.781 -16.625 5.301 1 95.75 142 ARG B N 1
ATOM 3445 C CA . ARG B 1 142 ? 18.062 -17.859 4.996 1 95.75 142 ARG B CA 1
ATOM 3446 C C . ARG B 1 142 ? 17.062 -17.656 3.873 1 95.75 142 ARG B C 1
ATOM 3448 O O . ARG B 1 142 ? 16.25 -16.719 3.924 1 95.75 142 ARG B O 1
ATOM 3455 N N . SER B 1 143 ? 17.188 -18.5 2.822 1 97.69 143 SER B N 1
ATOM 3456 C CA . SER B 1 143 ? 16.375 -18.344 1.621 1 97.69 143 SER B CA 1
ATOM 3457 C C . SER B 1 143 ? 16.078 -19.688 0.979 1 97.69 143 SER B C 1
ATOM 3459 O O . SER B 1 143 ? 16.734 -20.688 1.277 1 97.69 143 SER B O 1
ATOM 3461 N N . MET B 1 144 ? 15.008 -19.703 0.234 1 98.44 144 MET B N 1
ATOM 3462 C CA . MET B 1 144 ? 14.641 -20.859 -0.574 1 98.44 144 MET B CA 1
ATOM 3463 C C . MET B 1 144 ? 13.883 -20.422 -1.825 1 98.44 144 MET B C 1
ATOM 3465 O O . MET B 1 144 ? 13.32 -19.328 -1.871 1 98.44 144 MET B O 1
ATOM 3469 N N . GLY B 1 145 ? 14.008 -21.25 -2.896 1 98.69 145 GLY B N 1
ATOM 3470 C CA . GLY B 1 145 ? 13.164 -21.125 -4.078 1 98.69 145 GLY B CA 1
ATOM 3471 C C . GLY B 1 145 ? 12.023 -22.125 -4.098 1 98.69 145 GLY B C 1
ATOM 3472 O O . GLY B 1 145 ? 11.82 -22.875 -3.133 1 98.69 145 GLY B O 1
ATOM 3473 N N . TYR B 1 146 ? 11.25 -22.094 -5.188 1 98.88 146 TYR B N 1
ATOM 3474 C CA . TYR B 1 146 ? 10.102 -22.969 -5.305 1 98.88 146 TYR B CA 1
ATOM 3475 C C . TYR B 1 146 ? 10 -23.562 -6.707 1 98.88 146 TYR B C 1
ATOM 3477 O O . TYR B 1 146 ? 10.289 -22.891 -7.691 1 98.88 146 TYR B O 1
ATOM 3485 N N . ALA B 1 147 ? 9.594 -24.812 -6.773 1 98.81 147 ALA B N 1
ATOM 3486 C CA . ALA B 1 147 ? 9.281 -25.531 -8.016 1 98.81 147 ALA B CA 1
ATOM 3487 C C . ALA B 1 147 ? 7.848 -26.047 -7.996 1 98.81 147 ALA B C 1
ATOM 3489 O O . ALA B 1 147 ? 7.477 -26.844 -7.117 1 98.81 147 ALA B O 1
ATOM 3490 N N . LEU B 1 148 ? 7.023 -25.484 -8.852 1 98.62 148 LEU B N 1
ATOM 3491 C CA . LEU B 1 148 ? 5.73 -26.109 -9.125 1 98.62 148 LEU B CA 1
ATOM 3492 C C . LEU B 1 148 ? 5.855 -27.203 -10.18 1 98.62 148 LEU B C 1
ATOM 3494 O O . LEU B 1 148 ? 6.184 -26.922 -11.336 1 98.62 148 LEU B O 1
ATOM 3498 N N . VAL B 1 149 ? 5.652 -28.516 -9.742 1 97.81 149 VAL B N 1
ATOM 3499 C CA . VAL B 1 149 ? 5.871 -29.703 -10.57 1 97.81 149 VAL B CA 1
ATOM 3500 C C . VAL B 1 149 ? 4.562 -30.469 -10.719 1 97.81 149 VAL B C 1
ATOM 3502 O O . VAL B 1 149 ? 3.98 -30.922 -9.734 1 97.81 149 VAL B O 1
ATOM 3505 N N . GLU B 1 150 ? 4.109 -30.578 -12.023 1 97.56 150 GLU B N 1
ATOM 3506 C CA . GLU B 1 150 ? 2.924 -31.375 -12.312 1 97.56 150 GLU B CA 1
ATOM 3507 C C . GLU B 1 150 ? 3.285 -32.844 -12.555 1 97.56 150 GLU B C 1
ATOM 3509 O O . GLU B 1 150 ? 4.359 -33.125 -13.086 1 97.56 150 GLU B O 1
ATOM 3514 N N . ASP B 1 151 ? 2.389 -33.812 -12.094 1 95.56 151 ASP B N 1
ATOM 3515 C CA . ASP B 1 151 ? 2.545 -35.219 -12.383 1 95.56 151 ASP B CA 1
ATOM 3516 C C . ASP B 1 151 ? 2.525 -35.469 -13.883 1 95.56 151 ASP B C 1
ATOM 3518 O O . ASP B 1 151 ? 1.937 -34.719 -14.648 1 95.56 151 ASP B O 1
ATOM 3522 N N . ASP B 1 152 ? 3.078 -36.5 -14.398 1 91.62 152 ASP B N 1
ATOM 3523 C CA . ASP B 1 152 ? 2.904 -37 -15.766 1 91.62 152 ASP B CA 1
ATOM 3524 C C . ASP B 1 152 ? 1.436 -37.281 -16.062 1 91.62 152 ASP B C 1
ATOM 3526 O O . ASP B 1 152 ? 0.677 -37.656 -15.156 1 91.62 152 ASP B O 1
ATOM 3530 N N . ARG B 1 153 ? 1.354 -37.281 -17.094 1 88.88 153 ARG B N 1
ATOM 3531 C CA . ARG B 1 153 ? 0.016 -37.594 -17.578 1 88.88 153 ARG B CA 1
ATOM 3532 C C . ARG B 1 153 ? 0.018 -38.906 -18.359 1 88.88 153 ARG B C 1
ATOM 3534 O O . ARG B 1 153 ? 1.04 -39.312 -18.922 1 88.88 153 ARG B O 1
ATOM 3541 N N . PRO B 1 154 ? -1.476 -39.625 -18.531 1 83.62 154 PRO B N 1
ATOM 3542 C CA . PRO B 1 154 ? -1.52 -40.844 -19.297 1 83.62 154 PRO B CA 1
ATOM 3543 C C . PRO B 1 154 ? -1.244 -40.656 -20.781 1 83.62 154 PRO B C 1
ATOM 3545 O O . PRO B 1 154 ? -1.534 -39.562 -21.312 1 83.62 154 PRO B O 1
ATOM 3548 N N . GLY B 1 155 ? -0.652 -41.656 -21.297 1 87.06 155 GLY B N 1
ATOM 3549 C CA . GLY B 1 155 ? -0.399 -41.625 -22.719 1 87.06 155 GLY B CA 1
ATOM 3550 C C . GLY B 1 155 ? -1.668 -41.594 -23.562 1 87.06 155 GLY B C 1
ATOM 3551 O O . GLY B 1 155 ? -2.77 -41.719 -23.016 1 87.06 155 GLY B O 1
ATOM 3552 N N . ARG B 1 156 ? -1.548 -41.469 -24.922 1 88.94 156 ARG B N 1
ATOM 3553 C CA . ARG B 1 156 ? -2.678 -41.469 -25.844 1 88.94 156 ARG B CA 1
ATOM 3554 C C . ARG B 1 156 ? -3.256 -42.875 -26.031 1 88.94 156 ARG B C 1
ATOM 3556 O O . ARG B 1 156 ? -2.51 -43.844 -26.156 1 88.94 156 ARG B O 1
ATOM 3563 N N . PHE B 1 157 ? -4.484 -42.969 -26.094 1 88.44 157 PHE B N 1
ATOM 3564 C CA . PHE B 1 157 ? -5.16 -44.219 -26.297 1 88.44 157 PHE B CA 1
ATOM 3565 C C . PHE B 1 157 ? -5.359 -44.5 -27.797 1 88.44 157 PHE B C 1
ATOM 3567 O O . PHE B 1 157 ? -5.906 -43.656 -28.5 1 88.44 157 PHE B O 1
ATOM 3574 N N . ASP B 1 158 ? -5.09 -45.688 -28.266 1 90.25 158 ASP B N 1
ATOM 3575 C CA . ASP B 1 158 ? -5.234 -46.094 -29.656 1 90.25 158 ASP B CA 1
ATOM 3576 C C . ASP B 1 158 ? -6.516 -46.906 -29.844 1 90.25 158 ASP B C 1
ATOM 3578 O O . ASP B 1 158 ? -6.508 -48.125 -29.734 1 90.25 158 ASP B O 1
ATOM 3582 N N . ARG B 1 159 ? -7.395 -46.125 -30.219 1 90.81 159 ARG B N 1
ATOM 3583 C CA . ARG B 1 159 ? -8.703 -46.75 -30.375 1 90.81 159 ARG B CA 1
ATOM 3584 C C . ARG B 1 159 ? -8.688 -47.812 -31.484 1 90.81 159 ARG B C 1
ATOM 3586 O O . ARG B 1 159 ? -9.234 -48.906 -31.328 1 90.81 159 ARG B O 1
ATOM 3593 N N . GLU B 1 160 ? -8.375 -47.5 -32.625 1 90.38 160 GLU B N 1
ATOM 3594 C CA . GLU B 1 160 ? -8.32 -48.406 -33.781 1 90.38 160 GLU B CA 1
ATOM 3595 C C . GLU B 1 160 ? -7.629 -49.719 -33.406 1 90.38 160 GLU B C 1
ATOM 3597 O O . GLU B 1 160 ? -8.117 -50.781 -33.75 1 90.38 160 GLU B O 1
ATOM 3602 N N . ARG B 1 161 ? -6.344 -49.469 -32.812 1 88.5 161 ARG B N 1
ATOM 3603 C CA . ARG B 1 161 ? -5.605 -50.656 -32.406 1 88.5 161 ARG B CA 1
ATOM 3604 C C . ARG B 1 161 ? -6.434 -51.531 -31.453 1 88.5 161 ARG B C 1
ATOM 3606 O O . ARG B 1 161 ? -6.402 -52.75 -31.531 1 88.5 161 ARG B O 1
ATOM 3613 N N . ALA B 1 162 ? -7.266 -50.906 -30.625 1 91.12 162 ALA B N 1
ATOM 3614 C CA . ALA B 1 162 ? -8.117 -51.625 -29.688 1 91.12 162 ALA B CA 1
ATOM 3615 C C . ALA B 1 162 ? -9.203 -52.406 -30.422 1 91.12 162 ALA B C 1
ATOM 3617 O O . ALA B 1 162 ? -9.453 -53.594 -30.109 1 91.12 162 ALA B O 1
ATOM 3618 N N . GLU B 1 163 ? -9.625 -51.812 -31.109 1 90 163 GLU B N 1
ATOM 3619 C CA . GLU B 1 163 ? -10.664 -52.5 -31.891 1 90 163 GLU B CA 1
ATOM 3620 C C . GLU B 1 163 ? -10.078 -53.656 -32.688 1 90 163 GLU B C 1
ATOM 3622 O O . GLU B 1 163 ? -10.703 -54.719 -32.781 1 90 163 GLU B O 1
ATOM 3627 N N . GLU B 1 164 ? -9.227 -53.312 -33.469 1 88.75 164 GLU B N 1
ATOM 3628 C CA . GLU B 1 164 ? -8.547 -54.344 -34.219 1 88.75 164 GLU B CA 1
ATOM 3629 C C . GLU B 1 164 ? -8.273 -55.562 -33.375 1 88.75 164 GLU B C 1
ATOM 3631 O O . GLU B 1 164 ? -8.305 -56.688 -33.844 1 88.75 164 GLU B O 1
ATOM 3636 N N . LEU B 1 165 ? -7.781 -55.25 -32.031 1 88.25 165 LEU B N 1
ATOM 3637 C CA . LEU B 1 165 ? -7.457 -56.312 -31.078 1 88.25 165 LEU B CA 1
ATOM 3638 C C . LEU B 1 165 ? -8.727 -57 -30.578 1 88.25 165 LEU B C 1
ATOM 3640 O O . LEU B 1 165 ? -8.648 -57.969 -29.844 1 88.25 165 LEU B O 1
ATOM 3644 N N . GLY B 1 166 ? -9.836 -56.438 -31.172 1 89.88 166 GLY B N 1
ATOM 3645 C CA . GLY B 1 166 ? -11.109 -57.062 -30.859 1 89.88 166 GLY B CA 1
ATOM 3646 C C . GLY B 1 166 ? -11.734 -56.562 -29.578 1 89.88 166 GLY B C 1
ATOM 3647 O O . GLY B 1 166 ? -12.656 -57.188 -29.031 1 89.88 166 GLY B O 1
ATOM 3648 N N . VAL B 1 167 ? -11.117 -55.438 -29.031 1 89.69 167 VAL B N 1
ATOM 3649 C CA . VAL B 1 167 ? -11.688 -54.906 -27.797 1 89.69 167 VAL B CA 1
ATOM 3650 C C . VAL B 1 167 ? -13.008 -54.219 -28.094 1 89.69 167 VAL B C 1
ATOM 3652 O O . VAL B 1 167 ? -13.07 -53.312 -28.953 1 89.69 167 VAL B O 1
ATOM 3655 N N . PRO B 1 168 ? -14.109 -54.875 -27.438 1 89.38 168 PRO B N 1
ATOM 3656 C CA . PRO B 1 168 ? -15.391 -54.188 -27.688 1 89.38 168 PRO B CA 1
ATOM 3657 C C . PRO B 1 168 ? -15.422 -52.75 -27.172 1 89.38 168 PRO B C 1
ATOM 3659 O O . PRO B 1 168 ? -14.867 -52.469 -26.109 1 89.38 168 PRO B O 1
ATOM 3662 N N . VAL B 1 169 ? -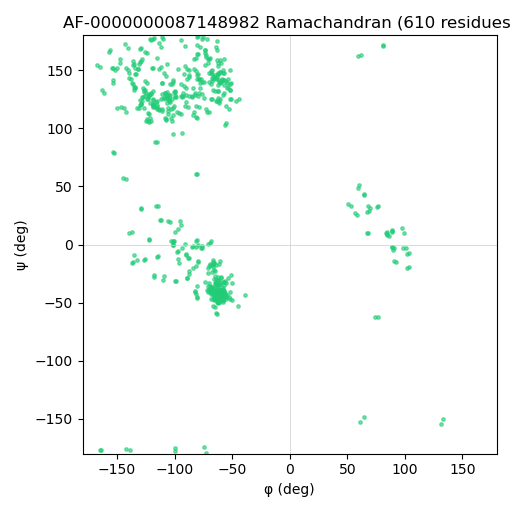16 -52.062 -27.984 1 89.31 169 VAL B N 1
ATOM 3663 C CA . VAL B 1 169 ? -16.203 -50.688 -27.578 1 89.31 169 VAL B CA 1
ATOM 3664 C C . VAL B 1 169 ? -17.047 -50.625 -26.312 1 89.31 169 VAL B C 1
ATOM 3666 O O . VAL B 1 169 ? -18.062 -51.312 -26.203 1 89.31 169 VAL B O 1
ATOM 3669 N N . GLY B 1 170 ? -16.672 -49.688 -25.328 1 88.19 170 GLY B N 1
ATOM 3670 C CA . GLY B 1 170 ? -17.359 -49.594 -24.062 1 88.19 170 GLY B CA 1
ATOM 3671 C C . GLY B 1 170 ? -16.422 -49.562 -22.875 1 88.19 170 GLY B C 1
ATOM 3672 O O . GLY B 1 170 ? -15.352 -48.938 -22.938 1 88.19 170 GLY B O 1
ATOM 3673 N N . PRO B 1 171 ? -16.844 -50 -21.609 1 88.19 171 PRO B N 1
ATOM 3674 C CA . PRO B 1 171 ? -16.141 -49.938 -20.328 1 88.19 171 PRO B CA 1
ATOM 3675 C C . PRO B 1 171 ? -14.727 -50.5 -20.406 1 88.19 171 PRO B C 1
ATOM 3677 O O . PRO B 1 171 ? -13.852 -50.094 -19.625 1 88.19 171 PRO B O 1
ATOM 3680 N N . LYS B 1 172 ? -14.57 -51.375 -21.328 1 89.06 172 LYS B N 1
ATOM 3681 C CA . LYS B 1 172 ? -13.266 -52 -21.406 1 89.06 172 LYS B CA 1
ATOM 3682 C C . LYS B 1 172 ? -12.227 -51.062 -21.984 1 89.06 172 LYS B C 1
ATOM 3684 O O . LYS B 1 172 ? -11.047 -51.125 -21.625 1 89.06 172 LYS B O 1
ATOM 3689 N N . PHE B 1 173 ? -12.695 -50.219 -22.859 1 90.81 173 PHE B N 1
ATOM 3690 C CA . PHE B 1 173 ? -11.805 -49.219 -23.391 1 90.81 173 PHE B CA 1
ATOM 3691 C C . PHE B 1 173 ? -11.305 -48.281 -22.266 1 90.81 173 PHE B C 1
ATOM 3693 O O . PHE B 1 173 ? -10.109 -48 -22.203 1 90.81 173 PHE B O 1
ATOM 3700 N N . GLY B 1 174 ? -12.086 -47.938 -21.375 1 87.44 174 GLY B N 1
ATOM 3701 C CA . GLY B 1 174 ? -11.758 -47.094 -20.234 1 87.44 174 GLY B CA 1
ATOM 3702 C C . GLY B 1 174 ? -10.75 -47.75 -19.297 1 87.44 174 GLY B C 1
ATOM 3703 O O . GLY B 1 174 ? -9.797 -47.094 -18.859 1 87.44 174 GLY B O 1
ATOM 3704 N N . ARG B 1 175 ? -11.086 -48.844 -18.922 1 88.06 175 ARG B N 1
ATOM 3705 C CA . ARG B 1 175 ? -10.195 -49.562 -18.031 1 88.06 175 ARG B CA 1
ATOM 3706 C C . ARG B 1 175 ? -8.773 -49.625 -18.578 1 88.06 175 ARG B C 1
ATOM 3708 O O . ARG B 1 175 ? -7.809 -49.406 -17.844 1 88.06 175 ARG B O 1
ATOM 3715 N N . LEU B 1 176 ? -8.75 -49.844 -19.875 1 89.69 176 LEU B N 1
ATOM 3716 C CA . LEU B 1 176 ? -7.445 -49.875 -20.531 1 89.69 176 LEU B CA 1
ATOM 3717 C C . LEU B 1 176 ? -6.762 -48.531 -20.484 1 89.69 176 LEU B C 1
ATOM 3719 O O . LEU B 1 176 ? -5.559 -48.438 -20.219 1 89.69 176 LEU B O 1
ATOM 3723 N N . HIS B 1 177 ? -7.617 -47.594 -20.656 1 87.56 177 HIS B N 1
ATOM 3724 C CA . HIS B 1 177 ? -7.082 -46.25 -20.641 1 87.56 177 HIS B CA 1
ATOM 3725 C C . HIS B 1 177 ? -6.539 -45.906 -19.266 1 87.56 177 HIS B C 1
ATOM 3727 O O . HIS B 1 177 ? -5.555 -45.156 -19.141 1 87.56 177 HIS B O 1
ATOM 3733 N N . GLU B 1 178 ? -6.988 -46.562 -18.359 1 83.56 178 GLU B N 1
ATOM 3734 C CA . GLU B 1 178 ? -6.613 -46.312 -16.984 1 83.56 178 GLU B CA 1
ATOM 3735 C C . GLU B 1 178 ? -5.457 -47.188 -16.547 1 83.56 178 GLU B C 1
ATOM 3737 O O . GLU B 1 178 ? -5.023 -47.156 -15.391 1 83.56 178 GLU B O 1
ATOM 3742 N N . GLY B 1 179 ? -5.176 -47.938 -17.5 1 84.12 179 GLY B N 1
ATOM 3743 C CA . GLY B 1 179 ? -3.998 -48.719 -17.219 1 84.12 179 GLY B CA 1
ATOM 3744 C C . GLY B 1 179 ? -4.332 -50.125 -16.75 1 84.12 179 GLY B C 1
ATOM 3745 O O . GLY B 1 179 ? -3.48 -50.844 -16.203 1 84.12 179 GLY B O 1
ATOM 3746 N N . GLU B 1 180 ? -5.41 -50.438 -16.844 1 86.69 180 GLU B N 1
ATOM 3747 C CA . GLU B 1 180 ? -5.816 -51.75 -16.375 1 86.69 180 GLU B CA 1
ATOM 3748 C C . GLU B 1 180 ? -5.945 -52.75 -17.531 1 86.69 180 GLU B C 1
ATOM 3750 O O . GLU B 1 180 ? -6.555 -52.406 -18.562 1 86.69 180 GLU B O 1
ATOM 3755 N N . SER B 1 181 ? -5.512 -53.812 -17.594 1 88.5 181 SER B N 1
ATOM 3756 C CA . SER B 1 181 ? -5.637 -54.875 -18.609 1 88.5 181 SER B CA 1
ATOM 3757 C C . SER B 1 181 ? -7.066 -55.375 -18.688 1 88.5 181 SER B C 1
ATOM 3759 O O . SER B 1 181 ? -7.797 -55.375 -17.703 1 88.5 181 SER B O 1
ATOM 3761 N N . VAL B 1 182 ? -7.566 -55.719 -19.844 1 89.19 182 VAL B N 1
ATOM 3762 C CA . VAL B 1 182 ? -8.93 -56.219 -19.984 1 89.19 182 VAL B CA 1
ATOM 3763 C C . VAL B 1 182 ? -8.906 -57.562 -20.688 1 89.19 182 VAL B C 1
ATOM 3765 O O . VAL B 1 182 ? -8.086 -57.812 -21.578 1 89.19 182 VAL B O 1
ATOM 3768 N N . GLU B 1 183 ? -9.609 -58.625 -20.125 1 88.25 183 GLU B N 1
ATOM 3769 C CA . GLU B 1 183 ? -9.766 -59.938 -20.75 1 88.25 183 GLU B CA 1
ATOM 3770 C C . GLU B 1 183 ? -10.914 -59.969 -21.75 1 88.25 183 GLU B C 1
ATOM 3772 O O . GLU B 1 183 ? -12 -59.469 -21.453 1 88.25 183 GLU B O 1
ATOM 3777 N N . LEU B 1 184 ? -10.773 -60.562 -23 1 89.31 184 LEU B N 1
ATOM 3778 C CA . LEU B 1 184 ? -11.797 -60.656 -24.031 1 89.31 184 LEU B CA 1
ATOM 3779 C C . LEU B 1 184 ? -12.602 -61.938 -23.891 1 89.31 184 LEU B C 1
ATOM 3781 O O . LEU B 1 184 ? -12.266 -62.812 -23.078 1 89.31 184 LEU B O 1
ATOM 3785 N N . ASP B 1 185 ? -13.617 -61.969 -24.641 1 89.69 185 ASP B N 1
ATOM 3786 C CA . ASP B 1 185 ? -14.562 -63.062 -24.531 1 89.69 185 ASP B CA 1
ATOM 3787 C C . ASP B 1 185 ? -13.906 -64.375 -24.953 1 89.69 185 ASP B C 1
ATOM 3789 O O . ASP B 1 185 ? -14.305 -65.438 -24.5 1 89.69 185 ASP B O 1
ATOM 3793 N N . ASP B 1 186 ? -13.172 -64.125 -25.875 1 86.38 186 ASP B N 1
ATOM 3794 C CA . ASP B 1 186 ? -12.453 -65.25 -26.438 1 86.38 186 ASP B CA 1
ATOM 3795 C C . ASP B 1 186 ? -11.273 -65.688 -25.547 1 86.38 186 ASP B C 1
ATOM 3797 O O . ASP B 1 186 ? -10.445 -66.5 -25.953 1 86.38 186 ASP B O 1
ATOM 3801 N N . GLY B 1 187 ? -10.789 -65.125 -24.281 1 90.94 187 GLY B N 1
ATOM 3802 C CA . GLY B 1 187 ? -9.82 -65.5 -23.266 1 90.94 187 GLY B CA 1
ATOM 3803 C C . GLY B 1 187 ? -8.508 -64.75 -23.391 1 90.94 187 GLY B C 1
ATOM 3804 O O . GLY B 1 187 ? -7.66 -64.812 -22.5 1 90.94 187 GLY B O 1
ATOM 3805 N N . ARG B 1 188 ? -8.531 -63.938 -24.484 1 92.94 188 ARG B N 1
ATOM 3806 C CA . ARG B 1 188 ? -7.297 -63.188 -24.656 1 92.94 188 ARG B CA 1
ATOM 3807 C C . ARG B 1 188 ? -7.242 -62 -23.703 1 92.94 188 ARG B C 1
ATOM 3809 O O . ARG B 1 188 ? -8.266 -61.375 -23.406 1 92.94 188 ARG B O 1
ATOM 3816 N N . VAL B 1 189 ? -6.004 -61.719 -22.953 1 91.56 189 VAL B N 1
ATOM 3817 C CA . VAL B 1 189 ? -5.824 -60.531 -22.094 1 91.56 189 VAL B CA 1
ATOM 3818 C C . VAL B 1 189 ? -5.066 -59.438 -22.844 1 91.56 189 VAL B C 1
ATOM 3820 O O . VAL B 1 189 ? -4.008 -59.719 -23.422 1 91.56 189 VAL B O 1
ATOM 3823 N N . ILE B 1 190 ? -5.781 -58.25 -23.125 1 90.88 190 ILE B N 1
ATOM 3824 C CA . ILE B 1 190 ? -5.184 -57.094 -23.781 1 90.88 190 ILE B CA 1
ATOM 3825 C C . ILE B 1 190 ? -4.594 -56.156 -22.734 1 90.88 190 ILE B C 1
ATOM 3827 O O . ILE B 1 190 ? -5.277 -55.75 -21.781 1 90.88 190 ILE B O 1
ATOM 3831 N N . ASP B 1 191 ? -3.391 -55.75 -22.641 1 91.75 191 ASP B N 1
ATOM 3832 C CA . ASP B 1 191 ? -2.717 -54.844 -21.703 1 91.75 191 ASP B CA 1
ATOM 3833 C C . ASP B 1 191 ? -2.734 -53.406 -22.219 1 91.75 191 ASP B C 1
ATOM 3835 O O . ASP B 1 191 ? -2.707 -53.188 -23.438 1 91.75 191 ASP B O 1
ATOM 3839 N N . PRO B 1 192 ? -2.824 -52.469 -21.172 1 90 192 PRO B N 1
ATOM 3840 C CA . PRO B 1 192 ? -2.85 -51.031 -21.531 1 90 192 PRO B CA 1
ATOM 3841 C C . PRO B 1 192 ? -1.712 -50.656 -22.484 1 90 192 PRO B C 1
ATOM 3843 O O . PRO B 1 192 ? -1.906 -49.844 -23.375 1 90 192 PRO B O 1
ATOM 3846 N N . GLU B 1 193 ? -0.5 -51.312 -22.391 1 90.31 193 GLU B N 1
ATOM 3847 C CA . GLU B 1 193 ? 0.671 -50.938 -23.188 1 90.31 193 GLU B CA 1
ATOM 3848 C C . GLU B 1 193 ? 0.441 -51.219 -24.672 1 90.31 193 GLU B C 1
ATOM 3850 O O . GLU B 1 193 ? 1.162 -50.688 -25.516 1 90.31 193 GLU B O 1
ATOM 3855 N N . GLN B 1 194 ? -0.428 -51.906 -24.719 1 88.31 194 GLN B N 1
ATOM 3856 C CA . GLN B 1 194 ? -0.677 -52.281 -26.094 1 88.31 194 GLN B CA 1
ATOM 3857 C C . GLN B 1 194 ? -1.514 -51.25 -26.828 1 88.31 194 GLN B C 1
ATOM 3859 O O . GLN B 1 194 ? -1.548 -51.219 -28.047 1 88.31 194 GLN B O 1
ATOM 3864 N N . VAL B 1 195 ? -2.143 -50.531 -26.062 1 87.69 195 VAL B N 1
ATOM 3865 C CA . VAL B 1 195 ? -3.094 -49.625 -26.719 1 87.69 195 VAL B CA 1
ATOM 3866 C C . VAL B 1 195 ? -2.932 -48.219 -26.156 1 87.69 195 VAL B C 1
ATOM 3868 O O . VAL B 1 195 ? -3.58 -47.281 -26.625 1 87.69 195 VAL B O 1
ATOM 3871 N N . VAL B 1 196 ? -2.283 -48.031 -25.141 1 89.62 196 VAL B N 1
ATOM 3872 C CA . VAL B 1 196 ? -1.99 -46.719 -24.562 1 89.62 196 VAL B CA 1
ATOM 3873 C C . VAL B 1 196 ? -0.524 -46.375 -24.812 1 89.62 196 VAL B C 1
ATOM 3875 O O . VAL B 1 196 ? 0.37 -47.156 -24.5 1 89.62 196 VAL B O 1
ATOM 3878 N N . GLY B 1 197 ? -0.256 -45.281 -25.266 1 86.75 197 GLY B N 1
ATOM 3879 C CA . GLY B 1 197 ? 1.085 -44.812 -25.594 1 86.75 197 GLY B CA 1
ATOM 3880 C C . GLY B 1 197 ? 1.898 -44.469 -24.359 1 86.75 197 GLY B C 1
ATOM 3881 O O . GLY B 1 197 ? 1.427 -44.594 -23.234 1 86.75 197 GLY B O 1
ATOM 3882 N N . GLU B 1 198 ? 3.061 -43.938 -24.516 1 88.25 198 GLU B N 1
ATOM 3883 C CA . GLU B 1 198 ? 3.949 -43.562 -23.422 1 88.25 198 GLU B CA 1
ATOM 3884 C C . GLU B 1 198 ? 3.371 -42.406 -22.625 1 88.25 198 GLU B C 1
ATOM 3886 O O . GLU B 1 198 ? 2.709 -41.531 -23.188 1 88.25 198 GLU B O 1
ATOM 3891 N N . PRO B 1 199 ? 3.59 -42.438 -21.297 1 89.19 199 PRO B N 1
ATOM 3892 C CA . PRO B 1 199 ? 3.146 -41.281 -20.484 1 89.19 199 PRO B CA 1
ATOM 3893 C C . PRO B 1 199 ? 3.654 -39.938 -21.016 1 89.19 199 PRO B C 1
ATOM 3895 O O . PRO B 1 199 ? 4.758 -39.875 -21.562 1 89.19 199 PRO B O 1
ATOM 3898 N N . ARG B 1 200 ? 2.865 -38.875 -20.781 1 90.19 200 ARG B N 1
ATOM 3899 C CA . ARG B 1 200 ? 3.203 -37.5 -21.203 1 90.19 200 ARG B CA 1
ATOM 3900 C C . ARG B 1 200 ? 3.609 -36.656 -20.016 1 90.19 200 ARG B C 1
ATOM 3902 O O . ARG B 1 200 ? 2.877 -36.562 -19.031 1 90.19 200 ARG B O 1
ATOM 3909 N N . PRO B 1 201 ? 4.688 -36.094 -20.094 1 92.38 201 PRO B N 1
ATOM 3910 C CA . PRO B 1 201 ? 5.211 -35.344 -18.953 1 92.38 201 PRO B CA 1
ATOM 3911 C C . PRO B 1 201 ? 4.309 -34.188 -18.531 1 92.38 201 PRO B C 1
ATOM 3913 O O . PRO B 1 201 ? 3.699 -33.531 -19.391 1 92.38 201 PRO B O 1
ATOM 3916 N N . GLY B 1 202 ? 4.312 -33.875 -17.125 1 94.5 202 GLY B N 1
ATOM 3917 C CA . GLY B 1 202 ? 3.688 -32.656 -16.609 1 94.5 202 GLY B CA 1
ATOM 3918 C C . GLY B 1 202 ? 4.551 -31.438 -16.766 1 94.5 202 GLY B C 1
ATOM 3919 O O . GLY B 1 202 ? 5.684 -31.516 -17.234 1 94.5 202 GLY B O 1
ATOM 3920 N N . ARG B 1 203 ? 3.992 -30.344 -16.344 1 97.19 203 ARG B N 1
ATOM 3921 C CA . ARG B 1 203 ? 4.727 -29.078 -16.453 1 97.19 203 ARG B CA 1
ATOM 3922 C C . ARG B 1 203 ? 5.57 -28.828 -15.211 1 97.19 203 ARG B C 1
ATOM 3924 O O . ARG B 1 203 ? 5.23 -29.297 -14.125 1 97.19 203 ARG B O 1
ATOM 3931 N N . ARG B 1 204 ? 6.668 -28.109 -15.43 1 98.38 204 ARG B N 1
ATOM 3932 C CA . ARG B 1 204 ? 7.602 -27.75 -14.367 1 98.38 204 ARG B CA 1
ATOM 3933 C C . ARG B 1 204 ? 7.961 -26.266 -14.43 1 98.38 204 ARG B C 1
ATOM 3935 O O . ARG B 1 204 ? 8.477 -25.797 -15.438 1 98.38 204 ARG B O 1
ATOM 3942 N N . LEU B 1 205 ? 7.609 -25.531 -13.383 1 98.75 205 LEU B N 1
ATOM 3943 C CA . LEU B 1 205 ? 7.883 -24.109 -13.188 1 98.75 205 LEU B CA 1
ATOM 3944 C C . LEU B 1 205 ? 8.734 -23.875 -11.945 1 98.75 205 LEU B C 1
ATOM 3946 O O . LEU B 1 205 ? 8.375 -24.328 -10.852 1 98.75 205 LEU B O 1
ATOM 3950 N N . VAL B 1 206 ? 9.914 -23.172 -12.086 1 98.94 206 VAL B N 1
ATOM 3951 C CA . VAL B 1 206 ? 10.828 -22.953 -10.969 1 98.94 206 VAL B CA 1
ATOM 3952 C C . VAL B 1 206 ? 11.047 -21.453 -10.758 1 98.94 206 VAL B C 1
ATOM 3954 O O . VAL B 1 206 ? 11.32 -20.734 -11.719 1 98.94 206 VAL B O 1
ATOM 3957 N N . TYR B 1 207 ? 10.875 -21.016 -9.625 1 98.94 207 TYR B N 1
ATOM 3958 C CA . TYR B 1 207 ? 11.117 -19.656 -9.164 1 98.94 207 TYR B CA 1
ATOM 3959 C C . TYR B 1 207 ? 12.18 -19.625 -8.07 1 98.94 207 TYR B C 1
ATOM 3961 O O . TYR B 1 207 ? 11.969 -20.156 -6.98 1 98.94 207 TYR B O 1
ATOM 3969 N N . THR B 1 208 ? 13.281 -18.938 -8.305 1 98.88 208 THR B N 1
ATOM 3970 C CA . THR B 1 208 ? 14.422 -19.094 -7.406 1 98.88 208 THR B CA 1
ATOM 3971 C C . THR B 1 208 ? 14.32 -18.125 -6.227 1 98.88 208 THR B C 1
ATOM 3973 O O . THR B 1 208 ? 14.883 -18.391 -5.16 1 98.88 208 THR B O 1
ATOM 3976 N N . GLY B 1 209 ? 13.594 -16.969 -6.406 1 98.56 209 GLY B N 1
ATOM 3977 C CA . GLY B 1 209 ? 13.898 -15.867 -5.512 1 98.56 209 GLY B CA 1
ATOM 3978 C C . GLY B 1 209 ? 15.305 -15.328 -5.688 1 98.56 209 GLY B C 1
ATOM 3979 O O . GLY B 1 209 ? 15.836 -15.328 -6.797 1 98.56 209 GLY B O 1
ATOM 3980 N N . ASP B 1 210 ? 15.898 -14.812 -4.531 1 98.88 210 ASP B N 1
ATOM 3981 C CA . ASP B 1 210 ? 17.266 -14.305 -4.582 1 98.88 210 ASP B CA 1
ATOM 3982 C C . ASP B 1 210 ? 18.281 -15.422 -4.34 1 98.88 210 ASP B C 1
ATOM 3984 O O . ASP B 1 210 ? 18.172 -16.156 -3.359 1 98.88 210 ASP B O 1
ATOM 3988 N N . THR B 1 211 ? 19.266 -15.523 -5.289 1 98.81 211 THR B N 1
ATOM 3989 C CA . THR B 1 211 ? 20.219 -16.609 -5.102 1 98.81 211 THR B CA 1
ATOM 3990 C C . THR B 1 211 ? 21.453 -16.406 -5.977 1 98.81 211 THR B C 1
ATOM 3992 O O . THR B 1 211 ? 21.375 -15.742 -7.016 1 98.81 211 THR B O 1
ATOM 3995 N N . ARG B 1 212 ? 22.484 -16.922 -5.527 1 98.81 212 ARG B N 1
ATOM 3996 C CA . ARG B 1 212 ? 23.594 -17.297 -6.391 1 98.81 212 ARG B CA 1
ATOM 3997 C C . ARG B 1 212 ? 23.25 -18.516 -7.25 1 98.81 212 ARG B C 1
ATOM 3999 O O . ARG B 1 212 ? 22.25 -19.203 -6.984 1 98.81 212 ARG B O 1
ATOM 4006 N N . PRO B 1 213 ? 24.062 -18.656 -8.391 1 98.56 213 PRO B N 1
ATOM 4007 C CA . PRO B 1 213 ? 23.891 -19.953 -9.055 1 98.56 213 PRO B CA 1
ATOM 4008 C C . PRO B 1 213 ? 24.25 -21.125 -8.164 1 98.56 213 PRO B C 1
ATOM 4010 O O . PRO B 1 213 ? 25.344 -21.156 -7.578 1 98.56 213 PRO B O 1
ATOM 4013 N N . VAL B 1 214 ? 23.312 -22.062 -8 1 98.06 214 VAL B N 1
ATOM 4014 C CA . VAL B 1 214 ? 23.578 -23.25 -7.188 1 98.06 214 VAL B CA 1
ATOM 4015 C C . VAL B 1 214 ? 23.094 -24.5 -7.914 1 98.06 214 VAL B C 1
ATOM 4017 O O . VAL B 1 214 ? 22.172 -24.438 -8.734 1 98.06 214 VAL B O 1
ATOM 4020 N N . GLU B 1 215 ? 23.766 -25.516 -7.574 1 98.31 215 GLU B N 1
ATOM 4021 C CA . GLU B 1 215 ? 23.469 -26.781 -8.219 1 98.31 215 GLU B CA 1
ATOM 4022 C C . GLU B 1 215 ? 22.047 -27.25 -7.898 1 98.31 215 GLU B C 1
ATOM 4024 O O . GLU B 1 215 ? 21.375 -27.859 -8.742 1 98.31 215 GLU B O 1
ATOM 4029 N N . ALA B 1 216 ? 21.609 -26.984 -6.777 1 98.19 216 ALA B N 1
ATOM 4030 C CA . ALA B 1 216 ? 20.266 -27.391 -6.391 1 98.19 216 ALA B CA 1
ATOM 4031 C C . ALA B 1 216 ? 19.219 -26.797 -7.324 1 98.19 216 ALA B C 1
ATOM 4033 O O . ALA B 1 216 ? 18.203 -27.438 -7.621 1 98.19 216 ALA B O 1
ATOM 4034 N N . VAL B 1 217 ? 19.391 -25.625 -7.727 1 98.69 217 VAL B N 1
ATOM 4035 C CA . VAL B 1 217 ? 18.469 -25.016 -8.672 1 98.69 217 VAL B CA 1
ATOM 4036 C C . VAL B 1 217 ? 18.562 -25.719 -10.023 1 98.69 217 VAL B C 1
ATOM 4038 O O . VAL B 1 217 ? 17.547 -25.953 -10.688 1 98.69 217 VAL B O 1
ATOM 4041 N N . VAL B 1 218 ? 19.828 -26.047 -10.453 1 98.81 218 VAL B N 1
ATOM 4042 C CA . VAL B 1 218 ? 20 -26.781 -11.695 1 98.81 218 VAL B CA 1
ATOM 4043 C C . VAL B 1 218 ? 19.188 -28.078 -11.625 1 98.81 218 VAL B C 1
ATOM 4045 O O . VAL B 1 218 ? 18.453 -28.406 -12.562 1 98.81 218 VAL B O 1
ATOM 4048 N N . GLU B 1 219 ? 19.281 -28.703 -10.578 1 98.5 219 GLU B N 1
ATOM 4049 C CA . GLU B 1 219 ? 18.578 -29.969 -10.398 1 98.5 219 GLU B CA 1
ATOM 4050 C C . GLU B 1 219 ? 17.078 -29.781 -10.375 1 98.5 219 GLU B C 1
ATOM 4052 O O . GLU B 1 219 ? 16.328 -30.5 -11.039 1 98.5 219 GLU B O 1
ATOM 4057 N N . ALA B 1 220 ? 16.656 -28.859 -9.664 1 98.31 220 ALA B N 1
ATOM 4058 C CA . ALA B 1 220 ? 15.227 -28.594 -9.547 1 98.31 220 ALA B CA 1
ATOM 4059 C C . ALA B 1 220 ? 14.641 -28.141 -10.883 1 98.31 220 ALA B C 1
ATOM 4061 O O . ALA B 1 220 ? 13.469 -28.391 -11.172 1 98.31 220 ALA B O 1
ATOM 4062 N N . ALA B 1 221 ? 15.398 -27.562 -11.703 1 98.69 221 ALA B N 1
ATOM 4063 C CA . ALA B 1 221 ? 14.93 -26.969 -12.953 1 98.69 221 ALA B CA 1
ATOM 4064 C C . ALA B 1 221 ? 15.211 -27.906 -14.133 1 98.69 221 ALA B C 1
ATOM 4066 O O . ALA B 1 221 ? 15.141 -27.484 -15.289 1 98.69 221 ALA B O 1
ATOM 4067 N N . ALA B 1 222 ? 15.609 -29.141 -13.828 1 98.31 222 ALA B N 1
ATOM 4068 C CA . ALA B 1 222 ? 15.875 -30.078 -14.922 1 98.31 222 ALA B CA 1
ATOM 4069 C C . ALA B 1 222 ? 14.688 -30.156 -15.875 1 98.31 222 ALA B C 1
ATOM 4071 O O . ALA B 1 222 ? 13.578 -30.5 -15.469 1 98.31 222 ALA B O 1
ATOM 4072 N N . ASP B 1 223 ? 14.953 -29.719 -17.172 1 97.06 223 ASP B N 1
ATOM 4073 C CA . ASP B 1 223 ? 13.992 -29.719 -18.281 1 97.06 223 ASP B CA 1
ATOM 4074 C C . ASP B 1 223 ? 12.758 -28.891 -17.953 1 97.06 223 ASP B C 1
ATOM 4076 O O . ASP B 1 223 ? 11.656 -29.203 -18.391 1 97.06 223 ASP B O 1
ATOM 4080 N N . ALA B 1 224 ? 12.906 -27.969 -17.094 1 98.31 224 ALA B N 1
ATOM 4081 C CA . ALA B 1 224 ? 11.797 -27.109 -16.703 1 98.31 224 ALA B CA 1
ATOM 4082 C C . ALA B 1 224 ? 11.195 -26.391 -17.906 1 98.31 224 ALA B C 1
ATOM 4084 O O . ALA B 1 224 ? 11.922 -25.984 -18.828 1 98.31 224 ALA B O 1
ATOM 4085 N N . ASP B 1 225 ? 9.828 -26.266 -17.875 1 98.25 225 ASP B N 1
ATOM 4086 C CA . ASP B 1 225 ? 9.141 -25.516 -18.922 1 98.25 225 ASP B CA 1
ATOM 4087 C C . ASP B 1 225 ? 9.422 -24.016 -18.797 1 98.25 225 ASP B C 1
ATOM 4089 O O . ASP B 1 225 ? 9.508 -23.312 -19.812 1 98.25 225 ASP B O 1
ATOM 4093 N N . LEU B 1 226 ? 9.578 -23.547 -17.562 1 98.81 226 LEU B N 1
ATOM 4094 C CA . LEU B 1 226 ? 9.93 -22.156 -17.297 1 98.81 226 LEU B CA 1
ATOM 4095 C C . LEU B 1 226 ? 10.742 -22.047 -16 1 98.81 226 LEU B C 1
ATOM 4097 O O . LEU B 1 226 ? 10.297 -22.484 -14.945 1 98.81 226 LEU B O 1
ATOM 4101 N N . LEU B 1 227 ? 11.969 -21.578 -16.172 1 98.94 227 LEU B N 1
ATOM 4102 C CA . LEU B 1 227 ? 12.797 -21.188 -15.047 1 98.94 227 LEU B CA 1
ATOM 4103 C C . LEU B 1 227 ? 12.797 -19.672 -14.867 1 98.94 227 LEU B C 1
ATOM 4105 O O . LEU B 1 227 ? 13.148 -18.938 -15.789 1 98.94 227 LEU B O 1
ATOM 4109 N N . ILE B 1 228 ? 12.344 -19.156 -13.727 1 98.94 228 ILE B N 1
ATOM 4110 C CA . ILE B 1 228 ? 12.383 -17.75 -13.336 1 98.94 228 ILE B CA 1
ATOM 4111 C C . ILE B 1 228 ? 13.508 -17.531 -12.32 1 98.94 228 ILE B C 1
ATOM 4113 O O . ILE B 1 228 ? 13.422 -18.016 -11.188 1 98.94 228 ILE B O 1
ATOM 4117 N N . HIS B 1 229 ? 14.555 -16.875 -12.703 1 98.94 229 HIS B N 1
ATOM 4118 C CA . HIS B 1 229 ? 15.805 -16.875 -11.945 1 98.94 229 HIS B CA 1
ATOM 4119 C C . HIS B 1 229 ? 16.234 -15.453 -11.594 1 98.94 229 HIS B C 1
ATOM 4121 O O . HIS B 1 229 ? 16.062 -14.539 -12.398 1 98.94 229 HIS B O 1
ATOM 4127 N N . ASP B 1 230 ? 16.703 -15.219 -10.469 1 98.81 230 ASP B N 1
ATOM 4128 C CA . ASP B 1 230 ? 17.438 -14.023 -10.047 1 98.81 230 ASP B CA 1
ATOM 4129 C C . ASP B 1 230 ? 18.469 -13.617 -11.102 1 98.81 230 ASP B C 1
ATOM 4131 O O . ASP B 1 230 ? 19.297 -14.43 -11.508 1 98.81 230 ASP B O 1
ATOM 4135 N N . ALA B 1 231 ? 18.359 -12.469 -11.477 1 98.81 231 ALA B N 1
ATOM 4136 C CA . ALA B 1 231 ? 19.312 -11.875 -12.414 1 98.81 231 ALA B CA 1
ATOM 4137 C C . ALA B 1 231 ? 19.547 -10.398 -12.102 1 98.81 231 ALA B C 1
ATOM 4139 O O . ALA B 1 231 ? 19.453 -9.547 -12.992 1 98.81 231 ALA B O 1
ATOM 4140 N N . THR B 1 232 ? 19.953 -10.156 -10.945 1 98.62 232 THR B N 1
ATOM 4141 C CA . THR B 1 232 ? 20.078 -8.812 -10.383 1 98.62 232 THR B CA 1
ATOM 4142 C C . THR B 1 232 ? 21.109 -7.992 -11.148 1 98.62 232 THR B C 1
ATOM 4144 O O . THR B 1 232 ? 20.938 -6.785 -11.328 1 98.62 232 THR B O 1
ATOM 4147 N N . PHE B 1 233 ? 22.203 -8.695 -11.672 1 98.5 233 PHE B N 1
ATOM 4148 C CA . PHE B 1 233 ? 23.312 -7.918 -12.195 1 98.5 233 PHE B CA 1
ATOM 4149 C C . PHE B 1 233 ? 23.688 -8.375 -13.602 1 98.5 233 PHE B C 1
ATOM 4151 O O . PHE B 1 233 ? 23.359 -9.484 -14.008 1 98.5 233 PHE B O 1
ATOM 4158 N N . ALA B 1 234 ? 24.328 -7.488 -14.32 1 98.19 234 ALA B N 1
ATOM 4159 C CA . ALA B 1 234 ? 24.969 -7.828 -15.586 1 98.19 234 ALA B CA 1
ATOM 4160 C C . ALA B 1 234 ? 26.297 -8.539 -15.352 1 98.19 234 ALA B C 1
ATOM 4162 O O . ALA B 1 234 ? 26.781 -8.602 -14.219 1 98.19 234 ALA B O 1
ATOM 4163 N N . ALA B 1 235 ? 26.797 -9.031 -16.438 1 96.94 235 ALA B N 1
ATOM 4164 C CA . ALA B 1 235 ? 27.984 -9.875 -16.359 1 96.94 235 ALA B CA 1
ATOM 4165 C C . ALA B 1 235 ? 29.172 -9.094 -15.789 1 96.94 235 ALA B C 1
ATOM 4167 O O . ALA B 1 235 ? 30.016 -9.664 -15.086 1 96.94 235 ALA B O 1
ATOM 4168 N N . ASP B 1 236 ? 29.234 -7.824 -15.953 1 96.31 236 ASP B N 1
ATOM 4169 C CA . ASP B 1 236 ? 30.375 -7.031 -15.523 1 96.31 236 ASP B CA 1
ATOM 4170 C C . ASP B 1 236 ? 30.297 -6.707 -14.031 1 96.31 236 ASP B C 1
ATOM 4172 O O . ASP B 1 236 ? 31.219 -6.121 -13.461 1 96.31 236 ASP B O 1
ATOM 4176 N N . ALA B 1 237 ? 29.219 -7.141 -13.398 1 97.69 237 ALA B N 1
ATOM 4177 C CA . ALA B 1 237 ? 29.062 -6.934 -11.961 1 97.69 237 ALA B CA 1
ATOM 4178 C C . ALA B 1 237 ? 29.062 -8.266 -11.219 1 97.69 237 ALA B C 1
ATOM 4180 O O . ALA B 1 237 ? 28.375 -8.414 -10.203 1 97.69 237 ALA B O 1
ATOM 4181 N N . ALA 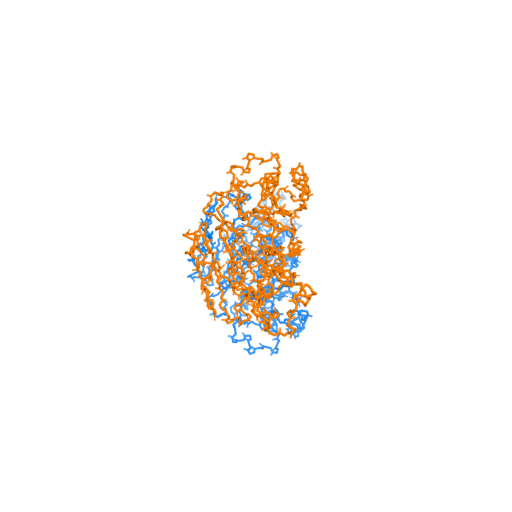B 1 238 ? 29.812 -9.188 -11.727 1 97.75 238 ALA B N 1
ATOM 4182 C CA . ALA B 1 238 ? 29.859 -10.531 -11.164 1 97.75 238 ALA B CA 1
ATOM 4183 C C . ALA B 1 238 ? 30.406 -10.508 -9.734 1 97.75 238 ALA B C 1
ATOM 4185 O O . ALA B 1 238 ? 29.938 -11.25 -8.875 1 97.75 238 ALA B O 1
ATOM 4186 N N . ALA B 1 239 ? 31.375 -9.648 -9.461 1 97.81 239 ALA B N 1
ATOM 4187 C CA . ALA B 1 239 ? 31.938 -9.562 -8.117 1 97.81 239 ALA B CA 1
ATOM 4188 C C . ALA B 1 239 ? 30.906 -9.039 -7.121 1 97.81 239 ALA B C 1
ATOM 4190 O O . ALA B 1 239 ? 30.797 -9.555 -6.008 1 97.81 239 ALA B O 1
ATOM 4191 N N . ARG B 1 240 ? 30.203 -8.078 -7.488 1 97.75 240 ARG B N 1
ATOM 4192 C CA . ARG B 1 240 ? 29.141 -7.551 -6.648 1 97.75 240 ARG B CA 1
ATOM 4193 C C . ARG B 1 240 ? 28.047 -8.594 -6.438 1 97.75 240 ARG B C 1
ATOM 4195 O O . ARG B 1 240 ? 27.5 -8.719 -5.336 1 97.75 240 ARG B O 1
ATOM 4202 N N . ALA B 1 241 ? 27.656 -9.266 -7.551 1 98.5 241 ALA B N 1
ATOM 4203 C CA . ALA B 1 241 ? 26.672 -10.344 -7.441 1 98.5 241 ALA B CA 1
ATOM 4204 C C . ALA B 1 241 ? 27.094 -11.344 -6.371 1 98.5 241 ALA B C 1
ATOM 4206 O O . ALA B 1 241 ? 26.281 -11.727 -5.52 1 98.5 241 ALA B O 1
ATOM 4207 N N . ARG B 1 242 ? 28.297 -11.758 -6.359 1 98.12 242 ARG B N 1
ATOM 4208 C CA . ARG B 1 242 ? 28.812 -12.703 -5.375 1 98.12 242 ARG B CA 1
ATOM 4209 C C . ARG B 1 242 ? 28.766 -12.117 -3.969 1 98.12 242 ARG B C 1
ATOM 4211 O O . ARG B 1 242 ? 28.297 -12.766 -3.033 1 98.12 242 ARG B O 1
ATOM 4218 N N . ARG B 1 243 ? 29.203 -10.891 -3.885 1 97.75 243 ARG B N 1
ATOM 4219 C CA . ARG B 1 243 ? 29.281 -10.25 -2.578 1 97.75 243 ARG B CA 1
ATOM 4220 C C . ARG B 1 243 ? 27.891 -10.07 -1.973 1 97.75 243 ARG B C 1
ATOM 4222 O O . ARG B 1 243 ? 27.719 -10.18 -0.757 1 97.75 243 ARG B O 1
ATOM 4229 N N . THR B 1 244 ? 26.891 -9.852 -2.756 1 97.75 244 THR B N 1
ATOM 4230 C CA . THR B 1 244 ? 25.562 -9.523 -2.256 1 97.75 244 THR B CA 1
ATOM 4231 C C . THR B 1 244 ? 24.656 -10.75 -2.297 1 97.75 244 THR B C 1
ATOM 4233 O O . THR B 1 244 ? 23.484 -10.672 -1.903 1 97.75 244 THR B O 1
ATOM 4236 N N . GLY B 1 245 ? 25.125 -11.898 -2.75 1 98.62 245 GLY B N 1
ATOM 4237 C CA . GLY B 1 245 ? 24.359 -13.125 -2.756 1 98.62 245 GLY B CA 1
ATOM 4238 C C . GLY B 1 245 ? 23.312 -13.172 -3.859 1 98.62 245 GLY B C 1
ATOM 4239 O O . GLY B 1 245 ? 22.219 -13.711 -3.67 1 98.62 245 GLY B O 1
ATOM 4240 N N . HIS B 1 246 ? 23.625 -12.508 -5.035 1 98.81 246 HIS B N 1
ATOM 4241 C CA . HIS B 1 246 ? 22.734 -12.5 -6.191 1 98.81 246 HIS B CA 1
ATOM 4242 C C . HIS B 1 246 ? 23.422 -13.102 -7.418 1 98.81 246 HIS B C 1
ATOM 4244 O O . HIS B 1 246 ? 24.594 -13.5 -7.352 1 98.81 246 HIS B O 1
ATOM 4250 N N . SER B 1 247 ? 22.703 -13.242 -8.555 1 98.88 247 SER B N 1
ATOM 4251 C CA . SER B 1 247 ? 23.234 -13.766 -9.805 1 98.88 247 SER B CA 1
ATOM 4252 C C . SER B 1 247 ? 23.312 -12.672 -10.875 1 98.88 247 SER B C 1
ATOM 4254 O O . SER B 1 247 ? 22.578 -11.695 -10.82 1 98.88 247 SER B O 1
ATOM 4256 N N . THR B 1 248 ? 24.281 -12.906 -11.797 1 98.81 248 THR B N 1
ATOM 4257 C CA . THR B 1 248 ? 24.219 -12.18 -13.055 1 98.81 248 THR B CA 1
ATOM 4258 C C . THR B 1 248 ? 23.266 -12.867 -14.031 1 98.81 248 THR B C 1
ATOM 4260 O O . THR B 1 248 ? 22.953 -14.047 -13.875 1 98.81 248 THR B O 1
ATOM 4263 N N . ALA B 1 249 ? 22.859 -12.062 -14.961 1 98.81 249 ALA B N 1
ATOM 4264 C CA . ALA B 1 249 ? 22.031 -12.648 -16.016 1 98.81 249 ALA B CA 1
ATOM 4265 C C . ALA B 1 249 ? 22.75 -13.805 -16.703 1 98.81 249 ALA B C 1
ATOM 4267 O O . ALA B 1 249 ? 22.125 -14.828 -17.016 1 98.81 249 ALA B O 1
ATOM 4268 N N . ARG B 1 250 ? 23.953 -13.648 -16.984 1 98.81 250 ARG B N 1
ATOM 4269 C CA . ARG B 1 250 ? 24.75 -14.711 -17.609 1 98.81 250 ARG B CA 1
ATOM 4270 C C . ARG B 1 250 ? 24.766 -15.961 -16.734 1 98.81 250 ARG B C 1
ATOM 4272 O O . ARG B 1 250 ? 24.594 -17.078 -17.25 1 98.81 250 ARG B O 1
ATOM 4279 N N . GLU B 1 251 ? 24.969 -15.766 -15.492 1 98.88 251 GLU B N 1
ATOM 4280 C CA . GLU B 1 251 ? 24.984 -16.906 -14.578 1 98.88 251 GLU B CA 1
ATOM 4281 C C . GLU B 1 251 ? 23.609 -17.578 -14.523 1 98.88 251 GLU B C 1
ATOM 4283 O O . GLU B 1 251 ? 23.531 -18.812 -14.5 1 98.88 251 GLU B O 1
ATOM 4288 N N . ALA B 1 252 ? 22.562 -16.812 -14.477 1 98.94 252 ALA B N 1
ATOM 4289 C CA . ALA B 1 252 ? 21.219 -17.375 -14.547 1 98.94 252 ALA B CA 1
ATOM 4290 C C . ALA B 1 252 ? 21.031 -18.203 -15.82 1 98.94 252 ALA B C 1
ATOM 4292 O O . ALA B 1 252 ? 20.469 -19.297 -15.789 1 98.94 252 ALA B O 1
ATOM 4293 N N . ALA B 1 253 ? 21.562 -17.703 -16.891 1 98.88 253 ALA B N 1
ATOM 4294 C CA . ALA B 1 253 ? 21.469 -18.391 -18.188 1 98.88 253 ALA B CA 1
ATOM 4295 C C . ALA B 1 253 ? 22.281 -19.688 -18.172 1 98.88 253 ALA B C 1
ATOM 4297 O O . ALA B 1 253 ? 21.875 -20.688 -18.781 1 98.88 253 ALA B O 1
ATOM 4298 N N . GLU B 1 254 ? 23.344 -19.641 -17.594 1 98.88 254 GLU B N 1
ATOM 4299 C CA . GLU B 1 254 ? 24.141 -20.859 -17.469 1 98.88 254 GLU B CA 1
ATOM 4300 C C . GLU B 1 254 ? 23.391 -21.922 -16.672 1 98.88 254 GLU B C 1
ATOM 4302 O O . GLU B 1 254 ? 23.422 -23.109 -17.031 1 98.88 254 GLU B O 1
ATOM 4307 N N . VAL B 1 255 ? 22.781 -21.484 -15.609 1 98.88 255 VAL B N 1
ATOM 4308 C CA . VAL B 1 255 ? 21.969 -22.422 -14.844 1 98.88 255 VAL B CA 1
ATOM 4309 C C . VAL B 1 255 ? 20.859 -22.984 -15.727 1 98.88 255 VAL B C 1
ATOM 4311 O O . VAL B 1 255 ? 20.625 -24.203 -15.742 1 98.88 255 VAL B O 1
ATOM 4314 N N . ALA B 1 256 ? 20.234 -22.203 -16.422 1 98.88 256 ALA B N 1
ATOM 4315 C CA . ALA B 1 256 ? 19.156 -22.641 -17.312 1 98.88 256 ALA B CA 1
ATOM 4316 C C . ALA B 1 256 ? 19.688 -23.625 -18.344 1 98.88 256 ALA B C 1
ATOM 4318 O O . ALA B 1 256 ? 19.047 -24.656 -18.609 1 98.88 256 ALA B O 1
ATOM 4319 N N . ALA B 1 257 ? 20.781 -23.297 -18.938 1 98.81 257 ALA B N 1
ATOM 4320 C CA . ALA B 1 257 ? 21.375 -24.156 -19.953 1 98.81 257 ALA B CA 1
ATOM 4321 C C . ALA B 1 257 ? 21.734 -25.516 -19.359 1 98.81 257 ALA B C 1
ATOM 4323 O O . ALA B 1 257 ? 21.422 -26.562 -19.938 1 98.81 257 ALA B O 1
ATOM 4324 N N . ARG B 1 258 ? 22.359 -25.516 -18.25 1 98.75 258 ARG B N 1
ATOM 4325 C CA . ARG B 1 258 ? 22.75 -26.766 -17.594 1 98.75 258 ARG B CA 1
ATOM 4326 C C . ARG B 1 258 ? 21.531 -27.578 -17.203 1 98.75 258 ARG B C 1
ATOM 4328 O O . ARG B 1 258 ? 21.562 -28.812 -17.25 1 98.75 258 ARG B O 1
ATOM 4335 N N . ALA B 1 259 ? 20.5 -26.938 -16.859 1 98.69 259 ALA B N 1
ATOM 4336 C CA . ALA B 1 259 ? 19.297 -27.609 -16.422 1 98.69 259 ALA B CA 1
ATOM 4337 C C . ALA B 1 259 ? 18.484 -28.125 -17.625 1 98.69 259 ALA B C 1
ATOM 4339 O O . ALA B 1 259 ? 17.594 -28.953 -17.469 1 98.69 259 ALA B O 1
ATOM 4340 N N . GLY B 1 260 ? 18.812 -27.641 -18.844 1 98.25 260 GLY B N 1
ATOM 4341 C CA . GLY B 1 260 ? 17.984 -27.953 -20 1 98.25 260 GLY B CA 1
ATOM 4342 C C . GLY B 1 260 ? 16.609 -27.328 -19.953 1 98.25 260 GLY B C 1
ATOM 4343 O O . GLY B 1 260 ? 15.641 -27.906 -20.438 1 98.25 260 GLY B O 1
ATOM 4344 N N . ALA B 1 261 ? 16.484 -26.219 -19.281 1 98.44 261 ALA B N 1
ATOM 4345 C CA . ALA B 1 261 ? 15.203 -25.5 -19.234 1 98.44 261 ALA B CA 1
ATOM 4346 C C . ALA B 1 261 ? 14.781 -25.031 -20.625 1 98.44 261 ALA B C 1
ATOM 4348 O O . ALA B 1 261 ? 15.625 -24.688 -21.453 1 98.44 261 ALA B O 1
ATOM 4349 N N . LYS B 1 262 ? 13.414 -25 -20.891 1 97.5 262 LYS B N 1
ATOM 4350 C CA . LYS B 1 262 ? 12.906 -24.594 -22.188 1 97.5 262 LYS B CA 1
ATOM 4351 C C . LYS B 1 262 ? 12.867 -23.062 -22.312 1 97.5 262 LYS B C 1
ATOM 4353 O O . LYS B 1 262 ? 13.203 -22.516 -23.359 1 97.5 262 LYS B O 1
ATOM 4358 N N . ARG B 1 263 ? 12.555 -22.438 -21.203 1 98.56 263 ARG B N 1
ATOM 4359 C CA . ARG B 1 263 ? 12.461 -20.984 -21.172 1 98.56 263 ARG B CA 1
ATOM 4360 C C . ARG B 1 263 ? 13.055 -20.438 -19.875 1 98.56 263 ARG B C 1
ATOM 4362 O O . ARG B 1 263 ? 12.945 -21.078 -18.812 1 98.56 263 ARG B O 1
ATOM 4369 N N . LEU B 1 264 ? 13.633 -19.219 -20.047 1 98.88 264 LEU B N 1
ATOM 4370 C CA . LEU B 1 264 ? 14.242 -18.547 -18.906 1 98.88 264 LEU B CA 1
ATOM 4371 C C . LEU B 1 264 ? 13.719 -17.109 -18.781 1 98.88 264 LEU B C 1
ATOM 4373 O O . LEU B 1 264 ? 13.812 -16.328 -19.719 1 98.88 264 LEU B O 1
ATOM 4377 N N . ALA B 1 265 ? 13.148 -16.828 -17.688 1 98.94 265 ALA B N 1
ATOM 4378 C CA . ALA B 1 265 ? 12.766 -15.469 -17.328 1 98.94 265 ALA B CA 1
ATOM 4379 C C . ALA B 1 265 ? 13.719 -14.883 -16.281 1 98.94 265 ALA B C 1
ATOM 4381 O O . ALA B 1 265 ? 13.953 -15.492 -15.242 1 98.94 265 ALA B O 1
ATOM 4382 N N . LEU B 1 266 ? 14.273 -13.766 -16.656 1 98.88 266 LEU B N 1
ATOM 4383 C CA . LEU B 1 266 ? 15.164 -13.031 -15.766 1 98.88 266 LEU B CA 1
ATOM 4384 C C . LEU B 1 266 ? 14.391 -11.992 -14.961 1 98.88 266 LEU B C 1
ATOM 4386 O O . LEU B 1 266 ? 13.641 -11.195 -15.523 1 98.88 266 LEU B O 1
ATOM 4390 N N . THR B 1 267 ? 14.625 -11.992 -13.562 1 98.75 267 THR B N 1
ATOM 4391 C CA . THR B 1 267 ? 13.867 -11.086 -12.703 1 98.75 267 THR B CA 1
ATOM 4392 C C . THR B 1 267 ? 14.742 -10.531 -11.594 1 98.75 267 THR B C 1
ATOM 4394 O O . THR B 1 267 ? 15.953 -10.773 -11.562 1 98.75 267 THR B O 1
ATOM 4397 N N . HIS B 1 268 ? 14.109 -9.688 -10.625 1 98.75 268 HIS B N 1
ATOM 4398 C CA . HIS B 1 268 ? 14.82 -9.047 -9.516 1 98.75 268 HIS B CA 1
ATOM 4399 C C . HIS B 1 268 ? 15.93 -8.133 -10.031 1 98.75 268 HIS B C 1
ATOM 4401 O O . HIS B 1 268 ? 17.078 -8.25 -9.609 1 98.75 268 HIS B O 1
ATOM 4407 N N . ILE B 1 269 ? 15.602 -7.293 -10.977 1 98.62 269 ILE B N 1
ATOM 4408 C CA . ILE B 1 269 ? 16.547 -6.48 -11.742 1 98.62 269 ILE B CA 1
ATOM 4409 C C . ILE B 1 269 ? 16.953 -5.258 -10.914 1 98.62 269 ILE B C 1
ATOM 4411 O O . ILE B 1 269 ? 16.094 -4.52 -10.43 1 98.62 269 ILE B O 1
ATOM 4415 N N . SER B 1 270 ? 18.297 -5.082 -10.797 1 97.81 270 SER B N 1
ATOM 4416 C CA . SER B 1 270 ? 18.812 -3.928 -10.078 1 97.81 270 SER B CA 1
ATOM 4417 C C . SER B 1 270 ? 18.344 -2.621 -10.719 1 97.81 270 SER B C 1
ATOM 4419 O O . SER B 1 270 ? 18.328 -2.498 -11.945 1 97.81 270 SER B O 1
ATOM 4421 N N . SER B 1 271 ? 18.016 -1.66 -9.875 1 95.12 271 SER B N 1
ATOM 4422 C CA . SER B 1 271 ? 17.562 -0.353 -10.344 1 95.12 271 SER B CA 1
ATOM 4423 C C . SER B 1 271 ? 18.641 0.33 -11.18 1 95.12 271 SER B C 1
ATOM 4425 O O . SER B 1 271 ? 18.359 1.248 -11.945 1 95.12 271 SER B O 1
ATOM 4427 N N . ARG B 1 272 ? 19.875 -0.163 -11.125 1 94.44 272 ARG B N 1
ATOM 4428 C CA . ARG B 1 272 ? 20.984 0.411 -11.891 1 94.44 272 ARG B CA 1
ATOM 4429 C C . ARG B 1 272 ? 20.797 0.188 -13.383 1 94.44 272 ARG B C 1
ATOM 4431 O O . ARG B 1 272 ? 21.406 0.88 -14.203 1 94.44 272 ARG B O 1
ATOM 4438 N N . TYR B 1 273 ? 19.953 -0.727 -13.633 1 95.31 273 TYR B N 1
ATOM 4439 C CA . TYR B 1 273 ? 19.781 -1.057 -15.047 1 95.31 273 TYR B CA 1
ATOM 4440 C C . TYR B 1 273 ? 18.453 -0.507 -15.57 1 95.31 273 TYR B C 1
ATOM 4442 O O . TYR B 1 273 ? 17.922 -1.002 -16.562 1 95.31 273 TYR B O 1
ATOM 4450 N N . ALA B 1 274 ? 18.016 0.53 -14.711 1 85.56 274 ALA B N 1
ATOM 4451 C CA . ALA B 1 274 ? 16.812 1.202 -15.164 1 85.56 274 ALA B CA 1
ATOM 4452 C C . ALA B 1 274 ? 16.969 1.762 -16.578 1 85.56 274 ALA B C 1
ATOM 4454 O O . ALA B 1 274 ? 17.938 2.49 -16.844 1 85.56 274 ALA B O 1
ATOM 4455 N N . GLY B 1 275 ? 16.531 1.311 -17.656 1 85.81 275 GLY B N 1
ATOM 4456 C CA . GLY B 1 275 ? 16.594 1.729 -19.047 1 85.81 275 GLY B CA 1
ATOM 4457 C C . GLY B 1 275 ? 17.578 0.922 -19.859 1 85.81 275 GLY B C 1
ATOM 4458 O O . GLY B 1 275 ? 17.781 1.194 -21.047 1 85.81 275 GLY B O 1
ATOM 4459 N N . GLU B 1 276 ? 18.312 0.109 -19.203 1 92.56 276 GLU B N 1
ATOM 4460 C CA . GLU B 1 276 ? 19.297 -0.675 -19.938 1 92.56 276 GLU B CA 1
ATOM 4461 C C . GLU B 1 276 ? 19.188 -2.156 -19.594 1 92.56 276 GLU B C 1
ATOM 4463 O O . GLU B 1 276 ? 20.203 -2.846 -19.5 1 92.56 276 GLU B O 1
ATOM 4468 N N . TRP B 1 277 ? 17.906 -2.525 -19.281 1 93.88 277 TRP B N 1
ATOM 4469 C CA . TRP B 1 277 ? 17.734 -3.906 -18.844 1 93.88 277 TRP B CA 1
ATOM 4470 C C . TRP B 1 277 ? 18.016 -4.879 -19.984 1 93.88 277 TRP B C 1
ATOM 4472 O O . TRP B 1 277 ? 18.266 -6.066 -19.75 1 93.88 277 TRP B O 1
ATOM 4482 N N . GLU B 1 278 ? 18.109 -4.422 -21.25 1 95 278 GLU B N 1
ATOM 4483 C CA . GLU B 1 278 ? 18.344 -5.273 -22.422 1 95 278 GLU B CA 1
ATOM 4484 C C . GLU B 1 278 ? 19.734 -5.902 -22.359 1 95 278 GLU B C 1
ATOM 4486 O O . GLU B 1 278 ? 19.969 -6.961 -22.953 1 95 278 GLU B O 1
ATOM 4491 N N . ARG B 1 279 ? 20.594 -5.199 -21.75 1 96.62 279 ARG B N 1
ATOM 4492 C CA . ARG B 1 279 ? 21.953 -5.734 -21.625 1 96.62 279 ARG B CA 1
ATOM 4493 C C . ARG B 1 279 ? 21.953 -7.055 -20.859 1 96.62 279 ARG B C 1
ATOM 4495 O O . ARG B 1 279 ? 22.75 -7.941 -21.141 1 96.62 279 ARG B O 1
ATOM 4502 N N . LEU B 1 280 ? 21.047 -7.172 -19.891 1 98.31 280 LEU B N 1
ATOM 4503 C CA . LEU B 1 280 ? 20.922 -8.43 -19.156 1 98.31 280 LEU B CA 1
ATOM 4504 C C . LEU B 1 280 ? 20.469 -9.555 -20.078 1 98.31 280 LEU B C 1
ATOM 4506 O O . LEU B 1 280 ? 21 -10.672 -20 1 98.31 280 LEU B O 1
ATOM 4510 N N . GLU B 1 281 ? 19.516 -9.258 -20.906 1 97.31 281 GLU B N 1
ATOM 4511 C CA . GLU B 1 281 ? 19.047 -10.25 -21.859 1 97.31 281 GLU B CA 1
ATOM 4512 C C . GLU B 1 281 ? 20.172 -10.664 -22.828 1 97.31 281 GLU B C 1
ATOM 4514 O O . GLU B 1 281 ? 20.312 -11.844 -23.141 1 97.31 281 GLU B O 1
ATOM 4519 N N . ARG B 1 282 ? 20.891 -9.711 -23.266 1 97.44 282 ARG B N 1
ATOM 4520 C CA . ARG B 1 282 ? 22 -10.008 -24.172 1 97.44 282 ARG B CA 1
ATOM 4521 C C . ARG B 1 282 ? 23.031 -10.906 -23.5 1 97.44 282 ARG B C 1
ATOM 4523 O O . ARG B 1 282 ? 23.5 -11.883 -24.094 1 97.44 282 ARG B O 1
ATOM 4530 N N . ASP B 1 283 ? 23.344 -10.586 -22.266 1 98.12 283 ASP B N 1
ATOM 4531 C CA . ASP B 1 283 ? 24.281 -11.422 -21.516 1 98.12 283 ASP B CA 1
ATOM 4532 C C . ASP B 1 283 ? 23.766 -12.859 -21.422 1 98.12 283 ASP B C 1
ATOM 4534 O O . ASP B 1 283 ? 24.547 -13.812 -21.594 1 98.12 283 ASP B O 1
ATOM 4538 N N . ALA B 1 284 ? 22.5 -12.984 -21.156 1 98.56 284 ALA B N 1
ATOM 4539 C CA . ALA B 1 284 ? 21.891 -14.305 -20.984 1 98.56 284 ALA B CA 1
ATOM 4540 C C . ALA B 1 284 ? 21.859 -15.078 -22.297 1 98.56 284 ALA B C 1
ATOM 4542 O O . ALA B 1 284 ? 22.125 -16.281 -22.328 1 98.56 284 ALA B O 1
ATOM 4543 N N . ARG B 1 285 ? 21.625 -14.445 -23.375 1 97.44 285 ARG B N 1
ATOM 4544 C CA . ARG B 1 285 ? 21.484 -15.086 -24.672 1 97.44 285 ARG B CA 1
ATOM 4545 C C . ARG B 1 285 ? 22.812 -15.609 -25.188 1 97.44 285 ARG B C 1
ATOM 4547 O O . ARG B 1 285 ? 22.859 -16.453 -26.094 1 97.44 285 ARG B O 1
ATOM 4554 N N . GLU B 1 286 ? 23.844 -15.133 -24.703 1 97.56 286 GLU B N 1
ATOM 4555 C CA . GLU B 1 286 ? 25.156 -15.625 -25.078 1 97.56 286 GLU B CA 1
ATOM 4556 C C . GLU B 1 286 ? 25.359 -17.078 -24.641 1 97.56 286 GLU B C 1
ATOM 4558 O O . GLU B 1 286 ? 26.172 -17.797 -25.219 1 97.56 286 GLU B O 1
ATOM 4563 N N . VAL B 1 287 ? 24.594 -17.406 -23.688 1 97.44 287 VAL B N 1
ATOM 4564 C CA . VAL B 1 287 ? 24.938 -18.703 -23.109 1 97.44 287 VAL B CA 1
ATOM 4565 C C . VAL B 1 287 ? 23.719 -19.609 -23.078 1 97.44 287 VAL B C 1
ATOM 4567 O O . VAL B 1 287 ? 23.828 -20.812 -22.812 1 97.44 287 VAL B O 1
ATOM 4570 N N . PHE B 1 288 ? 22.656 -19.141 -23.266 1 98.19 288 PHE B N 1
ATOM 4571 C CA . PHE B 1 288 ? 21.422 -19.906 -23.266 1 98.19 288 PHE B CA 1
ATOM 4572 C C . PHE B 1 288 ? 20.719 -19.797 -24.609 1 98.19 288 PHE B C 1
ATOM 4574 O O . PHE B 1 288 ? 20.422 -18.703 -25.062 1 98.19 288 PHE B O 1
ATOM 4581 N N . ASP B 1 289 ? 20.312 -20.984 -25.234 1 96 289 ASP B N 1
ATOM 4582 C CA . ASP B 1 289 ? 19.781 -21.031 -26.594 1 96 289 ASP B CA 1
ATOM 4583 C C . ASP B 1 289 ? 18.25 -21.047 -26.578 1 96 289 ASP B C 1
ATOM 4585 O O . ASP B 1 289 ? 17.609 -20.844 -27.609 1 96 289 ASP B O 1
ATOM 4589 N N . GLY B 1 290 ? 17.656 -21.281 -25.406 1 96.69 290 GLY B N 1
ATOM 4590 C CA . GLY B 1 290 ? 16.203 -21.281 -25.312 1 96.69 290 GLY B CA 1
ATOM 4591 C C . GLY B 1 290 ? 15.617 -19.891 -25.234 1 96.69 290 GLY B C 1
ATOM 4592 O O . GLY B 1 290 ? 16.344 -18.891 -25.344 1 96.69 290 GLY B O 1
ATOM 4593 N N . GLU B 1 291 ? 14.359 -19.828 -25.156 1 97.19 291 GLU B N 1
ATOM 4594 C CA . GLU B 1 291 ? 13.688 -18.547 -25 1 97.19 291 GLU B CA 1
ATOM 4595 C C . GLU B 1 291 ? 14.078 -17.875 -23.688 1 97.19 291 GLU B C 1
ATOM 4597 O O . GLU B 1 291 ? 13.961 -18.5 -22.609 1 97.19 291 GLU B O 1
ATOM 4602 N N . CYS B 1 292 ? 14.586 -16.688 -23.812 1 97.94 292 CYS B N 1
ATOM 4603 C CA . CYS B 1 292 ? 15.078 -15.945 -22.656 1 97.94 292 CYS B CA 1
ATOM 4604 C C . CYS B 1 292 ? 14.617 -14.492 -22.703 1 97.94 292 CYS B C 1
ATOM 4606 O O . CYS B 1 292 ? 14.711 -13.836 -23.734 1 97.94 292 CYS B O 1
ATOM 4608 N N . PHE B 1 293 ? 14.156 -13.992 -21.562 1 98.38 293 PHE B N 1
ATOM 4609 C CA . PHE B 1 293 ? 13.711 -12.602 -21.547 1 98.38 293 PHE B CA 1
ATOM 4610 C C . PHE B 1 293 ? 13.812 -12.023 -20.141 1 98.38 293 PHE B C 1
ATOM 4612 O O . PHE B 1 293 ? 13.758 -12.758 -19.156 1 98.38 293 PHE B O 1
ATOM 4619 N N . VAL B 1 294 ? 14 -10.711 -20.062 1 98.5 294 VAL B N 1
ATOM 4620 C CA . VAL B 1 294 ? 13.859 -9.969 -18.812 1 98.5 294 VAL B CA 1
ATOM 4621 C C . VAL B 1 294 ? 12.391 -9.68 -18.547 1 98.5 294 VAL B C 1
ATOM 4623 O O . VAL B 1 294 ? 11.719 -9.031 -19.344 1 98.5 294 VAL B O 1
ATOM 4626 N N . ALA B 1 295 ? 11.953 -10.227 -17.391 1 98.56 295 ALA B N 1
ATOM 4627 C CA . ALA B 1 295 ? 10.539 -10.062 -17.047 1 98.56 295 ALA B CA 1
ATOM 4628 C C . ALA B 1 295 ? 10.211 -8.602 -16.766 1 98.56 295 ALA B C 1
ATOM 4630 O O . ALA B 1 295 ? 11.031 -7.863 -16.219 1 98.56 295 ALA B O 1
ATOM 4631 N N . SER B 1 296 ? 9.055 -8.188 -17.172 1 98.06 296 SER B N 1
ATOM 4632 C CA . SER B 1 296 ? 8.531 -6.855 -16.906 1 98.06 296 SER B CA 1
ATOM 4633 C C . SER B 1 296 ? 7.238 -6.922 -16.109 1 98.06 296 SER B C 1
ATOM 4635 O O . SER B 1 296 ? 6.492 -7.898 -16.203 1 98.06 296 SER B O 1
ATOM 4637 N N . ASP B 1 297 ? 6.973 -5.836 -15.312 1 98.5 297 ASP B N 1
ATOM 4638 C CA . ASP B 1 297 ? 5.73 -5.797 -14.547 1 98.5 297 ASP B CA 1
ATOM 4639 C C . ASP B 1 297 ? 4.516 -5.906 -15.469 1 98.5 297 ASP B C 1
ATOM 4641 O O . ASP B 1 297 ? 4.426 -5.199 -16.469 1 98.5 297 ASP B O 1
ATOM 4645 N N . GLY B 1 298 ? 3.602 -6.859 -15.133 1 98.69 298 GLY B N 1
ATOM 4646 C CA . GLY B 1 298 ? 2.371 -7.051 -15.883 1 98.69 298 GLY B CA 1
ATOM 4647 C C . GLY B 1 298 ? 2.5 -8.086 -16.984 1 98.69 298 GLY B C 1
ATOM 4648 O O . GLY B 1 298 ? 1.499 -8.516 -17.562 1 98.69 298 GLY B O 1
ATOM 4649 N N . GLN B 1 299 ? 3.717 -8.469 -17.344 1 98.69 299 GLN B N 1
ATOM 4650 C CA . GLN B 1 299 ? 3.936 -9.469 -18.375 1 98.69 299 GLN B CA 1
ATOM 4651 C C . GLN B 1 299 ? 3.342 -10.82 -17.984 1 98.69 299 GLN B C 1
ATOM 4653 O O . GLN B 1 299 ? 3.494 -11.25 -16.828 1 98.69 299 GLN B O 1
ATOM 4658 N N . THR B 1 300 ? 2.605 -11.422 -18.891 1 98.38 300 THR B N 1
ATOM 4659 C CA . THR B 1 300 ? 2.025 -12.75 -18.688 1 98.38 300 THR B CA 1
ATOM 4660 C C . THR B 1 300 ? 2.693 -13.773 -19.594 1 98.38 300 THR B C 1
ATOM 4662 O O . THR B 1 300 ? 2.98 -13.477 -20.766 1 98.38 300 THR B O 1
ATOM 4665 N N . VAL B 1 301 ? 2.951 -14.977 -19.062 1 98.38 301 VAL B N 1
ATOM 4666 C CA . VAL B 1 301 ? 3.582 -16.078 -19.797 1 98.38 301 VAL B CA 1
ATOM 4667 C C . VAL B 1 301 ? 2.756 -17.344 -19.625 1 98.38 301 VAL B C 1
ATOM 4669 O O . VAL B 1 301 ? 2.551 -17.812 -18.5 1 98.38 301 VAL B O 1
ATOM 4672 N N . GLU B 1 302 ? 2.293 -17.859 -20.766 1 98.06 302 GLU B N 1
ATOM 4673 C CA . GLU B 1 302 ? 1.639 -19.172 -20.734 1 98.06 302 GLU B CA 1
ATOM 4674 C C . GLU B 1 302 ? 2.66 -20.297 -20.609 1 98.06 302 GLU B C 1
ATOM 4676 O O . GLU B 1 302 ? 3.715 -20.25 -21.25 1 98.06 302 GLU B O 1
ATOM 4681 N N . VAL B 1 303 ? 2.342 -21.281 -19.828 1 98 303 VAL B N 1
ATOM 4682 C CA . VAL B 1 303 ? 3.162 -22.484 -19.672 1 98 303 VAL B CA 1
ATOM 4683 C C . VAL B 1 303 ? 2.383 -23.703 -20.156 1 98 303 VAL B C 1
ATOM 4685 O O . VAL B 1 303 ? 1.701 -24.359 -19.375 1 98 303 VAL B O 1
ATOM 4688 N N . PRO B 1 304 ? 2.463 -24.016 -21.438 1 95.56 304 PRO B N 1
ATOM 4689 C CA . PRO B 1 304 ? 1.739 -25.172 -21.984 1 95.56 304 PRO B CA 1
ATOM 4690 C C . PRO B 1 304 ? 2.361 -26.5 -21.562 1 95.56 304 PRO B C 1
ATOM 4692 O O . PRO B 1 304 ? 3.508 -26.531 -21.109 1 95.56 304 PRO B O 1
ATOM 4695 N N . TYR B 1 305 ? 1.562 -27.625 -21.719 1 93.25 305 TYR B N 1
ATOM 4696 C CA . TYR B 1 305 ? 2.129 -28.953 -21.516 1 93.25 305 TYR B CA 1
ATOM 4697 C C . TYR B 1 305 ? 3.232 -29.219 -22.531 1 93.25 305 TYR B C 1
ATOM 4699 O O . TYR B 1 305 ? 3.143 -28.797 -23.688 1 93.25 305 TYR B O 1
ATOM 4707 N N . PRO B 1 306 ? 4.215 -29.953 -22.141 1 87.81 306 PRO B N 1
ATOM 4708 C CA . PRO B 1 306 ? 5.262 -30.328 -23.094 1 87.81 306 PRO B CA 1
ATOM 4709 C C . PRO B 1 306 ? 4.742 -31.234 -24.203 1 87.81 306 PRO B C 1
ATOM 4711 O O . PRO B 1 306 ? 3.781 -31.984 -24 1 87.81 306 PRO B O 1
ATOM 4714 N N . GLU B 1 307 ? 5.23 -31.141 -25.5 1 74.88 307 GLU B N 1
ATOM 4715 C CA . GLU B 1 307 ? 4.863 -31.969 -26.641 1 74.88 307 GLU B CA 1
ATOM 4716 C C . GLU B 1 307 ? 5.336 -33.406 -26.469 1 74.88 307 GLU B C 1
ATOM 4718 O O . GLU B 1 307 ? 6.328 -33.656 -25.781 1 74.88 307 GLU B O 1
#

Nearest PDB structures (foldseek):
  4gcw-assembly1_A  TM=8.738E-01  e=2.603E-35  Bacillus subtilis subsp. subtilis str. 168
  2fk6-assembly1_A-2  TM=8.735E-01  e=2.504E-34  Bacillus subtilis
  2cbn-assembly1_A-2  TM=9.299E-01  e=8.189E-33  Escherichia coli
  1y44-assembly1_B  TM=8.135E-01  e=4.828E-32  Bacillus subtilis
  1y44-assembly1_A  TM=9.147E-01  e=3.888E-28  Bacillus subtilis

InterPro domains:
  IPR001279 Metallo-beta-lactamase [PF12706] (200-269)
  IPR001279 Metallo-beta-lactamase [SM00849] (20-268)
  IPR013471 Ribonuclease Z/BN [MF_01818] (3-303)
  IPR013471 Ribonuclease Z/BN [TIGR02651] (5-302)
  IPR013471 Ribonuclease Z/BN [cd07717] (5-302)
  IPR036866 Ribonuclease Z/Hydroxyacylglutathione hydrolase-like [G3DSA:3.60.15.10] (2-303)
  IPR036866 Ribonuclease Z/Hydroxyacylglutathione hydrolase-like [SSF56281] (3-303)